Protein AF-A0A832MJC6-F1 (afdb_monomer_lite)

Foldseek 3Di:
DDDDDDDDDDDDDDDDDDDDDPPQDAWEKEWEADQVQFIWIDTPNPDTHTPVPDDAQDADPQWTWGADPVSQKIKIAHAQHWHWYHYPLQPWKIKIGGHPFMKIWGQDNVQSKIKIAGAQPGPFWIWIAANLGKIKTHHHGKIKMWGAWQQRKIWIAIDDFMWIAASVGDIDTHHLFDDTDIFADWDWDADPVRDIDIDTDGQEWEWEWEDALQAWIFIDTRNDTDTDGAQDWFWFADPRGWIKIWHQHNPQSKIKIFTCAGWYWYDYPLQVFKIKTAGHGWIKIWDDDSVQSKIKIFTQRDDDVRDRGSWIWMHGNVFKIKTAHHRKIWIWTDDDPSFKIWIAMDRAWIWIAGPQFRDTDIHYHDIWMGGNSRTPPPPPPPAFEWEWDDDPFWIWIDGPFHTDIATAQGWDWDQGPVRWTWIWGQYPVRKIKIAGADGKHWYDYPLAPQKIKIHGHGWMKIWHADPVQRKIKIFTALPGPGWIWMQHNVRDIDTAGHGKMKMKRFDDVPDPCVVVQTIWIWIFDDDDPDDGDIDIDGDHHDDDPPPDDDDDDDDDDDPDDDPPPDPPDDDDDDDTDGDDD

Secondary structure (DSSP, 8-state):
-------------------------EEEEEEEE-TTS-EEEEETT---EEGGGSPTTEEETTEEEEE-TTS--EEEE-SSSEEEEEEESSTT-EEEE-TT-EEEEEEETTTTEEEEE--TT-SSPEEEE-TTS-EEEE-TT-EEEEEE-TTS-EEEEEESSEEEE-TT--EEEE-TTSPPEEE--EEEEE-TTS-EEEEE---EEEEEEES-TTS-EEEEETTEEEEE-TT-EEEEE-TTS-EEEEEE-TTT--EEEEEEE-EEEEEETT-TTEEEEEETT-EEEEEEETTTTEEEEEE-PPP-TT-S--SPEEEETTTEEEE--TT-EEEEEEEEGGGEEEEEEESS-EEEEETTTTEEEEE-SS-EEEETTEE---TTS--EEEEEEE-SSEEEEEETTEEEEEETTEEEEEE-TTS-EEEEEE-TTS-EEEEEEES-EEEEETTSTT-EEEE-TT-EEEEEEETTTTEEEEEE-TT-SS-EEEE-TT--EEEE-TT-EEEEEPPPTTSGGGSSSS-EEEEE--SSSS----EEEEPPP--PPPS-PPP------PPPP-TT-PPPP------------

Sequence (581 aa):
MTAAHVVLLCIASLASRCFGAGTDSSLNVRLIAGSDGAVQAQIEGKAAIPLRDFQKGAVINGVLFSTDESGQWVTLSHPNQKIRLETDGFGGFSALLEASNQFAVRLDKKLSVIDMFTPSNNTAAVKLEFHDGGRAEMEGGSRARYDVFLDQSYYVSGRGKIHTVDADGLRRDLSEFFPPMTGGPLRRVVDEKGAARWERLSPVRDVIIGGPAGGNLEIYVSTNKIWLPGKEQKRVELPHGAVIDLIKNPFNRNLDWKIPKGYFRIWLAGFDCWNAISFTEQHCSMVWDVTQGAVDLSNYTPTNIYQPNLDPLVIIARRITTCIHPQVTFQYLSIYGCNTFIGSAQGGDVEVYNPDTGRATTVSQGNRTFQRGMADGAATAPRNQLRVNWDDTSVNLSGTPGRFRVPANSRELITGENATQMEVDFGANRDITLRAIQSELGVRLEPLQDWSFNLDEGNRISFSFDVNRGVFIGTASADNSSPVPFTGPDGMLFSVEPGGIITIIPPQPGSLLWHTEGGVVFYEAEGGGGGRAAYGTATPAHIPPPSGQPPLGFWRWQPGFDPALVPPPRVPSPPVTVKGP

pLDDT: mean 80.47, std 21.22, range [24.28, 98.5]

Structure (mmCIF, N/CA/C/O backbone):
data_AF-A0A832MJC6-F1
#
_entry.id   AF-A0A832MJC6-F1
#
loop_
_atom_site.group_PDB
_atom_site.id
_atom_site.type_symbol
_atom_site.label_atom_id
_atom_site.label_alt_id
_atom_site.label_comp_id
_atom_site.label_asym_id
_atom_site.label_entity_id
_atom_site.label_seq_id
_atom_site.pdbx_PDB_ins_code
_atom_site.Cartn_x
_atom_site.Cartn_y
_atom_site.Cartn_z
_atom_site.occupancy
_atom_site.B_iso_or_equiv
_atom_site.auth_seq_id
_atom_site.auth_comp_id
_atom_site.auth_asym_id
_atom_site.auth_atom_id
_atom_site.pdbx_PDB_model_num
ATOM 1 N N . MET A 1 1 ? 53.934 12.065 -53.734 1.00 34.94 1 MET A N 1
ATOM 2 C CA . MET A 1 1 ? 53.474 11.443 -52.476 1.00 34.94 1 MET A CA 1
ATOM 3 C C . MET A 1 1 ? 51.998 11.747 -52.350 1.00 34.94 1 MET A C 1
ATOM 5 O O . MET A 1 1 ? 51.630 12.854 -51.989 1.00 34.94 1 MET A O 1
ATOM 9 N N . THR A 1 2 ? 51.175 10.806 -52.787 1.00 40.56 2 THR A N 1
ATOM 10 C CA . THR A 1 2 ? 49.723 10.926 -52.929 1.00 40.56 2 THR A CA 1
ATOM 11 C C . THR A 1 2 ? 49.154 9.529 -52.743 1.00 40.56 2 THR A C 1
ATOM 13 O O . THR A 1 2 ? 49.558 8.624 -53.467 1.00 40.56 2 THR A O 1
ATOM 16 N N . ALA A 1 3 ? 48.234 9.350 -51.797 1.00 26.41 3 ALA A N 1
ATOM 17 C CA . ALA A 1 3 ? 47.284 8.241 -51.819 1.00 26.41 3 ALA A CA 1
ATOM 18 C C . ALA A 1 3 ? 46.078 8.575 -50.933 1.00 26.41 3 ALA A C 1
ATOM 20 O O . ALA A 1 3 ? 46.209 8.819 -49.737 1.00 26.41 3 ALA A O 1
ATOM 21 N N . ALA A 1 4 ? 44.920 8.599 -51.582 1.00 30.34 4 ALA A N 1
ATOM 22 C CA . ALA A 1 4 ? 43.579 8.692 -51.032 1.00 30.34 4 ALA A CA 1
ATOM 23 C C . ALA A 1 4 ? 42.850 7.352 -51.275 1.00 30.34 4 ALA A C 1
ATOM 25 O O . ALA A 1 4 ? 43.271 6.606 -52.159 1.00 30.34 4 ALA A O 1
ATOM 26 N N . HIS A 1 5 ? 41.706 7.159 -50.597 1.00 28.00 5 HIS A N 1
ATOM 27 C CA . HIS A 1 5 ? 40.733 6.040 -50.674 1.00 28.00 5 HIS A CA 1
ATOM 28 C C . HIS A 1 5 ? 41.109 4.810 -49.817 1.00 28.00 5 HIS A C 1
ATOM 30 O O . HIS A 1 5 ? 42.267 4.423 -49.770 1.00 28.00 5 HIS A O 1
ATOM 36 N N . VAL A 1 6 ? 40.204 4.177 -49.052 1.00 25.09 6 VAL A N 1
ATOM 37 C CA . VAL A 1 6 ? 38.882 3.648 -49.445 1.00 25.09 6 VAL A CA 1
ATOM 38 C C . VAL A 1 6 ? 37.874 3.667 -48.276 1.00 25.09 6 VAL A C 1
ATOM 40 O O . VAL A 1 6 ? 38.160 3.185 -47.184 1.00 25.09 6 VAL A O 1
ATOM 43 N N . VAL A 1 7 ? 36.668 4.171 -48.559 1.00 27.95 7 VAL A N 1
ATOM 44 C CA . VAL A 1 7 ? 35.409 3.942 -47.826 1.00 27.95 7 VAL A CA 1
ATOM 45 C C . VAL A 1 7 ? 34.706 2.761 -48.500 1.00 27.95 7 VAL A C 1
ATOM 47 O O . VAL A 1 7 ? 34.561 2.781 -49.721 1.00 27.95 7 VAL A O 1
ATOM 50 N N . LEU A 1 8 ? 34.247 1.762 -47.739 1.00 24.91 8 LEU A N 1
ATOM 51 C CA . LEU A 1 8 ? 33.368 0.707 -48.257 1.00 24.91 8 LEU A CA 1
ATOM 52 C C . LEU A 1 8 ? 32.037 0.700 -47.489 1.00 24.91 8 LEU A C 1
ATOM 54 O O . LEU A 1 8 ? 31.939 0.210 -46.366 1.00 24.91 8 LEU A O 1
ATOM 58 N N . LEU A 1 9 ? 31.023 1.281 -48.134 1.00 25.97 9 LEU A N 1
ATOM 59 C CA . LEU A 1 9 ? 29.602 1.029 -47.910 1.00 25.97 9 LEU A CA 1
ATOM 60 C C . LEU A 1 9 ? 29.264 -0.382 -48.425 1.00 25.97 9 LEU A C 1
ATOM 62 O O . LEU A 1 9 ? 29.612 -0.707 -49.557 1.00 25.97 9 LEU A O 1
ATOM 66 N N . CYS A 1 10 ? 28.482 -1.153 -47.669 1.00 24.30 10 CYS A N 1
ATOM 67 C CA . CYS A 1 10 ? 27.676 -2.248 -48.215 1.00 24.30 10 CYS A CA 1
ATOM 68 C C . CYS A 1 10 ? 26.197 -1.955 -47.943 1.00 24.30 10 CYS A C 1
ATOM 70 O O . CYS A 1 10 ? 25.701 -2.151 -46.836 1.00 24.30 10 CYS A O 1
ATOM 72 N N . ILE A 1 11 ? 25.511 -1.472 -48.981 1.00 30.12 11 ILE A N 1
ATOM 73 C CA . ILE A 1 11 ? 24.055 -1.508 -49.129 1.00 30.12 11 ILE A CA 1
ATOM 74 C C . ILE A 1 11 ? 23.745 -2.730 -49.997 1.00 30.12 11 ILE A C 1
ATOM 76 O O . ILE A 1 11 ? 24.204 -2.804 -51.134 1.00 30.12 11 ILE A O 1
ATOM 80 N N . ALA A 1 12 ? 22.932 -3.651 -49.486 1.00 27.78 12 ALA A N 1
ATOM 81 C CA . ALA A 1 12 ? 22.165 -4.579 -50.307 1.00 27.78 12 ALA A CA 1
ATOM 82 C C . ALA A 1 12 ? 20.786 -4.778 -49.661 1.00 27.78 12 ALA A C 1
ATOM 84 O O . ALA A 1 12 ? 20.648 -5.440 -48.635 1.00 27.78 12 ALA A O 1
ATOM 85 N N . SER A 1 13 ? 19.772 -4.158 -50.265 1.00 30.05 13 SER A N 1
ATOM 86 C CA . SER A 1 13 ? 18.347 -4.391 -50.017 1.00 30.05 13 SER A CA 1
ATOM 87 C C . SER A 1 13 ? 17.722 -5.029 -51.255 1.00 30.05 13 SER A C 1
ATOM 89 O O . SER A 1 13 ? 18.011 -4.544 -52.347 1.00 30.05 13 SER A O 1
ATOM 91 N N . LEU A 1 14 ? 16.849 -6.026 -51.066 1.00 29.78 14 LEU A N 1
ATOM 92 C CA . LEU A 1 14 ? 15.629 -6.381 -51.838 1.00 29.78 14 LEU A CA 1
ATOM 93 C C . LEU A 1 14 ? 15.310 -7.861 -51.519 1.00 29.78 14 LEU A C 1
ATOM 95 O O . LEU A 1 14 ? 16.048 -8.743 -51.933 1.00 29.78 14 LEU A O 1
ATOM 99 N N . ALA A 1 15 ? 14.419 -8.215 -50.586 1.00 33.41 15 ALA A N 1
ATOM 100 C CA . ALA A 1 15 ? 12.957 -8.043 -50.515 1.00 33.41 15 ALA A CA 1
ATOM 101 C C . ALA A 1 15 ? 12.152 -8.935 -51.486 1.00 33.41 15 ALA A C 1
ATOM 103 O O . ALA A 1 15 ? 12.122 -8.671 -52.680 1.00 33.41 15 ALA A O 1
ATOM 104 N N . SER A 1 16 ? 11.439 -9.930 -50.931 1.00 29.70 16 SER A N 1
ATOM 105 C CA . SER A 1 16 ? 9.999 -10.213 -51.151 1.00 29.70 16 SER A CA 1
ATOM 106 C C . SER A 1 16 ? 9.589 -11.404 -50.263 1.00 29.70 16 SER A C 1
ATOM 108 O O . SER A 1 16 ? 10.077 -12.509 -50.453 1.00 29.70 16 SER A O 1
ATOM 110 N N . ARG A 1 17 ? 8.930 -11.206 -49.112 1.00 40.56 17 ARG A N 1
ATOM 111 C CA . ARG A 1 17 ? 7.463 -11.171 -48.912 1.00 40.56 17 ARG A CA 1
ATOM 112 C C . ARG A 1 17 ? 6.687 -12.263 -49.660 1.00 40.56 17 ARG A C 1
ATOM 114 O O . ARG A 1 17 ? 6.396 -12.108 -50.837 1.00 40.56 17 ARG A O 1
ATOM 121 N N . CYS A 1 18 ? 6.217 -13.257 -48.906 1.00 30.69 18 CYS A N 1
ATOM 122 C CA . CYS A 1 18 ? 4.926 -13.915 -49.112 1.00 30.69 18 CYS A CA 1
ATOM 123 C C . CYS A 1 18 ? 4.322 -14.270 -47.738 1.00 30.69 18 CYS A C 1
ATOM 125 O O . CYS A 1 18 ? 4.849 -15.110 -47.025 1.00 30.69 18 CYS A O 1
ATOM 127 N N . PHE A 1 19 ? 3.273 -13.520 -47.384 1.00 33.66 19 PHE A N 1
ATOM 128 C CA . PHE A 1 19 ? 2.132 -13.818 -46.506 1.00 33.66 19 PHE A CA 1
ATOM 129 C C . PHE A 1 19 ? 2.272 -14.781 -45.305 1.00 33.66 19 PHE A C 1
ATOM 131 O O . PHE A 1 19 ? 2.416 -15.985 -45.477 1.00 33.66 19 PHE A O 1
ATOM 138 N N . GLY A 1 20 ? 1.985 -14.248 -44.103 1.00 37.69 20 GLY A N 1
ATOM 139 C CA . GLY A 1 20 ? 1.239 -14.991 -43.072 1.00 37.69 20 GLY A CA 1
ATOM 140 C C . GLY A 1 20 ? 1.895 -15.194 -41.701 1.00 37.69 20 GLY A C 1
ATOM 141 O O . GLY A 1 20 ? 2.133 -16.334 -41.336 1.00 37.69 20 GLY A O 1
ATOM 142 N N . ALA A 1 21 ? 2.130 -14.125 -40.928 1.00 35.06 21 ALA A N 1
ATOM 143 C CA . ALA A 1 21 ? 2.054 -14.104 -39.454 1.00 35.06 21 ALA A CA 1
ATOM 144 C C . ALA A 1 21 ? 2.349 -12.674 -38.974 1.00 35.06 21 ALA A C 1
ATOM 146 O O . ALA A 1 21 ? 3.483 -12.208 -39.056 1.00 35.06 21 ALA A O 1
ATOM 147 N N . GLY A 1 22 ? 1.337 -11.949 -38.496 1.00 40.22 22 GLY A N 1
ATOM 148 C CA . GLY A 1 22 ? 1.559 -10.727 -37.725 1.00 40.22 22 GLY A CA 1
ATOM 149 C C . GLY A 1 22 ? 2.126 -11.111 -36.363 1.00 40.22 22 GLY A C 1
ATOM 150 O O . GLY A 1 22 ? 1.380 -11.219 -35.399 1.00 40.22 22 GLY A O 1
ATOM 151 N N . THR A 1 23 ? 3.419 -11.422 -36.300 1.00 48.00 23 THR A N 1
ATOM 152 C CA . THR A 1 23 ? 4.099 -11.659 -35.029 1.00 48.00 23 THR A CA 1
ATOM 153 C C . THR A 1 23 ? 4.295 -10.316 -34.355 1.00 48.00 23 THR A C 1
ATOM 155 O O . THR A 1 23 ? 4.941 -9.434 -34.919 1.00 48.00 23 THR A O 1
ATOM 158 N N . ASP A 1 24 ? 3.719 -10.185 -33.168 1.00 66.44 24 ASP A N 1
ATOM 159 C CA . ASP A 1 24 ? 3.841 -9.072 -32.233 1.00 66.44 24 ASP A CA 1
ATOM 160 C C . ASP A 1 24 ? 5.315 -8.917 -31.793 1.00 66.44 24 ASP A C 1
ATOM 162 O O . ASP A 1 24 ? 5.714 -9.325 -30.705 1.00 66.44 24 ASP A O 1
ATOM 166 N N . SER A 1 25 ? 6.182 -8.465 -32.706 1.00 85.50 25 SER A N 1
ATOM 167 C CA . SER A 1 25 ? 7.632 -8.484 -32.520 1.00 85.50 25 SER A CA 1
ATOM 168 C C . SER A 1 25 ? 8.035 -7.405 -31.518 1.00 85.50 25 SER A C 1
ATOM 170 O O . SER A 1 25 ? 8.057 -6.218 -31.852 1.00 85.50 25 SER A O 1
ATOM 172 N N . SER A 1 26 ? 8.344 -7.816 -30.290 1.00 92.00 26 SER A N 1
ATOM 173 C CA . SER A 1 26 ? 8.944 -6.956 -29.272 1.00 92.00 26 SER A CA 1
ATOM 174 C C . SER A 1 26 ? 10.466 -6.954 -29.384 1.00 92.00 26 SER A C 1
ATOM 176 O O . SER A 1 26 ? 11.080 -8.006 -29.566 1.00 92.00 26 SER A O 1
ATOM 178 N N . LEU A 1 27 ? 11.076 -5.788 -29.198 1.00 95.50 27 LEU A N 1
ATOM 179 C CA . LEU A 1 27 ? 12.515 -5.646 -29.039 1.00 95.50 27 LEU A CA 1
ATOM 180 C C . LEU A 1 27 ? 12.916 -6.045 -27.613 1.00 95.50 27 LEU A C 1
ATOM 182 O O . LEU A 1 27 ? 12.402 -5.484 -26.645 1.00 95.50 27 LEU A O 1
ATOM 186 N N . ASN A 1 28 ? 13.848 -6.987 -27.477 1.00 96.19 28 ASN A N 1
ATOM 187 C CA . ASN A 1 28 ? 14.333 -7.415 -26.166 1.00 96.19 28 ASN A CA 1
ATOM 188 C C . ASN A 1 28 ? 15.447 -6.483 -25.676 1.00 96.19 28 ASN A C 1
ATOM 190 O O . ASN A 1 28 ? 16.499 -6.364 -26.315 1.00 96.19 28 ASN A O 1
ATOM 194 N N . VAL A 1 29 ? 15.227 -5.856 -24.523 1.00 96.25 29 VAL A N 1
ATOM 195 C CA . VAL A 1 29 ? 16.195 -5.018 -23.812 1.00 96.25 29 VAL A CA 1
ATOM 196 C C . VAL A 1 29 ? 16.449 -5.647 -22.449 1.00 96.25 29 VAL A C 1
ATOM 198 O O . VAL A 1 29 ? 15.515 -5.923 -21.710 1.00 96.25 29 VAL A O 1
ATOM 201 N N . ARG A 1 30 ? 17.710 -5.856 -22.087 1.00 96.00 30 ARG A N 1
ATOM 202 C CA . ARG A 1 30 ? 18.109 -6.357 -20.77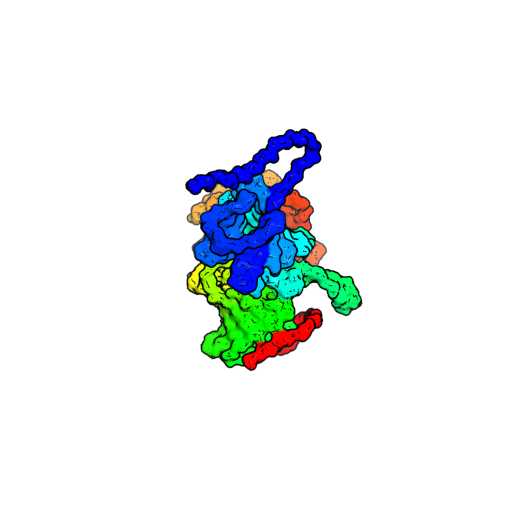3 1.00 96.00 30 ARG A CA 1
ATOM 203 C C . ARG A 1 30 ? 18.944 -5.311 -20.053 1.00 96.00 30 ARG A C 1
ATOM 205 O O . ARG A 1 30 ? 19.962 -4.867 -20.580 1.00 96.00 30 ARG A O 1
ATOM 212 N N . LEU A 1 31 ? 18.525 -4.928 -18.852 1.00 95.06 31 LEU A N 1
ATOM 213 C CA . LEU A 1 31 ? 19.299 -4.056 -17.973 1.00 95.06 31 LEU A CA 1
ATOM 214 C C . LEU A 1 31 ? 20.092 -4.889 -16.969 1.00 95.06 31 LEU A C 1
ATOM 216 O O . LEU A 1 31 ? 19.551 -5.770 -16.305 1.00 95.06 31 LEU A O 1
ATOM 220 N N . ILE A 1 32 ? 21.382 -4.601 -16.853 1.00 93.19 32 ILE A N 1
ATOM 221 C CA . ILE A 1 32 ? 22.315 -5.325 -15.992 1.00 93.19 32 ILE A CA 1
ATOM 222 C C . ILE A 1 32 ? 22.807 -4.353 -14.927 1.00 93.19 32 ILE A C 1
ATOM 224 O O . ILE A 1 32 ? 23.517 -3.395 -15.238 1.00 93.19 32 ILE A O 1
ATOM 228 N N . ALA A 1 33 ? 22.420 -4.590 -13.674 1.00 90.44 33 ALA A N 1
ATOM 229 C CA . ALA A 1 33 ? 22.874 -3.792 -12.543 1.00 90.44 33 ALA A CA 1
ATOM 230 C C . ALA A 1 33 ? 24.228 -4.306 -12.019 1.00 90.44 33 ALA A C 1
ATOM 232 O O . ALA A 1 33 ? 24.372 -5.464 -11.603 1.00 90.44 33 ALA A O 1
ATOM 233 N N . GLY A 1 34 ? 25.225 -3.426 -12.026 1.00 85.94 34 GLY A N 1
ATOM 234 C CA . GLY A 1 34 ? 26.517 -3.617 -11.381 1.00 85.94 34 GLY A CA 1
ATOM 235 C C . GLY A 1 34 ? 26.418 -3.519 -9.858 1.00 85.94 34 GLY A C 1
ATOM 236 O O . GLY A 1 34 ? 25.466 -2.976 -9.299 1.00 85.94 34 GLY A O 1
ATOM 237 N N . SER A 1 35 ? 27.417 -4.056 -9.155 1.00 82.00 35 SER A N 1
ATOM 238 C CA . SER A 1 35 ? 27.521 -3.941 -7.691 1.00 82.00 35 SER A CA 1
ATOM 239 C C . SER A 1 35 ? 27.841 -2.520 -7.215 1.00 82.00 35 SER A C 1
ATOM 241 O O . SER A 1 35 ? 27.610 -2.195 -6.055 1.00 82.00 35 SER A O 1
ATOM 243 N N . ASP A 1 36 ? 28.392 -1.693 -8.100 1.00 81.81 36 ASP A N 1
ATOM 244 C CA . ASP A 1 36 ? 28.706 -0.276 -7.898 1.00 81.81 36 ASP A CA 1
ATOM 245 C C . ASP A 1 36 ? 27.516 0.652 -8.209 1.00 81.81 36 ASP A C 1
ATOM 247 O O . ASP A 1 36 ? 27.651 1.870 -8.129 1.00 81.81 36 ASP A O 1
ATOM 251 N N . GLY A 1 37 ? 26.357 0.088 -8.568 1.00 80.56 37 GLY A N 1
ATOM 252 C CA . GLY A 1 37 ? 25.178 0.839 -8.997 1.00 80.56 37 GLY A CA 1
ATOM 253 C C . GLY A 1 37 ? 25.220 1.283 -10.461 1.00 80.56 37 GLY A C 1
ATOM 254 O O . GLY A 1 37 ? 24.245 1.858 -10.939 1.00 80.56 37 GLY A O 1
ATOM 255 N N . ALA A 1 38 ? 26.298 1.003 -11.205 1.00 85.75 38 ALA A N 1
ATOM 256 C CA . ALA A 1 38 ? 26.325 1.270 -12.636 1.00 85.75 38 ALA A CA 1
ATOM 257 C C . ALA A 1 38 ? 25.370 0.316 -13.362 1.00 85.75 38 ALA A C 1
ATOM 259 O O . ALA A 1 38 ? 25.397 -0.895 -13.146 1.00 85.75 38 ALA A O 1
ATOM 260 N N . VAL A 1 39 ? 24.542 0.851 -14.256 1.00 89.19 39 VAL A N 1
ATOM 261 C CA . VAL A 1 39 ? 23.618 0.050 -15.064 1.00 89.19 39 VAL A CA 1
ATOM 262 C C . VAL A 1 39 ? 24.142 -0.036 -16.493 1.00 89.19 39 VAL A C 1
ATOM 264 O O . VAL A 1 39 ? 24.604 0.955 -17.060 1.00 89.19 39 VAL A O 1
ATOM 267 N N . GLN A 1 40 ? 24.086 -1.228 -17.0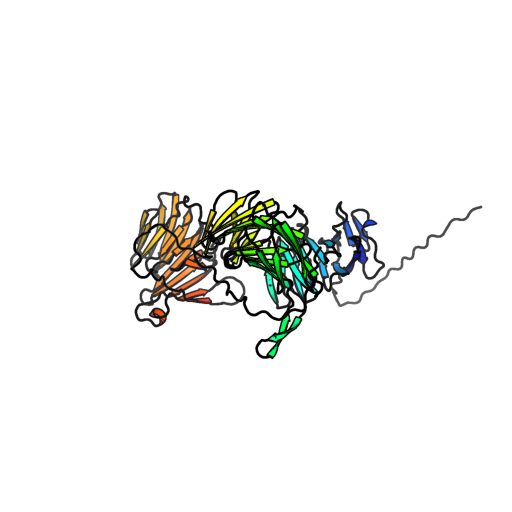80 1.00 92.00 40 GLN A N 1
ATOM 268 C CA . GLN A 1 40 ? 24.390 -1.470 -18.489 1.00 92.00 40 GLN A CA 1
ATOM 269 C C . GLN A 1 40 ? 23.126 -1.917 -19.222 1.00 92.00 40 GLN A C 1
ATOM 271 O O . GLN A 1 40 ? 22.280 -2.590 -18.637 1.00 92.00 40 GLN A O 1
ATOM 276 N N . ALA A 1 41 ? 23.008 -1.575 -20.503 1.00 92.88 41 ALA A N 1
ATOM 277 C CA . ALA A 1 41 ? 21.916 -2.026 -21.357 1.00 92.88 41 ALA A CA 1
ATOM 278 C C . ALA A 1 41 ? 22.427 -2.974 -22.443 1.00 92.88 41 ALA A C 1
ATOM 280 O O . ALA A 1 41 ? 23.394 -2.681 -23.145 1.00 92.88 41 ALA A O 1
ATOM 281 N N . GLN A 1 42 ? 21.742 -4.099 -22.601 1.00 93.88 42 GLN A N 1
ATOM 282 C CA . GLN A 1 42 ? 21.953 -5.079 -23.653 1.00 93.88 42 GLN A CA 1
ATOM 283 C C . GLN A 1 42 ? 20.708 -5.126 -24.542 1.00 93.88 42 GLN A C 1
ATOM 285 O O . GLN A 1 42 ? 19.601 -5.277 -24.037 1.00 93.88 42 GLN A O 1
ATOM 290 N N . ILE A 1 43 ? 20.861 -5.007 -25.862 1.00 92.81 43 ILE A N 1
ATOM 291 C CA . ILE A 1 43 ? 19.728 -4.960 -26.803 1.00 92.81 43 ILE A CA 1
ATOM 292 C C . ILE A 1 43 ? 19.880 -6.094 -27.812 1.00 92.81 43 ILE A C 1
ATOM 294 O O . ILE A 1 43 ? 20.929 -6.197 -28.447 1.00 92.81 43 ILE A O 1
ATOM 298 N N . GLU A 1 44 ? 18.858 -6.944 -27.942 1.00 90.56 44 GLU A N 1
ATOM 299 C CA . GLU A 1 44 ? 18.841 -8.112 -28.845 1.00 90.56 44 GLU A CA 1
ATOM 300 C C . GLU A 1 44 ? 20.077 -9.024 -28.714 1.00 90.56 44 GLU A C 1
ATOM 302 O O . GLU A 1 44 ? 20.619 -9.521 -29.699 1.00 90.56 44 GLU A O 1
ATOM 307 N N . GLY A 1 45 ? 20.584 -9.210 -27.492 1.00 83.12 45 GLY A N 1
ATOM 308 C CA . GLY A 1 45 ? 21.747 -10.070 -27.243 1.00 83.12 45 GLY A CA 1
ATOM 309 C C . GLY A 1 45 ? 23.091 -9.512 -27.733 1.00 83.12 45 GLY A C 1
ATOM 310 O O . GLY A 1 45 ? 24.092 -10.225 -27.684 1.00 83.12 45 GLY A O 1
ATOM 311 N N . LYS A 1 46 ? 23.156 -8.244 -28.169 1.00 90.06 46 LYS A N 1
ATOM 312 C CA . LYS A 1 46 ? 24.425 -7.556 -28.489 1.00 90.06 46 LYS A CA 1
ATOM 313 C C . LYS A 1 46 ? 25.278 -7.350 -27.227 1.00 90.06 46 LYS A C 1
ATOM 315 O O . LYS A 1 46 ? 24.886 -7.755 -26.140 1.00 90.06 46 LYS A O 1
ATOM 320 N N . ALA A 1 47 ? 26.464 -6.752 -27.341 1.00 90.06 47 ALA A N 1
ATOM 321 C CA . ALA A 1 47 ? 27.277 -6.431 -26.165 1.00 90.06 47 ALA A CA 1
ATOM 322 C C . ALA A 1 47 ? 26.547 -5.437 -25.241 1.00 90.06 47 ALA A C 1
ATOM 324 O O . ALA A 1 47 ? 25.864 -4.533 -25.724 1.00 90.06 47 ALA A O 1
ATOM 325 N N . ALA A 1 48 ? 26.690 -5.610 -23.925 1.00 92.00 48 ALA A N 1
ATOM 326 C CA . ALA A 1 48 ? 26.145 -4.679 -22.944 1.00 92.00 48 ALA A CA 1
ATOM 327 C C . ALA A 1 48 ? 26.924 -3.357 -22.977 1.00 92.00 48 ALA A C 1
ATOM 329 O O . ALA A 1 48 ? 28.155 -3.356 -23.031 1.00 92.00 48 ALA A O 1
ATOM 330 N N . ILE A 1 49 ? 26.208 -2.236 -22.944 1.00 90.00 49 ILE A N 1
ATOM 331 C CA . ILE A 1 49 ? 26.787 -0.896 -23.036 1.00 90.00 49 ILE A CA 1
ATOM 332 C C . ILE A 1 49 ? 26.498 -0.142 -21.729 1.00 90.00 49 ILE A C 1
ATOM 334 O O . ILE A 1 49 ? 25.335 -0.102 -21.313 1.00 90.00 49 ILE A O 1
ATOM 338 N N . PRO A 1 50 ? 27.506 0.446 -21.058 1.00 88.75 50 PRO A N 1
ATOM 339 C CA . PRO A 1 50 ? 27.289 1.209 -19.833 1.00 88.75 50 PRO A CA 1
ATOM 340 C C . PRO A 1 50 ? 26.407 2.432 -20.069 1.00 88.75 50 PRO A C 1
ATOM 342 O O . PRO A 1 50 ? 26.682 3.244 -20.949 1.00 88.75 50 PRO A O 1
ATOM 345 N N . LEU A 1 51 ? 25.371 2.605 -19.242 1.00 84.88 51 LEU A N 1
ATOM 346 C CA . LEU A 1 51 ? 24.431 3.706 -19.432 1.00 84.88 51 LEU A CA 1
ATOM 347 C C . LEU A 1 51 ? 25.038 5.083 -19.134 1.00 84.88 51 LEU A C 1
ATOM 349 O O . LEU A 1 51 ? 24.621 6.079 -19.716 1.00 84.88 51 LEU A O 1
ATOM 353 N N . ARG A 1 52 ? 26.058 5.135 -18.269 1.00 80.56 52 ARG A N 1
ATOM 354 C CA . ARG A 1 52 ? 26.802 6.364 -17.942 1.00 80.56 52 ARG A CA 1
ATOM 355 C C . ARG A 1 52 ? 27.544 6.969 -19.138 1.00 80.56 52 ARG A C 1
ATOM 357 O O . ARG A 1 52 ? 27.885 8.145 -19.103 1.00 80.56 52 ARG A O 1
ATOM 364 N N . ASP A 1 53 ? 27.804 6.163 -20.166 1.00 77.62 53 ASP A N 1
ATOM 365 C CA . ASP A 1 53 ? 28.512 6.602 -21.368 1.00 77.62 53 ASP A CA 1
ATOM 366 C C . ASP A 1 53 ? 27.543 7.250 -22.379 1.00 77.62 53 ASP A C 1
ATOM 368 O O . ASP A 1 53 ? 27.971 7.784 -23.405 1.00 77.62 53 ASP A O 1
ATOM 372 N N . PHE A 1 54 ? 26.231 7.241 -22.101 1.00 76.19 54 PHE A N 1
ATOM 373 C CA . PHE A 1 54 ? 25.235 7.887 -22.946 1.00 76.19 54 PHE A CA 1
ATOM 374 C C . PHE A 1 54 ? 25.076 9.363 -22.617 1.00 76.19 54 PHE A C 1
ATOM 376 O O . PHE A 1 54 ? 24.794 9.761 -21.488 1.00 76.19 54 PHE A O 1
ATOM 383 N N . GLN A 1 55 ? 25.157 10.189 -23.659 1.00 71.50 55 GLN A N 1
ATOM 384 C CA . GLN A 1 55 ? 24.588 11.527 -23.597 1.00 71.50 55 GLN A CA 1
ATOM 385 C C . GLN A 1 55 ? 23.069 11.412 -23.410 1.00 71.50 55 GLN A C 1
ATOM 387 O O . GLN A 1 55 ? 22.435 10.498 -23.944 1.00 71.50 55 GLN A O 1
ATOM 392 N N . LYS A 1 56 ? 22.481 12.336 -22.646 1.00 74.94 56 LYS A N 1
ATOM 393 C CA . LYS A 1 56 ? 21.036 12.384 -22.389 1.00 74.94 56 LYS A CA 1
ATOM 394 C C . LYS A 1 56 ? 20.260 12.289 -23.712 1.00 74.94 56 LYS A C 1
ATOM 396 O O . LYS A 1 56 ? 20.397 13.165 -24.561 1.00 74.94 56 LYS A O 1
ATOM 401 N N . GLY A 1 57 ? 19.449 11.239 -23.871 1.00 77.00 57 GLY A N 1
ATOM 402 C CA . GLY A 1 57 ? 18.677 10.987 -25.093 1.00 77.00 57 GLY A CA 1
ATOM 403 C C . GLY A 1 57 ? 19.392 10.137 -26.151 1.00 77.00 57 GLY A C 1
ATOM 404 O O . GLY A 1 57 ? 19.082 10.262 -27.335 1.00 77.00 57 GLY A O 1
ATOM 405 N N . ALA A 1 58 ? 20.347 9.290 -25.763 1.00 84.94 58 ALA A N 1
ATOM 406 C CA . ALA A 1 58 ? 20.993 8.368 -26.691 1.00 84.94 58 ALA A CA 1
ATOM 407 C C . ALA A 1 58 ? 19.985 7.395 -27.321 1.00 84.94 58 ALA A C 1
ATOM 409 O O . ALA A 1 58 ? 19.115 6.846 -26.644 1.00 84.94 58 ALA A O 1
ATOM 410 N N . VAL A 1 59 ? 20.142 7.154 -28.624 1.00 88.19 59 VAL A N 1
ATOM 411 C CA . VAL A 1 59 ? 19.322 6.207 -29.384 1.00 88.19 59 VAL A CA 1
ATOM 412 C C . VAL A 1 59 ? 20.185 5.031 -29.819 1.00 88.19 59 VAL A C 1
ATOM 414 O O . VAL A 1 59 ? 21.167 5.211 -30.537 1.00 88.19 59 VAL A O 1
ATOM 417 N N . ILE A 1 60 ? 19.813 3.817 -29.412 1.00 86.56 60 ILE A N 1
ATOM 418 C CA . ILE A 1 60 ? 20.566 2.591 -29.700 1.00 86.56 60 ILE A CA 1
ATOM 419 C C . ILE A 1 60 ? 19.603 1.555 -30.254 1.00 86.56 60 ILE A C 1
ATOM 421 O O . ILE A 1 60 ? 18.659 1.158 -29.577 1.00 86.56 60 ILE A O 1
ATOM 425 N N . ASN A 1 61 ? 19.831 1.116 -31.494 1.00 87.31 61 ASN A N 1
ATOM 426 C CA . ASN A 1 61 ? 18.900 0.236 -32.213 1.00 87.31 61 ASN A CA 1
ATOM 427 C C . ASN A 1 61 ? 17.440 0.743 -32.140 1.00 87.31 61 ASN A C 1
ATOM 429 O O . ASN A 1 61 ? 16.520 -0.044 -31.963 1.00 87.31 61 ASN A O 1
ATOM 433 N N . GLY A 1 62 ? 17.241 2.066 -32.211 1.00 90.56 62 GLY A N 1
ATOM 434 C CA . GLY A 1 62 ? 15.920 2.702 -32.135 1.00 90.56 62 GLY A CA 1
ATOM 435 C C . GLY A 1 62 ? 15.362 2.916 -30.722 1.00 90.56 62 GLY A C 1
ATOM 436 O O . GLY A 1 62 ? 14.406 3.675 -30.574 1.00 90.56 62 GLY A O 1
ATOM 437 N N . VAL A 1 63 ? 15.960 2.322 -29.682 1.00 93.62 63 VAL A N 1
ATOM 438 C CA . VAL A 1 63 ? 15.562 2.563 -28.286 1.00 93.62 63 VAL A CA 1
ATOM 439 C C . VAL A 1 63 ? 16.166 3.867 -27.808 1.00 93.62 63 VAL A C 1
ATOM 441 O O . VAL A 1 63 ? 17.386 4.028 -27.819 1.00 93.62 63 VAL A O 1
ATOM 444 N N . LEU A 1 64 ? 15.308 4.778 -27.368 1.00 94.31 64 LEU A N 1
ATOM 445 C CA . LEU A 1 64 ? 15.700 6.007 -26.705 1.00 94.31 64 LEU A CA 1
ATOM 446 C C . LEU A 1 64 ? 15.932 5.719 -25.221 1.00 94.31 64 LEU A C 1
ATOM 448 O O . LEU A 1 64 ? 14.997 5.336 -24.517 1.00 94.31 64 LEU A O 1
ATOM 452 N N . PHE A 1 65 ? 17.158 5.952 -24.761 1.00 92.75 65 PHE A N 1
ATOM 453 C CA . PHE A 1 65 ? 17.526 5.944 -23.351 1.00 92.75 65 PHE A CA 1
ATOM 454 C C . PHE A 1 65 ? 17.727 7.374 -22.859 1.00 92.75 65 PHE A C 1
ATOM 456 O O . PHE A 1 65 ? 18.419 8.186 -23.482 1.00 92.75 65 PHE A O 1
ATOM 463 N N . SER A 1 66 ? 17.168 7.681 -21.699 1.00 90.25 66 SER A N 1
ATOM 464 C CA . SER A 1 66 ? 17.508 8.887 -20.957 1.00 90.25 66 SER A CA 1
ATOM 465 C C . SER A 1 66 ? 17.731 8.556 -19.492 1.00 90.25 66 SER A C 1
ATOM 467 O O . SER A 1 66 ? 17.105 7.655 -18.934 1.00 90.25 66 SER A O 1
ATOM 469 N N . THR A 1 67 ? 18.655 9.282 -18.878 1.00 87.06 67 THR A N 1
ATOM 470 C CA . THR A 1 67 ? 18.908 9.220 -17.445 1.00 87.06 67 THR A CA 1
ATOM 471 C C . THR A 1 67 ? 18.515 10.534 -16.787 1.00 87.06 67 THR A C 1
ATOM 473 O O . THR A 1 67 ? 18.483 11.590 -17.434 1.00 87.06 67 THR A O 1
ATOM 476 N N . ASP A 1 68 ? 18.169 10.468 -15.505 1.00 84.00 68 ASP A N 1
ATOM 477 C CA . ASP A 1 68 ? 18.024 11.662 -14.681 1.00 84.00 68 ASP A CA 1
ATOM 478 C C . ASP A 1 68 ? 19.398 12.263 -14.335 1.00 84.00 68 ASP A C 1
ATOM 480 O O . ASP A 1 68 ? 20.446 11.710 -14.669 1.00 84.00 68 ASP A O 1
ATOM 484 N N . GLU A 1 69 ? 19.409 13.415 -13.662 1.00 77.94 69 GLU A N 1
ATOM 485 C CA . GLU A 1 69 ? 20.658 14.089 -13.271 1.00 77.94 69 GLU A CA 1
ATOM 486 C C . GLU A 1 69 ? 21.513 13.239 -12.323 1.00 77.94 69 GLU A C 1
ATOM 488 O O . GLU A 1 69 ? 22.737 13.347 -12.338 1.00 77.94 69 GLU A O 1
ATOM 493 N N . SER A 1 70 ? 20.878 12.368 -11.529 1.00 76.31 70 SER A N 1
ATOM 494 C CA . SER A 1 70 ? 21.584 11.442 -10.643 1.00 76.31 70 SER A CA 1
ATOM 495 C C . SER A 1 70 ? 22.169 10.228 -11.373 1.00 76.31 70 SER A C 1
ATOM 497 O O . SER A 1 70 ? 23.006 9.522 -10.810 1.00 76.31 70 SER A O 1
ATOM 499 N N . GLY A 1 71 ? 21.737 9.964 -12.612 1.00 76.00 71 GLY A N 1
ATOM 500 C CA . GLY A 1 71 ? 22.105 8.774 -13.374 1.00 76.00 71 GLY A CA 1
ATOM 501 C C . GLY A 1 71 ? 21.520 7.467 -12.827 1.00 76.00 71 GLY A C 1
ATOM 502 O O . GLY A 1 71 ? 21.863 6.402 -13.338 1.00 76.00 71 GLY A O 1
ATOM 503 N N . GLN A 1 72 ? 20.673 7.521 -11.793 1.00 82.31 72 GLN A N 1
ATOM 504 C CA . GLN A 1 72 ? 20.100 6.335 -11.151 1.00 82.31 72 GLN A CA 1
ATOM 505 C C . GLN A 1 72 ? 18.834 5.848 -11.848 1.00 82.31 72 GLN A C 1
ATOM 507 O O . GLN A 1 72 ? 18.554 4.648 -11.848 1.00 82.31 72 GLN A O 1
ATOM 512 N N . TRP A 1 73 ? 18.059 6.769 -12.418 1.00 89.44 73 TRP A N 1
ATOM 513 C CA . TRP A 1 73 ? 16.851 6.435 -13.157 1.00 89.44 73 TRP A CA 1
ATOM 514 C C . TRP A 1 73 ? 17.165 6.283 -14.632 1.00 89.44 73 TRP A C 1
ATOM 516 O O . TRP A 1 73 ? 17.789 7.148 -15.238 1.00 89.44 73 TRP A O 1
ATOM 526 N N . VAL A 1 74 ? 16.676 5.197 -15.217 1.00 92.25 74 VAL A N 1
ATOM 527 C CA . VAL A 1 74 ? 16.799 4.893 -16.639 1.00 92.25 74 VAL A CA 1
ATOM 528 C C . VAL A 1 74 ? 15.407 4.894 -17.231 1.00 92.25 74 VAL A C 1
ATOM 530 O O . VAL A 1 74 ? 14.592 4.038 -16.898 1.00 92.25 74 VAL A O 1
ATOM 533 N N . THR A 1 75 ? 15.136 5.843 -18.117 1.00 94.56 75 THR A N 1
ATOM 534 C CA . THR A 1 75 ? 13.906 5.870 -18.906 1.00 94.56 75 THR A CA 1
ATOM 535 C C . THR A 1 75 ? 14.183 5.297 -20.284 1.00 94.56 75 THR A C 1
ATOM 537 O O . THR A 1 75 ? 15.121 5.719 -20.961 1.00 94.56 75 THR A O 1
ATOM 540 N N . LEU A 1 76 ? 13.356 4.342 -20.699 1.00 95.94 76 LEU A N 1
ATOM 541 C CA . LEU A 1 76 ? 13.399 3.728 -22.021 1.00 95.94 76 LEU A CA 1
ATOM 542 C C . LEU A 1 76 ? 12.094 3.962 -22.781 1.00 95.94 76 LEU A C 1
ATOM 544 O O . LEU A 1 76 ? 11.008 3.979 -22.199 1.00 95.94 76 LEU A O 1
ATOM 548 N N . SER A 1 77 ? 12.211 4.130 -24.095 1.00 96.81 77 SER A N 1
ATOM 549 C CA . SER A 1 77 ? 11.076 4.185 -25.019 1.00 96.81 77 SER A CA 1
ATOM 550 C C . SER A 1 77 ? 11.505 3.797 -26.429 1.00 96.81 77 SER A C 1
ATOM 552 O O . SER A 1 77 ? 12.685 3.865 -26.773 1.00 96.81 77 SER A O 1
ATOM 554 N N . HIS A 1 78 ? 10.550 3.393 -27.262 1.00 96.62 78 HIS A N 1
ATOM 555 C CA . HIS A 1 78 ? 10.784 3.174 -28.686 1.00 96.62 78 HIS A CA 1
ATOM 556 C C . HIS A 1 78 ? 9.585 3.705 -29.478 1.00 96.62 78 HIS A C 1
ATOM 558 O O . HIS A 1 78 ? 8.450 3.355 -29.153 1.00 96.62 78 HIS A O 1
ATOM 564 N N . PRO A 1 79 ? 9.786 4.529 -30.523 1.00 95.38 79 PRO A N 1
ATOM 565 C CA . PRO A 1 79 ? 8.677 5.196 -31.208 1.00 95.38 79 PRO A CA 1
ATOM 566 C C . PRO A 1 79 ? 7.716 4.204 -31.880 1.00 95.38 79 PRO A C 1
ATOM 568 O O . PRO A 1 79 ? 6.504 4.377 -31.821 1.00 95.38 79 PRO A O 1
ATOM 571 N N . ASN A 1 80 ? 8.250 3.128 -32.466 1.00 95.38 80 ASN A N 1
ATOM 572 C CA . ASN A 1 80 ? 7.498 2.289 -33.411 1.00 95.38 80 ASN A CA 1
ATOM 573 C C . ASN A 1 80 ? 7.423 0.792 -33.055 1.00 95.38 80 ASN A C 1
ATOM 575 O O . ASN A 1 80 ? 6.941 0.006 -33.863 1.00 95.38 80 ASN A O 1
ATOM 579 N N . GLN A 1 81 ? 7.953 0.361 -31.910 1.00 96.06 81 GLN A N 1
ATOM 580 C CA . GLN A 1 81 ? 8.053 -1.060 -31.547 1.00 96.06 81 GLN A CA 1
ATOM 581 C C . GLN A 1 81 ? 7.822 -1.222 -30.053 1.00 96.06 81 GLN A C 1
ATOM 583 O O . GLN A 1 81 ? 8.131 -0.316 -29.280 1.00 96.06 81 GLN A O 1
ATOM 588 N N . LYS A 1 82 ? 7.295 -2.383 -29.662 1.00 97.00 82 LYS A N 1
ATOM 589 C CA . LYS A 1 82 ? 7.188 -2.765 -28.255 1.00 97.00 82 LYS A CA 1
ATOM 590 C C . LYS A 1 82 ? 8.571 -3.091 -27.706 1.00 97.00 82 LYS A C 1
ATOM 592 O O . LYS A 1 82 ? 9.397 -3.647 -28.429 1.00 97.00 82 LYS A O 1
ATOM 597 N N . ILE A 1 83 ? 8.802 -2.814 -26.430 1.00 97.56 83 ILE A N 1
ATOM 598 C CA . ILE A 1 83 ? 10.009 -3.242 -25.720 1.00 97.56 83 ILE A CA 1
ATOM 599 C C . ILE A 1 83 ? 9.617 -4.293 -24.688 1.00 97.56 83 ILE A C 1
ATOM 601 O O . ILE A 1 83 ? 8.765 -4.036 -23.842 1.00 97.56 83 ILE A O 1
ATOM 605 N N . ARG A 1 84 ? 10.271 -5.455 -24.725 1.00 97.75 84 ARG A N 1
ATOM 606 C CA . ARG A 1 84 ? 10.309 -6.380 -23.592 1.00 97.75 84 ARG A CA 1
ATOM 607 C C . ARG A 1 84 ? 11.589 -6.104 -22.813 1.00 97.75 84 ARG A C 1
ATOM 609 O O . ARG A 1 84 ? 12.688 -6.359 -23.301 1.00 97.75 84 ARG A O 1
ATOM 616 N N . LEU A 1 85 ? 11.429 -5.534 -21.629 1.00 97.56 85 LEU A N 1
ATOM 617 C CA . LEU A 1 85 ? 12.492 -5.271 -20.679 1.00 97.56 85 LEU A CA 1
ATOM 618 C C . LEU A 1 85 ? 12.670 -6.475 -19.751 1.00 97.56 85 LEU A C 1
ATOM 620 O O . LEU A 1 85 ? 11.722 -6.912 -19.108 1.00 97.56 85 LEU A O 1
ATOM 624 N N . GLU A 1 86 ? 13.901 -6.940 -19.617 1.00 96.38 86 GLU A N 1
ATOM 625 C CA . GLU A 1 86 ? 14.338 -7.890 -18.596 1.00 96.38 86 GLU A CA 1
ATOM 626 C C . GLU A 1 86 ? 15.408 -7.241 -17.718 1.00 96.38 86 GLU A C 1
ATOM 628 O O . GLU A 1 86 ? 16.100 -6.305 -18.135 1.00 96.38 86 GLU A O 1
ATOM 633 N N . THR A 1 87 ? 15.590 -7.752 -16.506 1.00 94.50 87 THR A N 1
ATOM 634 C CA . THR A 1 87 ? 16.644 -7.286 -15.602 1.00 94.50 87 THR A CA 1
ATOM 635 C C . THR A 1 87 ? 17.496 -8.454 -15.125 1.00 94.50 87 THR A C 1
ATOM 637 O O . THR A 1 87 ? 17.002 -9.547 -14.854 1.00 94.50 87 THR A O 1
ATOM 640 N N . ASP A 1 88 ? 18.806 -8.237 -15.040 1.00 89.94 88 ASP A N 1
ATOM 641 C CA . ASP A 1 88 ? 19.719 -9.199 -14.430 1.00 89.94 88 ASP A CA 1
ATOM 642 C C . ASP A 1 88 ? 19.889 -8.910 -12.933 1.00 89.94 88 ASP A C 1
ATOM 644 O O . ASP A 1 88 ? 19.981 -7.756 -12.507 1.00 89.94 88 ASP A O 1
ATOM 648 N N . GLY A 1 89 ? 19.939 -9.969 -12.126 1.00 83.69 89 GLY A N 1
ATOM 649 C CA . GLY A 1 89 ? 19.978 -9.892 -10.662 1.00 83.69 89 GLY A CA 1
ATOM 650 C C . GLY A 1 89 ? 18.613 -9.783 -9.970 1.00 83.69 89 GLY A C 1
ATOM 651 O O . GLY A 1 89 ? 18.575 -9.774 -8.744 1.00 83.69 89 GLY A O 1
ATOM 652 N N . PHE A 1 90 ? 17.510 -9.757 -10.722 1.00 88.69 90 PHE A N 1
ATOM 653 C CA . PHE A 1 90 ? 16.143 -9.718 -10.193 1.00 88.69 90 PHE A CA 1
ATOM 654 C C . PHE A 1 90 ? 15.320 -10.836 -10.837 1.00 88.69 90 PHE A C 1
ATOM 656 O O . PHE A 1 90 ? 14.667 -10.638 -11.860 1.00 88.69 90 PHE A O 1
ATOM 663 N N . GLY A 1 91 ? 15.415 -12.039 -10.265 1.00 80.25 91 GLY A N 1
ATOM 664 C CA . GLY A 1 91 ? 14.884 -13.270 -10.851 1.00 80.25 91 GLY A CA 1
ATOM 665 C C . GLY A 1 91 ? 13.458 -13.125 -11.391 1.00 80.25 91 GLY A C 1
ATOM 666 O O . GLY A 1 91 ? 12.554 -12.721 -10.659 1.00 80.25 91 GLY A O 1
ATOM 667 N N . GLY A 1 92 ? 13.298 -13.444 -12.682 1.00 86.31 92 GLY A N 1
ATOM 668 C CA . GLY A 1 92 ? 12.028 -13.548 -13.411 1.00 86.31 92 GLY A CA 1
ATOM 669 C C . GLY A 1 92 ? 11.173 -12.282 -13.488 1.00 86.31 92 GLY A C 1
ATOM 670 O O . GLY A 1 92 ? 9.995 -12.392 -13.807 1.00 86.31 92 GLY A O 1
ATOM 671 N N . PHE A 1 93 ? 11.739 -11.101 -13.221 1.00 96.25 93 PHE A N 1
ATOM 672 C CA . PHE A 1 93 ? 11.076 -9.838 -13.534 1.00 96.25 93 PHE A CA 1
ATOM 673 C C . PHE A 1 93 ? 11.165 -9.544 -15.035 1.00 96.25 93 PHE A C 1
ATOM 675 O O . PHE A 1 93 ? 12.255 -9.551 -15.616 1.00 96.25 93 PHE A O 1
ATOM 682 N N . SER A 1 94 ? 10.035 -9.211 -15.652 1.00 97.31 94 SER A N 1
ATOM 683 C CA . SER A 1 94 ? 10.026 -8.581 -16.970 1.00 97.31 94 SER A CA 1
ATOM 684 C C . SER A 1 94 ? 8.939 -7.518 -17.081 1.00 97.31 94 SER A C 1
ATOM 686 O O . SER A 1 94 ? 7.949 -7.546 -16.350 1.00 97.31 94 SER A O 1
ATOM 688 N N . ALA A 1 95 ? 9.132 -6.566 -17.988 1.00 98.25 95 ALA A N 1
ATOM 689 C CA . ALA A 1 95 ? 8.147 -5.547 -18.308 1.00 98.25 95 ALA A CA 1
ATOM 690 C C . ALA A 1 95 ? 7.929 -5.467 -19.821 1.00 98.25 95 ALA A C 1
ATOM 692 O O . ALA A 1 95 ? 8.885 -5.446 -20.593 1.00 98.25 95 ALA A O 1
ATOM 693 N N . LEU A 1 96 ? 6.678 -5.393 -20.258 1.00 98.31 96 LEU A N 1
ATOM 694 C CA . LEU A 1 96 ? 6.297 -5.162 -21.643 1.00 98.31 96 LEU A CA 1
ATOM 695 C C . LEU A 1 96 ? 5.754 -3.740 -21.783 1.00 98.31 96 LEU A C 1
ATOM 697 O O . LEU A 1 96 ? 4.733 -3.377 -21.196 1.00 98.31 96 LEU A O 1
ATOM 701 N N . LEU A 1 97 ? 6.455 -2.955 -22.590 1.00 97.75 97 LEU A N 1
ATOM 702 C CA . LEU A 1 97 ? 6.139 -1.577 -22.922 1.00 97.75 97 LEU A CA 1
ATOM 703 C C . LEU A 1 97 ? 5.636 -1.505 -24.364 1.00 97.75 97 LEU A C 1
ATOM 705 O O . LEU A 1 97 ? 6.317 -1.948 -25.289 1.00 97.75 97 LEU A O 1
ATOM 709 N N . GLU A 1 98 ? 4.458 -0.924 -24.559 1.00 97.69 98 GLU A N 1
ATOM 710 C CA . GLU A 1 98 ? 3.900 -0.673 -25.889 1.00 97.69 98 GLU A CA 1
ATOM 711 C C . GLU A 1 98 ? 4.667 0.441 -26.629 1.00 97.69 98 GLU A C 1
ATOM 713 O O . GLU A 1 98 ? 5.303 1.300 -26.012 1.00 97.69 98 GLU A O 1
ATOM 718 N N . ALA A 1 99 ? 4.601 0.453 -27.964 1.00 96.25 99 ALA A N 1
ATOM 719 C CA . ALA A 1 99 ? 5.267 1.479 -28.773 1.00 96.25 99 ALA A CA 1
ATOM 720 C C . ALA A 1 99 ? 4.837 2.902 -28.361 1.00 96.25 99 ALA A C 1
ATOM 722 O O . ALA A 1 99 ? 3.701 3.119 -27.943 1.00 96.25 99 ALA A O 1
ATOM 723 N N . SER A 1 100 ? 5.747 3.873 -28.480 1.00 95.94 100 SER A N 1
ATOM 724 C CA . SER A 1 100 ? 5.554 5.281 -28.088 1.00 95.94 100 SER A CA 1
ATOM 725 C C . SER A 1 100 ? 5.251 5.541 -26.602 1.00 95.94 100 SER A C 1
ATOM 727 O O . SER A 1 100 ? 5.045 6.692 -26.223 1.0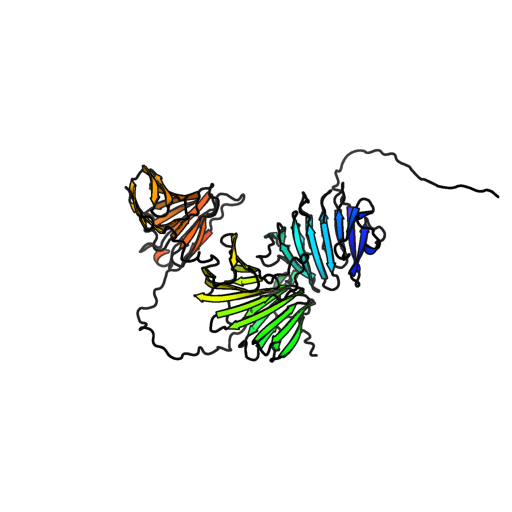0 95.94 100 SER A O 1
ATOM 729 N N . ASN A 1 101 ? 5.276 4.519 -25.744 1.00 97.62 101 ASN A N 1
ATOM 730 C CA . ASN A 1 101 ? 5.192 4.689 -24.296 1.00 97.62 101 ASN A CA 1
ATOM 731 C C . ASN A 1 101 ? 6.594 4.736 -23.673 1.00 97.62 101 ASN A C 1
ATOM 733 O O . ASN A 1 101 ? 7.597 4.400 -24.309 1.00 97.62 101 ASN A O 1
ATOM 737 N N . GLN A 1 102 ? 6.657 5.179 -22.421 1.00 97.44 102 GLN A N 1
ATOM 738 C CA . GLN A 1 102 ? 7.890 5.324 -21.656 1.00 97.44 102 GLN A CA 1
ATOM 739 C C . GLN A 1 102 ? 7.835 4.489 -20.376 1.00 97.44 102 GLN A C 1
ATOM 741 O O . GLN A 1 102 ? 6.790 4.385 -19.733 1.00 97.44 102 GLN A O 1
ATOM 746 N N . PHE A 1 103 ? 8.968 3.927 -19.971 1.00 97.69 103 PHE A N 1
ATOM 747 C CA . PHE A 1 103 ? 9.098 3.257 -18.680 1.00 97.69 103 PHE A CA 1
ATOM 748 C C . PHE A 1 103 ? 10.404 3.664 -18.014 1.00 97.69 103 PHE A C 1
ATOM 750 O O . PHE A 1 103 ? 11.469 3.550 -18.620 1.00 97.69 103 PHE A O 1
ATOM 757 N N . ALA A 1 104 ? 10.311 4.168 -16.787 1.00 95.75 104 ALA A N 1
ATOM 758 C CA . ALA A 1 104 ? 11.455 4.576 -15.992 1.00 95.75 104 ALA A CA 1
ATOM 759 C C . ALA A 1 104 ? 11.696 3.564 -14.873 1.00 95.75 104 ALA A C 1
ATOM 761 O O . ALA A 1 104 ? 10.776 3.224 -14.129 1.00 95.75 104 ALA A O 1
ATOM 762 N N . VAL A 1 105 ? 12.936 3.099 -14.744 1.00 95.69 105 VAL A N 1
ATOM 763 C CA . VAL A 1 105 ? 13.342 2.130 -13.723 1.00 95.69 105 VAL A CA 1
ATOM 764 C C . VAL A 1 105 ? 14.617 2.563 -13.018 1.00 95.69 105 VAL A C 1
ATOM 766 O O . VAL A 1 105 ? 15.519 3.133 -13.632 1.00 95.69 105 VAL A O 1
ATOM 769 N N . ARG A 1 106 ? 14.710 2.241 -11.730 1.00 93.56 106 ARG A N 1
ATOM 770 C CA . ARG A 1 106 ? 15.923 2.356 -10.919 1.00 93.56 106 ARG A CA 1
ATOM 771 C C . ARG A 1 106 ? 16.216 1.003 -10.287 1.00 93.56 106 ARG A C 1
ATOM 773 O O . ARG A 1 106 ? 15.368 0.448 -9.592 1.00 93.56 106 ARG A O 1
ATOM 780 N N . LEU A 1 107 ? 17.415 0.482 -10.534 1.00 93.69 107 LEU A N 1
ATOM 781 C CA . LEU A 1 107 ? 17.850 -0.828 -10.053 1.00 93.69 107 LEU A CA 1
ATOM 782 C C . LEU A 1 107 ? 18.823 -0.656 -8.886 1.00 93.69 107 LEU A C 1
ATOM 784 O O . LEU A 1 107 ? 19.931 -0.161 -9.078 1.00 93.69 107 LEU A O 1
ATOM 788 N N . ASP A 1 108 ? 18.443 -1.115 -7.696 1.00 92.69 108 ASP A N 1
ATOM 789 C CA . ASP A 1 108 ? 19.356 -1.233 -6.559 1.00 92.69 108 ASP A CA 1
ATOM 790 C C . ASP A 1 108 ? 19.639 -2.712 -6.291 1.00 92.69 108 ASP A C 1
ATOM 792 O O . ASP A 1 108 ? 18.876 -3.412 -5.625 1.00 92.69 108 ASP A O 1
ATOM 796 N N . LYS A 1 109 ? 20.758 -3.207 -6.826 1.00 92.50 109 LYS A N 1
ATOM 797 C CA . LYS A 1 109 ? 21.169 -4.607 -6.655 1.00 92.50 109 LYS A CA 1
ATOM 798 C C . LYS A 1 109 ? 21.568 -4.933 -5.218 1.00 92.50 109 LYS A C 1
ATOM 800 O O . LYS A 1 109 ? 21.357 -6.057 -4.771 1.00 92.50 109 LYS A O 1
ATOM 805 N N . LYS A 1 110 ? 22.127 -3.965 -4.484 1.00 91.75 110 LYS A N 1
ATOM 806 C CA . LYS A 1 110 ? 22.547 -4.162 -3.092 1.00 91.75 110 LYS A CA 1
ATOM 807 C C . LYS A 1 110 ? 21.333 -4.398 -2.202 1.00 91.75 110 LYS A C 1
ATOM 809 O O . LYS A 1 110 ? 21.374 -5.269 -1.338 1.00 91.75 110 LYS A O 1
ATOM 814 N N . LEU A 1 111 ? 20.268 -3.636 -2.430 1.00 92.38 111 LEU A N 1
ATOM 815 C CA . LEU A 1 111 ? 18.998 -3.828 -1.749 1.00 92.38 111 LEU A CA 1
ATOM 816 C C . LEU A 1 111 ? 18.110 -4.859 -2.439 1.00 92.38 111 LEU A C 1
ATOM 818 O O . LEU A 1 111 ? 17.129 -5.253 -1.833 1.00 92.38 111 LEU A O 1
ATOM 822 N N . SER A 1 112 ? 18.420 -5.325 -3.652 1.00 94.88 112 SER A N 1
ATOM 823 C CA . SER A 1 112 ? 17.520 -6.167 -4.461 1.00 94.88 112 SER A CA 1
ATOM 824 C C . SER A 1 112 ? 16.126 -5.535 -4.601 1.00 94.88 112 SER A C 1
ATOM 826 O O . SER A 1 112 ? 15.103 -6.178 -4.359 1.00 94.88 112 SER A O 1
ATOM 828 N N . VAL A 1 113 ? 16.106 -4.246 -4.961 1.00 94.62 113 VAL A N 1
ATOM 829 C CA . VAL A 1 113 ? 14.896 -3.460 -5.244 1.00 94.62 113 VAL A CA 1
ATOM 830 C C . VAL A 1 113 ? 14.889 -2.915 -6.681 1.00 94.62 113 VAL A C 1
ATOM 832 O O . VAL A 1 113 ? 15.918 -2.462 -7.184 1.00 94.62 113 VAL A O 1
ATOM 835 N N . ILE A 1 114 ? 13.716 -2.930 -7.319 1.00 95.62 114 ILE A N 1
ATOM 836 C CA . ILE A 1 114 ? 13.408 -2.185 -8.546 1.00 95.62 114 ILE A CA 1
ATOM 837 C C . ILE A 1 114 ? 12.356 -1.130 -8.205 1.00 95.62 114 ILE A C 1
ATOM 839 O O . ILE A 1 114 ? 11.227 -1.476 -7.857 1.00 95.62 114 ILE A O 1
ATOM 843 N N . ASP A 1 115 ? 12.704 0.147 -8.345 1.00 95.69 115 ASP A N 1
ATOM 844 C CA . ASP A 1 115 ? 11.713 1.224 -8.355 1.00 95.69 115 ASP A CA 1
ATOM 845 C C . ASP A 1 115 ? 11.298 1.520 -9.795 1.00 95.69 115 ASP A C 1
ATOM 847 O O . ASP A 1 115 ? 12.124 1.529 -10.708 1.00 95.69 115 ASP A O 1
ATOM 851 N N . MET A 1 116 ? 10.005 1.741 -9.997 1.00 96.25 116 MET A N 1
ATOM 852 C CA . MET A 1 116 ? 9.371 1.831 -11.306 1.00 96.25 116 MET A CA 1
ATOM 853 C C . MET A 1 116 ? 8.483 3.066 -11.375 1.00 96.25 116 MET A C 1
ATOM 855 O O . MET A 1 116 ? 7.746 3.374 -10.436 1.00 96.25 116 MET A O 1
ATOM 859 N N . PHE A 1 117 ? 8.508 3.746 -12.515 1.00 95.94 117 PHE A N 1
ATOM 860 C CA . PHE A 1 117 ? 7.654 4.886 -12.801 1.00 95.94 117 PHE A CA 1
ATOM 861 C C . PHE A 1 117 ? 7.178 4.861 -14.254 1.00 95.94 117 PHE A C 1
ATOM 863 O O . PHE A 1 117 ? 7.937 4.595 -15.187 1.00 95.94 117 PHE A O 1
ATOM 870 N N . THR A 1 118 ? 5.900 5.172 -14.435 1.00 96.38 118 THR A N 1
ATOM 871 C CA . THR A 1 118 ? 5.261 5.321 -15.744 1.00 96.38 118 THR A CA 1
ATOM 872 C C . THR A 1 118 ? 4.857 6.783 -15.928 1.00 96.38 118 THR A C 1
ATOM 874 O O . THR A 1 118 ? 4.069 7.301 -15.137 1.00 96.38 118 THR A O 1
ATOM 877 N N . PRO A 1 119 ? 5.396 7.496 -16.928 1.00 95.50 119 PRO A N 1
ATOM 878 C CA . PRO A 1 119 ? 5.003 8.875 -17.199 1.00 95.50 119 PRO A CA 1
ATOM 879 C C . PRO A 1 119 ? 3.505 9.024 -17.504 1.00 95.50 119 PRO A C 1
ATOM 881 O O . PRO A 1 119 ? 2.878 8.135 -18.078 1.00 95.50 119 PRO A O 1
ATOM 884 N N . SER A 1 120 ? 2.916 10.161 -17.127 1.00 95.81 120 SER A N 1
ATOM 885 C CA . SER A 1 120 ? 1.473 10.424 -17.282 1.00 95.81 120 SER A CA 1
ATOM 886 C C . SER A 1 120 ? 1.008 10.556 -18.733 1.00 95.81 120 SER A C 1
ATOM 888 O O . SER A 1 120 ? -0.183 10.456 -19.000 1.00 95.81 120 SER A O 1
ATOM 890 N N . ASN A 1 121 ? 1.931 10.767 -19.672 1.00 96.12 121 ASN A N 1
ATOM 891 C CA . ASN A 1 121 ? 1.654 10.813 -21.106 1.00 96.12 121 ASN A CA 1
ATOM 892 C C . ASN A 1 121 ? 1.622 9.424 -21.770 1.00 96.12 121 ASN A C 1
ATOM 894 O O . ASN A 1 121 ? 1.432 9.353 -22.985 1.00 96.12 121 ASN A O 1
ATOM 898 N N . ASN A 1 122 ? 1.812 8.335 -21.016 1.00 97.88 122 ASN A N 1
ATOM 899 C CA . ASN A 1 122 ? 1.608 6.989 -21.539 1.00 97.88 122 ASN A CA 1
ATOM 900 C C . ASN A 1 122 ? 0.132 6.771 -21.895 1.00 97.88 122 ASN A C 1
ATOM 902 O O . ASN A 1 122 ? -0.766 7.068 -21.113 1.00 97.88 122 ASN A O 1
ATOM 906 N N . THR A 1 123 ? -0.102 6.211 -23.077 1.00 97.19 123 THR A N 1
ATOM 907 C CA . THR A 1 123 ? -1.437 5.888 -23.605 1.00 97.19 123 THR A CA 1
ATOM 908 C C . THR A 1 123 ? -1.824 4.428 -23.378 1.00 97.19 123 THR A C 1
ATOM 910 O O . THR A 1 123 ? -2.992 4.077 -23.527 1.00 97.19 123 THR A O 1
ATOM 913 N N . ALA A 1 124 ? -0.863 3.580 -23.004 1.00 97.69 124 ALA A N 1
ATOM 914 C CA . ALA A 1 124 ? -1.076 2.186 -22.642 1.00 97.69 124 ALA A CA 1
ATOM 915 C C . ALA A 1 124 ? -0.364 1.853 -21.325 1.00 97.69 124 ALA A C 1
ATOM 917 O O . ALA A 1 124 ? 0.667 2.446 -20.992 1.00 97.69 124 ALA A O 1
ATOM 918 N N . ALA A 1 125 ? -0.910 0.885 -20.588 1.00 98.12 125 ALA A N 1
ATOM 919 C CA . ALA A 1 125 ? -0.294 0.389 -19.366 1.00 98.12 125 ALA A CA 1
ATOM 920 C C . ALA A 1 125 ? 0.994 -0.395 -19.663 1.00 98.12 125 ALA A C 1
ATOM 922 O O . ALA A 1 125 ? 1.079 -1.136 -20.647 1.00 98.12 125 ALA A O 1
ATOM 923 N N . VAL A 1 126 ? 1.982 -0.269 -18.778 1.00 98.50 126 VAL A N 1
ATOM 924 C CA . VAL A 1 126 ? 3.165 -1.136 -18.774 1.00 98.50 126 VAL A CA 1
ATOM 925 C C . VAL A 1 126 ? 2.805 -2.428 -18.056 1.00 98.50 126 VAL A C 1
ATOM 927 O O . VAL A 1 126 ? 2.379 -2.392 -16.901 1.00 98.50 126 VAL A O 1
ATOM 930 N N . LYS A 1 127 ? 2.971 -3.566 -18.731 1.00 98.50 127 LYS A N 1
ATOM 931 C CA . LYS A 1 127 ? 2.658 -4.882 -18.160 1.00 98.50 127 LYS A CA 1
ATOM 932 C C . LYS A 1 127 ? 3.896 -5.453 -17.495 1.00 98.50 127 LYS A C 1
ATOM 934 O O . LYS A 1 127 ? 4.928 -5.554 -18.144 1.00 98.50 127 LYS A O 1
ATOM 939 N N . LEU A 1 128 ? 3.800 -5.830 -16.232 1.00 98.44 128 LEU A N 1
ATOM 940 C CA . LEU A 1 128 ? 4.862 -6.460 -15.460 1.00 98.44 128 LEU A CA 1
ATOM 941 C C . LEU A 1 128 ? 4.544 -7.942 -15.265 1.00 98.44 128 LEU A C 1
ATOM 943 O O . LEU A 1 128 ? 3.400 -8.296 -14.978 1.00 98.44 128 LEU A O 1
ATOM 947 N N . GLU A 1 129 ? 5.562 -8.786 -15.372 1.00 97.81 129 GLU A N 1
ATOM 948 C CA . GLU A 1 129 ? 5.510 -10.220 -15.083 1.00 97.81 129 GLU A CA 1
ATOM 949 C C . GLU A 1 129 ? 6.542 -10.537 -13.991 1.00 97.81 129 GLU A C 1
ATOM 951 O O . GLU A 1 129 ? 7.678 -10.053 -14.042 1.00 97.81 129 GLU A O 1
ATOM 956 N N . PHE A 1 130 ? 6.141 -11.335 -13.000 1.00 96.62 130 PHE A N 1
ATOM 957 C CA . PHE A 1 130 ? 6.982 -11.779 -11.887 1.00 96.62 130 PHE A CA 1
ATOM 958 C C . PHE A 1 130 ? 7.296 -13.276 -12.003 1.00 96.62 130 PHE A C 1
ATOM 960 O O . PHE A 1 130 ? 6.604 -14.032 -12.687 1.00 96.62 130 PHE A O 1
ATOM 967 N N . HIS A 1 131 ? 8.343 -13.726 -11.310 1.00 93.50 131 HIS A N 1
ATOM 968 C CA . HIS A 1 131 ? 8.899 -15.071 -11.499 1.00 93.50 131 HIS A CA 1
ATOM 969 C C . HIS A 1 131 ? 7.968 -16.225 -11.108 1.00 93.50 131 HIS A C 1
ATOM 971 O O . HIS A 1 131 ? 8.187 -17.353 -11.544 1.00 93.50 131 HIS A O 1
ATOM 977 N N . ASP A 1 132 ? 6.966 -15.976 -10.268 1.00 94.62 132 ASP A N 1
ATOM 978 C CA . ASP A 1 132 ? 5.994 -16.979 -9.836 1.00 94.62 132 ASP A CA 1
ATOM 979 C C . ASP A 1 132 ? 4.712 -16.980 -10.687 1.00 94.62 132 ASP A C 1
ATOM 981 O O . ASP A 1 132 ? 3.794 -17.747 -10.401 1.00 94.62 132 ASP A O 1
ATOM 985 N N . GLY A 1 133 ? 4.660 -16.154 -11.739 1.00 95.44 133 GLY A N 1
ATOM 986 C CA . GLY A 1 133 ? 3.504 -15.987 -12.620 1.00 95.44 133 GLY A CA 1
ATOM 987 C C . GLY A 1 133 ? 2.566 -14.845 -12.223 1.00 95.44 133 GLY A C 1
ATOM 988 O O . GLY A 1 133 ? 1.602 -14.587 -12.949 1.00 95.44 133 GLY A O 1
ATOM 989 N N . GLY A 1 134 ? 2.833 -14.141 -11.117 1.00 96.69 134 GLY A N 1
ATOM 990 C CA . GLY A 1 134 ? 2.131 -12.902 -10.798 1.00 96.69 134 GLY A CA 1
ATOM 991 C C . GLY A 1 134 ? 2.333 -11.839 -11.885 1.00 96.69 134 GLY A C 1
ATOM 992 O O . GLY A 1 134 ? 3.340 -11.828 -12.597 1.00 96.69 134 GLY A O 1
ATOM 993 N N . ARG A 1 135 ? 1.386 -10.906 -11.996 1.00 98.06 135 ARG A N 1
ATOM 994 C CA . ARG A 1 135 ? 1.404 -9.837 -13.003 1.00 98.06 135 ARG A CA 1
ATOM 995 C C . ARG A 1 135 ? 0.867 -8.516 -12.470 1.00 98.06 135 ARG A C 1
ATOM 997 O O . ARG A 1 135 ? 0.049 -8.497 -11.550 1.00 98.06 135 ARG A O 1
ATOM 1004 N N . ALA A 1 136 ? 1.295 -7.420 -13.082 1.00 98.25 136 ALA A N 1
ATOM 1005 C CA . ALA A 1 136 ? 0.766 -6.086 -12.818 1.00 98.25 136 ALA A CA 1
ATOM 1006 C C . ALA A 1 136 ? 0.605 -5.280 -14.111 1.00 98.25 136 ALA A C 1
ATOM 1008 O O . ALA A 1 136 ? 1.344 -5.483 -15.066 1.00 98.25 136 ALA A O 1
ATOM 1009 N N . GLU A 1 137 ? -0.326 -4.338 -14.135 1.00 98.50 137 GLU A N 1
ATOM 1010 C CA . GLU A 1 137 ? -0.506 -3.363 -15.206 1.00 98.50 137 GLU A CA 1
ATOM 1011 C C . GLU A 1 137 ? -0.424 -1.965 -14.591 1.00 98.50 137 GLU A C 1
ATOM 1013 O O . GLU A 1 137 ? -1.232 -1.612 -13.735 1.00 98.50 137 GLU A O 1
ATOM 1018 N N . MET A 1 138 ? 0.590 -1.189 -14.982 1.00 98.06 138 MET A N 1
ATOM 1019 C CA . MET A 1 138 ? 0.824 0.171 -14.492 1.00 98.06 138 MET A CA 1
ATOM 1020 C C . MET A 1 138 ? 0.390 1.195 -15.543 1.00 98.06 138 MET A C 1
ATOM 1022 O O . MET A 1 138 ? 1.051 1.327 -16.577 1.00 98.06 138 MET A O 1
ATOM 1026 N N . GLU A 1 139 ? -0.687 1.941 -15.293 1.00 98.19 139 GLU A N 1
ATOM 1027 C CA . GLU A 1 139 ? -1.100 3.037 -16.181 1.00 98.19 139 GLU A CA 1
ATOM 1028 C C . GLU A 1 139 ? -0.269 4.308 -15.961 1.00 98.19 139 GLU A C 1
ATOM 1030 O O . GLU A 1 139 ? 0.376 4.472 -14.925 1.00 98.19 139 GLU A O 1
ATOM 1035 N N . GLY A 1 140 ? -0.334 5.245 -16.913 1.00 95.88 140 GLY A N 1
ATOM 1036 C CA . GLY A 1 140 ? 0.404 6.507 -16.860 1.00 95.88 140 GLY A CA 1
ATOM 1037 C C . GLY A 1 140 ? 0.219 7.282 -15.548 1.00 95.88 140 GLY A C 1
ATOM 1038 O O . GLY A 1 140 ? -0.889 7.464 -15.050 1.00 95.88 140 GLY A O 1
ATOM 1039 N N . GLY A 1 141 ? 1.331 7.771 -14.999 1.00 94.56 141 GLY A N 1
ATOM 1040 C CA . GLY A 1 141 ? 1.408 8.487 -13.724 1.00 94.56 141 GLY A CA 1
ATOM 1041 C C . GLY A 1 141 ? 1.679 7.588 -12.514 1.00 94.56 141 GLY A C 1
ATOM 1042 O O . GLY A 1 141 ? 1.914 8.106 -11.422 1.00 94.56 141 GLY A O 1
ATOM 1043 N N . SER A 1 142 ? 1.687 6.266 -12.688 1.00 95.50 142 SER A N 1
ATOM 1044 C CA . SER A 1 142 ? 1.826 5.314 -11.585 1.00 95.50 142 SER A CA 1
ATOM 1045 C C . SER A 1 142 ? 3.282 5.060 -11.197 1.00 95.50 142 SER A C 1
ATOM 1047 O O . SER A 1 142 ? 4.192 5.100 -12.035 1.00 95.50 142 SER A O 1
ATOM 1049 N N . ARG A 1 143 ? 3.497 4.751 -9.915 1.00 95.19 143 ARG A N 1
ATOM 1050 C CA . ARG A 1 143 ? 4.800 4.414 -9.321 1.00 95.19 143 ARG A CA 1
ATOM 1051 C C . ARG A 1 143 ? 4.699 3.114 -8.547 1.00 95.19 143 ARG A C 1
ATOM 1053 O O . ARG A 1 143 ? 3.756 2.945 -7.784 1.00 95.19 143 ARG A O 1
ATOM 1060 N N . ALA A 1 144 ? 5.680 2.236 -8.689 1.00 96.25 144 ALA A N 1
ATOM 1061 C CA . ALA A 1 144 ? 5.698 0.958 -7.991 1.00 96.25 144 ALA A CA 1
ATOM 1062 C C . ALA A 1 144 ? 7.104 0.592 -7.520 1.00 96.25 144 ALA A C 1
ATOM 1064 O O . ALA A 1 144 ? 8.095 1.055 -8.082 1.00 96.25 144 ALA A O 1
ATOM 1065 N N . ARG A 1 145 ? 7.186 -0.262 -6.504 1.00 95.94 145 ARG A N 1
ATOM 1066 C CA . ARG A 1 145 ? 8.425 -0.887 -6.039 1.00 95.94 145 ARG A CA 1
ATOM 1067 C C . ARG A 1 145 ? 8.247 -2.394 -6.041 1.00 95.94 145 ARG A C 1
ATOM 1069 O O . ARG A 1 145 ? 7.279 -2.890 -5.477 1.00 95.94 145 ARG A O 1
ATOM 1076 N N . TYR A 1 146 ? 9.195 -3.098 -6.647 1.00 97.00 146 TYR A N 1
ATOM 1077 C CA . TYR A 1 146 ? 9.346 -4.548 -6.569 1.00 97.00 146 TYR A CA 1
ATOM 1078 C C . TYR A 1 146 ? 10.575 -4.862 -5.721 1.00 97.00 146 TYR A C 1
ATOM 1080 O O . TYR A 1 146 ? 11.681 -4.412 -6.018 1.00 97.00 146 TYR A O 1
ATOM 1088 N N . ASP A 1 147 ? 10.373 -5.599 -4.638 1.00 96.25 147 ASP A N 1
ATOM 1089 C CA . ASP A 1 147 ? 11.381 -5.844 -3.612 1.00 96.25 147 ASP A CA 1
ATOM 1090 C C . ASP A 1 147 ? 11.531 -7.358 -3.407 1.00 96.25 147 ASP A C 1
ATOM 1092 O O . ASP A 1 147 ? 10.585 -8.021 -2.981 1.00 96.25 147 ASP A O 1
ATOM 1096 N N . VAL A 1 148 ? 12.706 -7.899 -3.757 1.00 96.31 148 VAL A N 1
ATOM 1097 C CA . VAL A 1 148 ? 12.978 -9.348 -3.800 1.00 96.31 148 VAL A CA 1
ATOM 1098 C C . VAL A 1 148 ? 13.891 -9.772 -2.658 1.00 96.31 148 VAL A C 1
ATOM 1100 O O . VAL A 1 148 ? 14.899 -9.121 -2.373 1.00 96.31 148 VAL A O 1
ATOM 1103 N N . PHE A 1 149 ? 13.565 -10.890 -2.022 1.00 96.38 149 PHE A N 1
ATOM 1104 C CA . PHE A 1 149 ? 14.294 -11.464 -0.895 1.00 96.38 149 PHE A CA 1
ATOM 1105 C C . PHE A 1 149 ? 15.201 -12.621 -1.329 1.00 96.38 149 PHE A C 1
ATOM 1107 O O . PHE A 1 149 ? 15.098 -13.145 -2.438 1.00 96.38 149 PHE A O 1
ATOM 1114 N N . LEU A 1 150 ? 16.114 -13.042 -0.446 1.00 95.69 150 LEU A N 1
ATOM 1115 C CA . LEU A 1 150 ? 17.090 -14.096 -0.759 1.00 95.69 150 LEU A CA 1
ATOM 1116 C C . LEU A 1 150 ? 16.421 -15.442 -1.071 1.00 95.69 150 LEU A C 1
ATOM 1118 O O . LEU A 1 150 ? 16.925 -16.204 -1.893 1.00 95.69 150 LEU A O 1
ATOM 1122 N N . ASP A 1 151 ? 15.272 -15.716 -0.451 1.00 94.94 151 ASP A N 1
ATOM 1123 C CA . ASP A 1 151 ? 14.450 -16.908 -0.694 1.00 94.94 151 ASP A CA 1
ATOM 1124 C C . ASP A 1 151 ? 13.531 -16.781 -1.923 1.00 94.94 151 ASP A C 1
ATOM 1126 O O . ASP A 1 151 ? 12.666 -17.631 -2.131 1.00 94.94 151 ASP A O 1
ATOM 1130 N N . GLN A 1 152 ? 13.724 -15.734 -2.735 1.00 95.88 152 GLN A N 1
ATOM 1131 C CA . GLN A 1 152 ? 12.897 -15.358 -3.883 1.00 95.88 152 GLN A CA 1
ATOM 1132 C C . GLN A 1 152 ? 11.455 -14.971 -3.529 1.00 95.88 152 GLN A C 1
ATOM 1134 O O . GLN A 1 152 ? 10.673 -14.703 -4.430 1.00 95.88 152 GLN A O 1
ATOM 1139 N N . SER A 1 153 ? 11.066 -14.872 -2.254 1.00 96.69 153 SER A N 1
ATOM 1140 C CA . SER A 1 153 ? 9.820 -14.166 -1.934 1.00 96.69 153 SER A CA 1
ATOM 1141 C C . SER A 1 153 ? 9.944 -12.685 -2.305 1.00 96.69 153 SER A C 1
ATOM 1143 O O . SER A 1 153 ? 11.050 -12.151 -2.424 1.00 96.69 153 SER A O 1
ATOM 1145 N N . TYR A 1 154 ? 8.821 -12.014 -2.538 1.00 97.12 154 TYR A N 1
ATOM 1146 C CA . TYR A 1 154 ? 8.820 -10.610 -2.934 1.00 97.12 154 TYR A CA 1
ATOM 1147 C C . TYR A 1 154 ? 7.538 -9.893 -2.529 1.00 97.12 154 TYR A C 1
ATOM 1149 O O . TYR A 1 154 ? 6.503 -10.522 -2.287 1.00 97.12 154 TYR A O 1
ATOM 1157 N N . TYR A 1 155 ? 7.591 -8.563 -2.513 1.00 96.75 155 TYR A N 1
ATOM 1158 C CA . TYR A 1 155 ? 6.386 -7.740 -2.524 1.00 96.75 155 TYR A CA 1
ATOM 1159 C C . TYR A 1 155 ? 6.423 -6.690 -3.640 1.00 96.75 155 TYR A C 1
ATOM 1161 O O . TYR A 1 155 ? 7.492 -6.268 -4.088 1.00 96.75 155 TYR A O 1
ATOM 1169 N N . VAL A 1 156 ? 5.232 -6.290 -4.086 1.00 96.69 156 VAL A N 1
ATOM 1170 C CA . VAL A 1 156 ? 4.987 -5.187 -5.014 1.00 96.69 156 VAL A CA 1
ATOM 1171 C C . VAL A 1 156 ? 4.016 -4.222 -4.361 1.00 96.69 156 VAL A C 1
ATOM 1173 O O . VAL A 1 156 ? 2.875 -4.566 -4.058 1.00 96.69 156 VAL A O 1
ATOM 1176 N N . SER A 1 157 ? 4.477 -3.004 -4.154 1.00 95.31 157 SER A N 1
ATOM 1177 C CA . SER A 1 157 ? 3.689 -1.877 -3.664 1.00 95.31 157 SER A CA 1
ATOM 1178 C C . SER A 1 157 ? 3.655 -0.791 -4.727 1.00 95.31 157 SER A C 1
ATOM 1180 O O . SER A 1 157 ? 4.508 -0.749 -5.618 1.00 95.31 157 SER A O 1
ATOM 1182 N N . GLY A 1 158 ? 2.706 0.128 -4.622 1.00 92.75 158 GLY A N 1
ATOM 1183 C CA . GLY A 1 158 ? 2.686 1.269 -5.514 1.00 92.75 158 GLY A CA 1
ATOM 1184 C C . GLY A 1 158 ? 1.559 2.240 -5.230 1.00 92.75 158 GLY A C 1
ATOM 1185 O O . GLY A 1 158 ? 0.688 1.987 -4.404 1.00 92.75 158 GLY A O 1
ATOM 1186 N N . ARG A 1 159 ? 1.613 3.352 -5.955 1.00 91.81 159 ARG A N 1
ATOM 1187 C CA . ARG A 1 159 ? 0.640 4.437 -5.949 1.00 91.81 159 ARG A CA 1
ATOM 1188 C C . ARG A 1 159 ? 0.228 4.750 -7.381 1.00 91.81 159 ARG A C 1
ATOM 1190 O O . ARG A 1 159 ? 1.062 4.731 -8.292 1.00 91.81 159 ARG A O 1
ATOM 1197 N N . GLY A 1 160 ? -1.038 5.108 -7.556 1.00 91.50 160 GLY A N 1
ATOM 1198 C CA . GLY A 1 160 ? -1.638 5.385 -8.855 1.00 91.50 160 GLY A CA 1
ATOM 1199 C C . GLY A 1 160 ? -2.514 4.228 -9.316 1.00 91.50 160 GLY A C 1
ATOM 1200 O O . GLY A 1 160 ? -3.047 3.477 -8.507 1.00 91.50 160 GLY A O 1
ATOM 1201 N N . LYS A 1 161 ? -2.684 4.100 -10.628 1.00 95.19 161 LYS A N 1
ATOM 1202 C CA . LYS A 1 161 ? -3.557 3.094 -11.231 1.00 95.19 161 LYS A CA 1
ATOM 1203 C C . LYS A 1 161 ? -2.735 1.863 -11.581 1.00 95.19 161 LYS A C 1
ATOM 1205 O O . LYS A 1 161 ? -2.154 1.767 -12.665 1.00 95.19 161 LYS A O 1
ATOM 1210 N N . ILE A 1 162 ? -2.625 0.968 -10.602 1.00 97.00 162 ILE A N 1
ATOM 1211 C CA . ILE A 1 162 ? -1.850 -0.263 -10.725 1.00 97.00 162 ILE A CA 1
ATOM 1212 C C . ILE A 1 162 ? -2.749 -1.445 -10.404 1.00 97.00 162 ILE A C 1
ATOM 1214 O O . ILE A 1 162 ? -3.097 -1.679 -9.247 1.00 97.00 162 ILE A O 1
ATOM 1218 N N . HIS A 1 163 ? -3.072 -2.210 -11.437 1.00 97.62 163 HIS A N 1
ATOM 1219 C CA . HIS A 1 163 ? -3.902 -3.401 -11.331 1.00 97.62 163 HIS A CA 1
ATOM 1220 C C . HIS A 1 163 ? -3.003 -4.625 -11.253 1.00 97.62 163 HIS A C 1
ATOM 1222 O O . HIS A 1 163 ? -2.131 -4.809 -12.097 1.00 97.62 163 HIS A O 1
ATOM 1228 N N . THR A 1 164 ? -3.188 -5.478 -10.252 1.00 97.56 164 THR A N 1
ATOM 1229 C CA . THR A 1 164 ? -2.357 -6.672 -10.057 1.00 97.56 164 THR A CA 1
ATOM 1230 C C . THR A 1 164 ? -3.186 -7.937 -10.033 1.00 97.56 164 THR A C 1
ATOM 1232 O O . THR A 1 164 ? -4.361 -7.937 -9.662 1.00 97.56 164 THR A O 1
ATOM 1235 N N . VAL A 1 165 ? -2.555 -9.032 -10.441 1.00 97.38 165 VAL A N 1
ATOM 1236 C CA . VAL A 1 165 ? -3.064 -10.385 -10.254 1.00 97.38 165 VAL A CA 1
ATOM 1237 C C . VAL A 1 165 ? -1.924 -11.204 -9.677 1.00 97.38 165 VAL A C 1
ATOM 1239 O O . VAL A 1 165 ? -0.877 -11.319 -10.317 1.00 97.38 165 VAL A O 1
ATOM 1242 N N . ASP A 1 166 ? -2.109 -11.749 -8.480 1.00 96.12 166 ASP A N 1
ATOM 1243 C CA . ASP A 1 166 ? -1.102 -12.629 -7.898 1.00 96.12 166 ASP A CA 1
ATOM 1244 C C . ASP A 1 166 ? -1.023 -13.967 -8.653 1.00 96.12 166 ASP A C 1
ATOM 1246 O O . ASP A 1 166 ? -1.833 -14.278 -9.533 1.00 96.12 166 ASP A O 1
ATOM 1250 N N . ALA A 1 167 ? -0.013 -14.767 -8.325 1.00 94.06 167 ALA A N 1
ATOM 1251 C CA . ALA A 1 167 ? 0.201 -16.070 -8.946 1.00 94.06 167 ALA A CA 1
ATOM 1252 C C . ALA A 1 167 ? -0.926 -17.086 -8.665 1.00 94.06 167 ALA A C 1
ATOM 1254 O O . ALA A 1 167 ? -0.999 -18.115 -9.335 1.00 94.06 167 ALA A O 1
ATOM 1255 N N . ASP A 1 168 ? -1.806 -16.803 -7.700 1.00 91.94 168 ASP A N 1
ATOM 1256 C CA . ASP A 1 168 ? -2.983 -17.610 -7.374 1.00 91.94 168 ASP A CA 1
ATOM 1257 C C . ASP A 1 168 ? -4.250 -17.098 -8.097 1.00 91.94 168 ASP A C 1
ATOM 1259 O O . ASP A 1 168 ? -5.328 -17.683 -7.979 1.00 91.94 168 ASP A O 1
ATOM 1263 N N . GLY A 1 169 ? -4.126 -16.036 -8.903 1.00 94.19 169 GLY A N 1
ATOM 1264 C CA . GLY A 1 169 ? -5.199 -15.468 -9.714 1.00 94.19 169 GLY A CA 1
ATOM 1265 C C . GLY A 1 169 ? -6.044 -14.407 -9.004 1.00 94.19 169 GLY A C 1
ATOM 1266 O O . GLY A 1 169 ? -7.011 -13.918 -9.599 1.00 94.19 169 GLY A O 1
ATOM 1267 N N . LEU A 1 170 ? -5.706 -14.025 -7.767 1.00 94.44 170 LEU A N 1
ATOM 1268 C CA . LEU A 1 170 ? -6.440 -13.003 -7.026 1.00 94.44 170 LEU A CA 1
ATOM 1269 C C . LEU A 1 170 ? -6.086 -11.619 -7.555 1.00 94.44 170 LEU A C 1
ATOM 1271 O O . LEU A 1 170 ? -4.921 -11.226 -7.614 1.00 94.44 170 LEU A O 1
ATOM 1275 N N . ARG A 1 171 ? -7.121 -10.864 -7.919 1.00 94.44 171 ARG A N 1
ATOM 1276 C CA . ARG A 1 171 ? -6.982 -9.485 -8.387 1.00 94.44 171 ARG A CA 1
ATOM 1277 C C . ARG A 1 171 ? -6.913 -8.528 -7.208 1.00 94.44 171 ARG A C 1
ATOM 1279 O O . ARG A 1 171 ? -7.700 -8.665 -6.271 1.00 94.44 171 ARG A O 1
ATOM 1286 N N . ARG A 1 172 ? -6.002 -7.561 -7.272 1.00 92.50 172 ARG A N 1
ATOM 1287 C CA . ARG A 1 172 ? -5.872 -6.478 -6.291 1.00 92.50 172 ARG A CA 1
ATOM 1288 C C . ARG A 1 172 ? -5.389 -5.213 -6.976 1.00 92.50 172 ARG A C 1
ATOM 1290 O O . ARG A 1 172 ? -4.474 -5.278 -7.793 1.00 92.50 172 ARG A O 1
ATOM 1297 N N . ASP A 1 173 ? -5.934 -4.078 -6.581 1.00 93.06 173 ASP A N 1
ATOM 1298 C CA . ASP A 1 173 ? -5.390 -2.784 -6.978 1.00 93.06 173 ASP A CA 1
ATOM 1299 C C . ASP A 1 173 ? -4.398 -2.322 -5.913 1.00 93.06 173 ASP A C 1
ATOM 1301 O O . ASP A 1 173 ? -4.666 -2.438 -4.713 1.00 93.06 173 ASP A O 1
ATOM 1305 N N . LEU A 1 174 ? -3.227 -1.845 -6.338 1.00 93.31 174 LEU A N 1
ATOM 1306 C CA . LEU A 1 174 ? -2.251 -1.283 -5.408 1.00 93.31 174 LEU A CA 1
ATOM 1307 C C . LEU A 1 174 ? -2.562 0.187 -5.159 1.00 93.31 174 LEU A C 1
ATOM 1309 O O . LEU A 1 174 ? -2.832 0.948 -6.084 1.00 93.31 174 LEU A O 1
ATOM 1313 N N . SER A 1 175 ? -2.461 0.582 -3.899 1.00 90.44 175 SER A N 1
ATOM 1314 C CA . SER A 1 175 ? -2.545 1.967 -3.456 1.00 90.44 175 SER A CA 1
ATOM 1315 C C . SER A 1 175 ? -1.670 2.143 -2.223 1.00 90.44 175 SER A C 1
ATOM 1317 O O . SER A 1 175 ? -1.391 1.185 -1.499 1.00 90.44 175 SER A O 1
ATOM 1319 N N . GLU A 1 176 ? -1.312 3.392 -1.950 1.00 87.94 176 GLU A N 1
ATOM 1320 C CA . GLU A 1 176 ? -0.747 3.859 -0.691 1.00 87.94 176 GLU A CA 1
ATOM 1321 C C . GLU A 1 176 ? -1.607 3.524 0.540 1.00 87.94 176 GLU A C 1
ATOM 1323 O O . GLU A 1 176 ? -1.118 3.645 1.653 1.00 87.94 176 GLU A O 1
ATOM 1328 N N . PHE A 1 177 ? -2.862 3.093 0.380 1.00 91.00 177 PHE A N 1
ATOM 1329 C CA . PHE A 1 177 ? -3.726 2.686 1.495 1.00 91.00 177 PHE A CA 1
ATOM 1330 C C . PHE A 1 177 ? -3.797 1.181 1.717 1.00 91.00 177 PHE A C 1
ATOM 1332 O O . PHE A 1 177 ? -4.373 0.749 2.715 1.00 91.00 177 PHE A O 1
ATOM 1339 N N . PHE A 1 178 ? -3.246 0.363 0.822 1.00 91.44 178 PHE A N 1
ATOM 1340 C CA . PHE A 1 178 ? -3.374 -1.086 0.912 1.00 91.44 178 PHE A CA 1
ATOM 1341 C C . PHE A 1 178 ? -2.027 -1.765 1.152 1.00 91.44 178 PHE A C 1
ATOM 1343 O O . PHE A 1 178 ? -0.997 -1.311 0.650 1.00 91.44 178 PHE A O 1
ATOM 1350 N N . PRO A 1 179 ? -2.008 -2.892 1.889 1.00 92.56 179 PRO A N 1
ATOM 1351 C CA . PRO A 1 179 ? -0.836 -3.752 1.928 1.00 92.56 179 PRO A CA 1
ATOM 1352 C C . PRO A 1 179 ? -0.405 -4.150 0.508 1.00 92.56 179 PRO A C 1
ATOM 1354 O O . PRO A 1 179 ? -1.264 -4.355 -0.355 1.00 92.56 179 PRO A O 1
ATOM 1357 N N . PRO A 1 180 ? 0.903 -4.310 0.257 1.00 95.06 180 PRO A N 1
ATOM 1358 C CA . PRO A 1 180 ? 1.389 -4.673 -1.064 1.00 95.06 180 PRO A CA 1
ATOM 1359 C C . PRO A 1 180 ? 0.900 -6.057 -1.491 1.00 95.06 180 PRO A C 1
ATOM 1361 O O . PRO A 1 180 ? 0.592 -6.923 -0.665 1.00 95.06 180 PRO A O 1
ATOM 1364 N N . MET A 1 181 ? 0.919 -6.303 -2.799 1.00 96.06 181 MET A N 1
ATOM 1365 C CA . MET A 1 181 ? 0.848 -7.665 -3.308 1.00 96.06 181 MET A CA 1
ATOM 1366 C C . MET A 1 181 ? 2.125 -8.405 -2.902 1.00 96.06 181 MET A C 1
ATOM 1368 O O . MET A 1 181 ? 3.226 -7.884 -3.048 1.00 96.06 181 MET A O 1
ATOM 1372 N N . THR A 1 182 ? 1.993 -9.629 -2.407 1.00 96.69 182 THR A N 1
ATOM 1373 C CA . THR A 1 182 ? 3.127 -10.494 -2.064 1.00 96.69 182 THR A CA 1
ATOM 1374 C C . THR A 1 182 ? 3.142 -11.706 -2.978 1.00 96.69 182 THR A C 1
ATOM 1376 O O . THR A 1 182 ? 2.076 -12.236 -3.282 1.00 96.69 182 THR A O 1
ATOM 1379 N N . GLY A 1 183 ? 4.324 -12.188 -3.344 1.00 95.75 183 GLY A N 1
ATOM 1380 C CA . GLY A 1 183 ? 4.487 -13.453 -4.055 1.00 95.75 183 GLY A CA 1
ATOM 1381 C C . GLY A 1 183 ? 5.782 -14.163 -3.676 1.00 95.75 183 GLY A C 1
ATOM 1382 O O . GLY A 1 183 ? 6.518 -13.729 -2.784 1.00 95.75 183 GLY A O 1
ATOM 1383 N N . GLY A 1 184 ? 6.040 -15.285 -4.336 1.00 95.50 184 GLY A N 1
ATOM 1384 C CA . GLY A 1 184 ? 7.206 -16.119 -4.073 1.00 95.50 184 GLY A CA 1
ATOM 1385 C C . GLY A 1 184 ? 7.017 -17.571 -4.505 1.00 95.50 184 GLY A C 1
ATOM 1386 O O . GLY A 1 184 ? 5.919 -17.978 -4.901 1.00 95.50 184 GLY A O 1
ATOM 1387 N N . PRO A 1 185 ? 8.079 -18.386 -4.412 1.00 94.62 185 PRO A N 1
ATOM 1388 C CA . PRO A 1 185 ? 8.021 -19.787 -4.797 1.00 94.62 185 PRO A CA 1
ATOM 1389 C C . PRO A 1 185 ? 7.145 -20.606 -3.841 1.00 94.62 185 PRO A C 1
ATOM 1391 O O . PRO A 1 185 ? 6.996 -20.295 -2.654 1.00 94.62 185 PRO A O 1
ATOM 1394 N N . LEU A 1 186 ? 6.595 -21.705 -4.359 1.00 94.75 186 LEU A N 1
ATOM 1395 C CA . LEU A 1 186 ? 5.897 -22.698 -3.549 1.00 94.75 186 LEU A CA 1
ATOM 1396 C C . LEU A 1 186 ? 6.902 -23.550 -2.770 1.00 94.75 186 LEU A C 1
ATOM 1398 O O . LEU A 1 186 ? 7.881 -24.059 -3.318 1.00 94.75 186 LEU A O 1
ATOM 1402 N N . ARG A 1 187 ? 6.611 -23.770 -1.492 1.00 94.25 187 ARG A N 1
ATOM 1403 C CA . ARG A 1 187 ? 7.343 -24.676 -0.614 1.00 94.25 187 ARG A CA 1
ATOM 1404 C C . ARG A 1 187 ? 6.410 -25.762 -0.102 1.00 94.25 187 ARG A C 1
ATOM 1406 O O . ARG A 1 187 ? 5.269 -25.507 0.276 1.00 94.25 187 ARG A O 1
ATOM 1413 N N . ARG A 1 188 ? 6.921 -26.989 -0.053 1.00 95.00 188 ARG A N 1
ATOM 1414 C CA . ARG A 1 188 ? 6.222 -28.103 0.581 1.00 95.00 188 ARG A CA 1
ATOM 1415 C C . ARG A 1 188 ? 6.333 -27.980 2.100 1.00 95.00 188 ARG A C 1
ATOM 1417 O O . ARG A 1 188 ? 7.439 -27.904 2.630 1.00 95.00 188 ARG A O 1
ATOM 1424 N N . VAL A 1 189 ? 5.200 -28.017 2.782 1.00 92.81 189 VAL A N 1
ATOM 1425 C CA . VAL A 1 189 ? 5.086 -28.058 4.241 1.00 92.81 189 VAL A CA 1
ATOM 1426 C C . VAL A 1 189 ? 4.283 -29.265 4.688 1.00 92.81 189 VAL A C 1
ATOM 1428 O O . VAL A 1 189 ? 3.605 -29.912 3.893 1.00 92.81 189 VAL A O 1
ATOM 1431 N N . VAL A 1 190 ? 4.397 -29.598 5.966 1.00 93.31 190 VAL A N 1
ATOM 1432 C CA . VAL A 1 190 ? 3.628 -30.663 6.603 1.00 93.31 190 VAL A CA 1
ATOM 1433 C C . VAL A 1 190 ? 2.750 -29.996 7.650 1.00 93.31 190 VAL A C 1
ATOM 1435 O O . VAL A 1 190 ? 3.265 -29.266 8.495 1.00 93.31 190 VAL A O 1
ATOM 1438 N N . ASP A 1 191 ? 1.435 -30.178 7.546 1.00 90.38 191 ASP A N 1
ATOM 1439 C CA . ASP A 1 191 ? 0.500 -29.615 8.520 1.00 90.38 191 ASP A CA 1
ATOM 1440 C C . ASP A 1 191 ? 0.557 -30.358 9.867 1.00 90.38 191 ASP A C 1
ATOM 1442 O O . ASP A 1 191 ? 1.220 -31.386 10.013 1.00 90.38 191 ASP A O 1
ATOM 1446 N N . GLU A 1 192 ? -0.170 -29.853 10.866 1.00 91.12 192 GLU A N 1
ATOM 1447 C CA . GLU A 1 192 ? -0.236 -30.456 12.208 1.00 91.12 192 GLU A CA 1
ATOM 1448 C C . GLU A 1 192 ? -0.748 -31.908 12.206 1.00 91.12 192 GLU A C 1
ATOM 1450 O O . GLU A 1 192 ? -0.517 -32.651 13.157 1.00 91.12 192 GLU A O 1
ATOM 1455 N N . LYS A 1 193 ? -1.428 -32.334 11.134 1.00 93.81 193 LYS A N 1
ATOM 1456 C CA . LYS A 1 193 ? -1.960 -33.690 10.955 1.00 93.81 193 LYS A CA 1
ATOM 1457 C C . LYS A 1 193 ? -1.007 -34.595 10.166 1.00 93.81 193 LYS A C 1
ATOM 1459 O O . LYS A 1 193 ? -1.368 -35.730 9.862 1.00 93.81 193 LYS A O 1
ATOM 1464 N N . GLY A 1 194 ? 0.189 -34.117 9.818 1.00 93.75 194 GLY A N 1
ATOM 1465 C CA . GLY A 1 194 ? 1.172 -34.865 9.036 1.00 93.75 194 GLY A CA 1
ATOM 1466 C C . GLY A 1 194 ? 0.919 -34.860 7.523 1.00 93.75 194 GLY A C 1
ATOM 1467 O O . GLY A 1 194 ? 1.641 -35.536 6.788 1.00 93.75 194 GLY A O 1
ATOM 1468 N N . ALA A 1 195 ? -0.076 -34.119 7.024 1.00 94.19 195 ALA A N 1
ATOM 1469 C CA . ALA A 1 195 ? -0.377 -34.069 5.599 1.00 94.19 195 ALA A CA 1
ATOM 1470 C C . ALA A 1 195 ? 0.540 -33.075 4.877 1.00 94.19 195 ALA A C 1
ATOM 1472 O O . ALA A 1 195 ? 0.713 -31.928 5.295 1.00 94.19 195 ALA A O 1
ATOM 1473 N N . ALA A 1 196 ? 1.110 -33.513 3.753 1.00 95.12 196 ALA A N 1
ATOM 1474 C CA . ALA A 1 196 ? 1.899 -32.646 2.892 1.00 95.12 196 ALA A CA 1
ATOM 1475 C C . ALA A 1 196 ? 0.997 -31.616 2.198 1.00 95.12 196 ALA A C 1
ATOM 1477 O O . ALA A 1 196 ? 0.073 -31.981 1.472 1.00 95.12 196 ALA A O 1
ATOM 1478 N N . ARG A 1 197 ? 1.304 -30.335 2.383 1.00 93.62 197 ARG A N 1
ATOM 1479 C CA . ARG A 1 197 ? 0.665 -29.202 1.714 1.00 93.62 197 ARG A CA 1
ATOM 1480 C C . ARG A 1 197 ? 1.711 -28.376 0.977 1.00 93.62 197 ARG A C 1
ATOM 1482 O O . ARG A 1 197 ? 2.904 -28.475 1.256 1.00 93.62 197 ARG A O 1
ATOM 1489 N N . TRP A 1 198 ? 1.256 -27.566 0.034 1.00 93.06 198 TRP A N 1
ATOM 1490 C CA . TRP A 1 198 ? 2.073 -26.527 -0.578 1.00 93.06 198 TRP A CA 1
ATOM 1491 C C . TRP A 1 198 ? 1.624 -25.186 -0.024 1.00 93.06 198 TRP A C 1
ATOM 1493 O O . TRP A 1 198 ? 0.428 -24.912 0.037 1.00 93.06 198 TRP A O 1
ATOM 1503 N N . GLU A 1 199 ? 2.583 -24.373 0.390 1.00 92.62 199 GLU A N 1
ATOM 1504 C CA . GLU A 1 199 ? 2.356 -22.986 0.773 1.00 92.62 199 GLU A CA 1
ATOM 1505 C C . GLU A 1 199 ? 3.273 -22.087 -0.049 1.00 92.62 199 GLU A C 1
ATOM 1507 O O . GLU A 1 199 ? 4.375 -22.485 -0.435 1.00 92.62 199 GLU A O 1
ATOM 1512 N N . ARG A 1 200 ? 2.827 -20.864 -0.315 1.00 92.56 200 ARG A N 1
ATOM 1513 C CA . ARG A 1 200 ? 3.657 -19.852 -0.959 1.00 92.56 200 ARG A CA 1
ATOM 1514 C C . ARG A 1 200 ? 4.560 -19.202 0.082 1.00 92.56 200 ARG A C 1
ATOM 1516 O O . ARG A 1 200 ? 4.092 -18.834 1.160 1.00 92.56 200 ARG A O 1
ATOM 1523 N N . LEU A 1 201 ? 5.847 -19.048 -0.229 1.00 93.81 201 LEU A N 1
ATOM 1524 C CA . LEU A 1 201 ? 6.727 -18.253 0.623 1.00 93.81 201 LEU A CA 1
ATOM 1525 C C . LEU A 1 201 ? 6.264 -16.795 0.619 1.00 93.81 201 LEU A C 1
ATOM 1527 O O . LEU A 1 201 ? 6.014 -16.214 -0.432 1.00 93.81 201 LEU A O 1
ATOM 1531 N N . SER A 1 202 ? 6.168 -16.214 1.811 1.00 93.69 202 SER A N 1
ATOM 1532 C CA . SER A 1 202 ? 5.778 -14.820 2.007 1.00 93.69 202 SER A CA 1
ATOM 1533 C C . SER A 1 202 ? 6.961 -14.015 2.545 1.00 93.69 202 SER A C 1
ATOM 1535 O O . SER A 1 202 ? 7.668 -14.522 3.428 1.00 93.69 202 SER A O 1
ATOM 1537 N N . PRO A 1 203 ? 7.168 -12.768 2.083 1.00 94.69 203 PRO A N 1
ATOM 1538 C CA . PRO A 1 203 ? 8.209 -11.890 2.611 1.00 94.69 203 PRO A CA 1
ATOM 1539 C C . PRO A 1 203 ? 7.838 -11.275 3.970 1.00 94.69 203 PRO A C 1
ATOM 1541 O O . PRO A 1 203 ? 8.710 -10.756 4.662 1.00 94.69 203 PRO A O 1
ATOM 1544 N N . VAL A 1 204 ? 6.558 -11.311 4.368 1.00 96.31 204 VAL A N 1
ATOM 1545 C CA . VAL A 1 204 ? 6.071 -10.596 5.559 1.00 96.31 204 VAL A CA 1
ATOM 1546 C C . VAL A 1 204 ? 6.611 -11.234 6.830 1.00 96.31 204 VAL A C 1
ATOM 1548 O O . VAL A 1 204 ? 6.534 -12.455 7.010 1.00 96.31 204 VAL A O 1
ATOM 1551 N N . ARG A 1 205 ? 7.135 -10.418 7.745 1.00 96.31 205 ARG A N 1
ATOM 1552 C CA . ARG A 1 205 ? 7.616 -10.876 9.053 1.00 96.31 205 ARG A CA 1
ATOM 1553 C C . ARG A 1 205 ? 6.984 -10.085 10.177 1.00 96.31 205 ARG A C 1
ATOM 1555 O O . ARG A 1 205 ? 6.926 -8.863 10.136 1.00 96.31 205 ARG A O 1
ATOM 1562 N N . ASP A 1 206 ? 6.551 -10.802 11.202 1.00 95.94 206 ASP A N 1
ATOM 1563 C CA . ASP A 1 206 ? 5.928 -10.179 12.359 1.00 95.94 206 ASP A CA 1
ATOM 1564 C C . ASP A 1 206 ? 6.979 -9.692 13.358 1.00 95.94 206 ASP A C 1
ATOM 1566 O O . ASP A 1 206 ? 7.940 -10.406 13.665 1.00 95.94 206 ASP A O 1
ATOM 1570 N N . VAL A 1 207 ? 6.759 -8.497 13.894 1.00 96.44 207 VAL A N 1
ATOM 1571 C CA . VAL A 1 207 ? 7.471 -7.926 15.034 1.00 96.44 207 VAL A CA 1
ATOM 1572 C C . VAL A 1 207 ? 6.453 -7.694 16.141 1.00 96.44 207 VAL A C 1
ATOM 1574 O O . VAL A 1 207 ? 5.574 -6.845 16.023 1.00 96.44 207 VAL A O 1
ATOM 1577 N N . ILE A 1 208 ? 6.559 -8.469 17.214 1.00 95.06 208 ILE A N 1
ATOM 1578 C CA . ILE A 1 208 ? 5.671 -8.380 18.374 1.00 95.06 208 ILE A CA 1
ATOM 1579 C C . ILE A 1 208 ? 6.404 -7.647 19.468 1.00 95.06 208 ILE A C 1
ATOM 1581 O O . ILE A 1 208 ? 7.471 -8.093 19.877 1.00 95.06 208 ILE A O 1
ATOM 1585 N N . ILE A 1 209 ? 5.827 -6.565 19.963 1.00 93.00 209 ILE A N 1
ATOM 1586 C CA . ILE A 1 209 ? 6.417 -5.788 21.045 1.00 93.00 209 ILE A CA 1
ATOM 1587 C C . ILE A 1 209 ? 5.567 -5.996 22.292 1.00 93.00 209 ILE A C 1
ATOM 1589 O O . ILE A 1 209 ? 4.387 -5.656 22.318 1.00 93.00 209 ILE A O 1
ATOM 1593 N N . GLY A 1 210 ? 6.170 -6.580 23.320 1.00 87.94 210 GLY A N 1
ATOM 1594 C CA . GLY A 1 210 ? 5.595 -6.762 24.643 1.00 87.94 210 GLY A CA 1
ATOM 1595 C C . GLY A 1 210 ? 6.335 -5.959 25.710 1.00 87.94 210 GLY A C 1
ATOM 1596 O O . GLY A 1 210 ? 7.459 -5.484 25.517 1.00 87.94 210 GLY A O 1
ATOM 1597 N N . GLY A 1 211 ? 5.691 -5.841 26.869 1.00 80.88 211 GLY A N 1
ATOM 1598 C CA . GLY A 1 211 ? 6.193 -5.079 28.009 1.00 80.88 211 GLY A CA 1
ATOM 1599 C C . GLY A 1 211 ? 5.816 -3.589 27.973 1.00 80.88 211 GLY A C 1
ATOM 1600 O O . GLY A 1 211 ? 5.290 -3.082 26.980 1.00 80.88 211 GLY A O 1
ATOM 1601 N N . PRO A 1 212 ? 6.039 -2.864 29.082 1.00 75.06 212 PRO A N 1
ATOM 1602 C CA . PRO A 1 212 ? 5.709 -1.445 29.174 1.00 75.06 212 PRO A CA 1
ATOM 1603 C C . PRO A 1 212 ? 6.735 -0.592 28.413 1.00 75.06 212 PRO A C 1
ATOM 1605 O O . PRO A 1 212 ? 7.935 -0.819 28.558 1.00 75.06 212 PRO A O 1
ATOM 1608 N N . ALA A 1 213 ? 6.296 0.460 27.707 1.00 71.38 213 ALA A N 1
ATOM 1609 C CA . ALA A 1 213 ? 7.175 1.376 26.956 1.00 71.38 213 ALA A CA 1
ATOM 1610 C C . ALA A 1 213 ? 8.377 1.886 27.790 1.00 71.38 213 ALA A C 1
ATOM 1612 O O . ALA A 1 213 ? 9.516 1.970 27.326 1.00 71.38 213 ALA A O 1
ATOM 1613 N N . GLY A 1 214 ? 8.155 2.154 29.083 1.00 70.25 214 GLY A N 1
ATOM 1614 C CA . GLY A 1 214 ? 9.195 2.596 30.019 1.00 70.25 214 GLY A CA 1
ATOM 1615 C C . GLY A 1 214 ? 10.119 1.502 30.577 1.00 70.25 214 GLY A C 1
ATOM 1616 O O . GLY A 1 214 ? 11.184 1.836 31.086 1.00 70.25 214 GLY A O 1
ATOM 1617 N N . GLY A 1 215 ? 9.769 0.216 30.473 1.00 77.62 215 GLY A N 1
ATOM 1618 C CA . GLY A 1 215 ? 10.506 -0.911 31.073 1.00 77.62 215 GLY A CA 1
ATOM 1619 C C . GLY A 1 215 ? 11.181 -1.816 30.042 1.00 77.62 215 GLY A C 1
ATOM 1620 O O . GLY A 1 215 ? 11.245 -1.479 28.868 1.00 77.62 215 GLY A O 1
ATOM 1621 N N . ASN A 1 216 ? 11.738 -2.953 30.449 1.00 82.62 216 ASN A N 1
ATOM 1622 C CA . ASN A 1 216 ? 12.388 -3.856 29.491 1.00 82.62 216 ASN A CA 1
ATOM 1623 C C . ASN A 1 216 ? 11.385 -4.325 28.433 1.00 82.62 216 ASN A C 1
ATOM 1625 O O . ASN A 1 216 ? 10.312 -4.819 28.781 1.00 82.62 216 ASN A O 1
ATOM 1629 N N . LEU A 1 217 ? 11.745 -4.145 27.161 1.00 88.44 217 LEU A N 1
ATOM 1630 C CA . LEU A 1 217 ? 10.907 -4.574 26.052 1.00 88.44 217 LEU A CA 1
ATOM 1631 C C . LEU A 1 217 ? 11.239 -6.016 25.701 1.00 88.44 217 LEU A C 1
ATOM 1633 O O . LEU A 1 217 ? 12.408 -6.394 25.564 1.00 88.44 217 LEU A O 1
ATOM 1637 N N . GLU A 1 218 ? 10.183 -6.797 25.538 1.00 91.00 218 GLU A N 1
ATOM 1638 C CA . GLU A 1 218 ? 10.243 -8.147 25.013 1.00 91.00 218 GLU A CA 1
ATOM 1639 C C . GLU A 1 218 ? 9.799 -8.094 23.557 1.00 91.00 218 GLU A C 1
ATOM 1641 O O . GLU A 1 218 ? 8.623 -7.885 23.269 1.00 91.00 218 GLU A O 1
ATOM 1646 N N . ILE A 1 219 ? 10.746 -8.229 22.630 1.00 92.31 219 ILE A N 1
ATOM 1647 C CA . ILE A 1 219 ? 10.464 -8.105 21.202 1.00 92.31 219 ILE A CA 1
ATOM 1648 C C . ILE A 1 219 ? 10.636 -9.465 20.540 1.00 92.31 219 ILE A C 1
ATOM 1650 O O . ILE A 1 219 ? 11.694 -10.082 20.630 1.00 92.31 219 ILE A O 1
ATOM 1654 N N . TYR A 1 220 ? 9.610 -9.923 19.836 1.00 94.31 220 TYR A N 1
ATOM 1655 C CA . TYR A 1 220 ? 9.686 -11.107 18.994 1.00 94.31 220 TYR A CA 1
ATOM 1656 C C . TYR A 1 220 ? 9.772 -10.687 17.538 1.00 94.31 220 TYR A C 1
ATOM 1658 O O . TYR A 1 220 ? 8.819 -10.129 17.009 1.00 94.31 220 TYR A O 1
ATOM 1666 N N . VAL A 1 221 ? 10.881 -10.993 16.874 1.00 93.38 221 VAL A N 1
ATOM 1667 C CA . VAL A 1 221 ? 11.011 -10.824 15.423 1.00 93.38 221 VAL A CA 1
ATOM 1668 C C . VAL A 1 221 ? 10.909 -12.203 14.785 1.00 93.38 221 VAL A C 1
ATOM 1670 O O . VAL A 1 221 ? 11.825 -13.022 14.892 1.00 93.38 221 VAL A O 1
ATOM 1673 N N . SER A 1 222 ? 9.779 -12.480 14.136 1.00 90.19 222 SER A N 1
ATOM 1674 C CA . SER A 1 222 ? 9.384 -13.827 13.718 1.00 90.19 222 SER A CA 1
ATOM 1675 C C . SER A 1 222 ? 9.384 -14.799 14.913 1.00 90.19 222 SER A C 1
ATOM 1677 O O . SER A 1 222 ? 8.576 -14.653 15.830 1.00 90.19 222 SER A O 1
ATOM 1679 N N . THR A 1 223 ? 10.271 -15.792 14.942 1.00 86.44 223 THR A N 1
ATOM 1680 C CA . THR A 1 223 ? 10.418 -16.756 16.044 1.00 86.44 223 THR A CA 1
ATOM 1681 C C . THR A 1 223 ? 11.473 -16.344 17.071 1.00 86.44 223 THR A C 1
ATOM 1683 O O . THR A 1 223 ? 11.617 -17.007 18.096 1.00 86.44 223 THR A O 1
ATOM 1686 N N . ASN A 1 224 ? 12.226 -15.269 16.822 1.00 85.62 224 ASN A N 1
ATOM 1687 C CA . ASN A 1 224 ? 13.340 -14.872 17.675 1.00 85.62 224 ASN A CA 1
ATOM 1688 C C . ASN A 1 224 ? 12.865 -13.940 18.780 1.00 85.62 224 ASN A C 1
ATOM 1690 O O . ASN A 1 224 ? 12.456 -12.815 18.502 1.00 85.62 224 ASN A O 1
ATOM 1694 N N . LYS A 1 225 ? 12.984 -14.391 20.029 1.00 91.81 225 LYS A N 1
ATOM 1695 C CA . LYS A 1 225 ? 12.791 -13.549 21.208 1.00 91.81 225 LYS A CA 1
ATOM 1696 C C . LYS A 1 225 ? 14.049 -12.728 21.476 1.00 91.81 225 LYS A C 1
ATOM 1698 O O . LYS A 1 225 ? 15.153 -13.266 21.545 1.00 91.81 225 LYS A O 1
ATOM 1703 N N . ILE A 1 226 ? 13.866 -11.429 21.653 1.00 90.62 226 ILE A N 1
ATOM 1704 C CA . ILE A 1 226 ? 14.917 -10.445 21.870 1.00 90.62 226 ILE A CA 1
ATOM 1705 C C . ILE A 1 226 ? 14.552 -9.640 23.105 1.00 90.62 226 ILE A C 1
ATOM 1707 O O . ILE A 1 226 ? 13.438 -9.137 23.238 1.00 90.62 226 ILE A O 1
ATOM 1711 N N . TRP A 1 227 ? 15.524 -9.492 23.994 1.00 87.25 227 TRP A N 1
ATOM 1712 C CA . TRP A 1 227 ? 15.444 -8.547 25.093 1.00 87.25 227 TRP A CA 1
ATOM 1713 C C . TRP A 1 227 ? 16.140 -7.263 24.671 1.00 87.25 227 TRP A C 1
ATOM 1715 O O . TRP A 1 227 ? 17.320 -7.301 24.320 1.00 87.25 227 TRP A O 1
ATOM 1725 N N . LEU A 1 228 ? 15.406 -6.151 24.682 1.00 86.69 228 LEU A N 1
ATOM 1726 C CA . LEU A 1 228 ? 15.954 -4.838 24.355 1.00 86.69 228 LEU A CA 1
ATOM 1727 C C . LEU A 1 228 ? 16.008 -3.982 25.630 1.00 86.69 228 LEU A C 1
ATOM 1729 O O . LEU A 1 228 ? 14.999 -3.364 26.001 1.00 86.69 228 LEU A O 1
ATOM 1733 N N . PRO A 1 229 ? 17.145 -3.975 26.353 1.00 77.12 229 PRO A N 1
ATOM 1734 C CA . PRO A 1 229 ? 17.322 -3.088 27.494 1.00 77.12 229 PRO A CA 1
ATOM 1735 C C . PRO A 1 229 ? 17.367 -1.624 27.022 1.00 77.12 229 PRO A C 1
ATOM 1737 O O . PRO A 1 229 ? 17.577 -1.319 25.846 1.00 77.12 229 PRO A O 1
ATOM 1740 N N . GLY A 1 230 ? 17.126 -0.684 27.938 1.00 74.38 230 GLY A N 1
ATOM 1741 C CA . GLY A 1 230 ? 17.163 0.742 27.597 1.00 74.38 230 GLY A CA 1
ATOM 1742 C C . GLY A 1 230 ? 18.525 1.169 27.044 1.00 74.38 230 GLY A C 1
ATOM 1743 O O . GLY A 1 230 ? 19.544 0.796 27.615 1.00 74.38 230 GLY A O 1
ATOM 1744 N N . LYS A 1 231 ? 18.527 2.017 26.001 1.00 73.56 231 LYS A N 1
ATOM 1745 C CA . LYS A 1 231 ? 19.714 2.589 25.319 1.00 73.56 231 LYS A CA 1
ATOM 1746 C C . LYS A 1 231 ? 20.455 1.676 24.351 1.00 73.56 231 LYS A C 1
ATOM 1748 O O . LYS A 1 231 ? 21.422 2.137 23.749 1.00 73.56 231 LYS A O 1
ATOM 1753 N N . GLU A 1 232 ? 20.033 0.430 24.176 1.00 81.88 232 GLU A N 1
ATOM 1754 C CA . GLU A 1 232 ? 20.695 -0.467 23.233 1.00 81.88 232 GLU A CA 1
ATOM 1755 C C . GLU A 1 232 ? 20.025 -0.443 21.859 1.00 81.88 232 GLU A C 1
ATOM 1757 O O . GLU A 1 232 ? 18.800 -0.368 21.727 1.00 81.88 232 GLU A O 1
ATOM 1762 N N . GLN A 1 233 ? 20.870 -0.512 20.831 1.00 89.94 233 GLN A N 1
ATOM 1763 C CA . GLN A 1 233 ? 20.468 -0.818 19.469 1.00 89.94 233 GLN A CA 1
ATOM 1764 C C . GLN A 1 233 ? 20.654 -2.314 19.235 1.00 89.94 233 GLN A C 1
ATOM 1766 O O . GLN A 1 233 ? 21.724 -2.866 19.499 1.00 89.94 233 GLN A O 1
ATOM 1771 N N . LYS A 1 234 ? 19.638 -2.964 18.671 1.00 94.31 234 LYS A N 1
ATOM 1772 C CA . LYS A 1 234 ? 19.714 -4.354 18.241 1.00 94.31 234 LYS A CA 1
ATOM 1773 C C . LYS A 1 234 ? 19.390 -4.481 16.765 1.00 94.31 234 LYS A C 1
ATOM 1775 O O . LYS A 1 234 ? 18.297 -4.140 16.331 1.00 94.31 234 LYS A O 1
ATOM 1780 N N . ARG A 1 235 ? 20.334 -5.034 16.010 1.00 95.69 235 ARG A N 1
ATOM 1781 C CA . ARG A 1 235 ? 20.124 -5.443 14.623 1.00 95.69 235 ARG A CA 1
ATOM 1782 C C . ARG A 1 235 ? 19.696 -6.900 14.567 1.00 95.69 235 ARG A C 1
ATOM 1784 O O . ARG A 1 235 ? 20.334 -7.761 15.176 1.00 95.69 235 ARG A O 1
ATOM 1791 N N . VAL A 1 236 ? 18.638 -7.171 13.816 1.00 95.62 236 VAL A N 1
ATOM 1792 C CA . VAL A 1 236 ? 18.095 -8.512 13.598 1.00 95.62 236 VAL A CA 1
ATOM 1793 C C . VAL A 1 236 ? 18.102 -8.787 12.111 1.00 95.62 236 VAL A C 1
ATOM 1795 O O . VAL A 1 236 ? 17.450 -8.080 11.351 1.00 95.62 236 VAL A O 1
ATOM 1798 N N . GLU A 1 237 ? 18.837 -9.813 11.705 1.00 96.44 237 GLU A N 1
ATOM 1799 C CA . GLU A 1 237 ? 18.934 -10.258 10.319 1.00 96.44 237 GLU A CA 1
ATOM 1800 C C . GLU A 1 237 ? 18.301 -11.643 10.208 1.00 96.44 237 GLU A C 1
ATOM 1802 O O . GLU A 1 237 ? 18.648 -12.559 10.953 1.00 96.44 237 GLU A O 1
ATOM 1807 N N . LEU A 1 238 ? 17.322 -11.783 9.319 1.00 95.94 238 LEU A N 1
ATOM 1808 C CA . LEU A 1 238 ? 16.556 -13.008 9.126 1.00 95.94 238 LEU A CA 1
ATOM 1809 C C . LEU A 1 238 ? 17.115 -13.817 7.942 1.00 95.94 238 LEU A C 1
ATOM 1811 O O . LEU A 1 238 ? 17.661 -13.229 7.012 1.00 95.94 238 LEU A O 1
ATOM 1815 N N . PRO A 1 239 ? 16.916 -15.151 7.896 1.00 94.88 239 PRO A N 1
ATOM 1816 C CA . PRO A 1 239 ? 17.540 -16.012 6.878 1.00 94.88 239 PRO A CA 1
ATOM 1817 C C . PRO A 1 239 ? 17.223 -15.664 5.414 1.00 94.88 239 PRO A C 1
ATOM 1819 O O . PRO A 1 239 ? 18.017 -15.945 4.526 1.00 94.88 239 PRO A O 1
ATOM 1822 N N . HIS A 1 240 ? 16.073 -15.039 5.158 1.00 93.31 240 HIS A N 1
ATOM 1823 C CA . HIS A 1 240 ? 15.643 -14.592 3.827 1.00 93.31 240 HIS A CA 1
ATOM 1824 C C . HIS A 1 240 ? 16.165 -13.186 3.461 1.00 93.31 240 HIS A C 1
ATOM 1826 O O . HIS A 1 240 ? 15.803 -12.640 2.423 1.00 93.31 240 HIS A O 1
ATOM 1832 N N . GLY A 1 241 ? 17.013 -12.582 4.300 1.00 95.69 241 GLY A N 1
ATOM 1833 C CA . GLY A 1 241 ? 17.673 -11.301 4.040 1.00 95.69 241 GLY A CA 1
ATOM 1834 C C . GLY A 1 241 ? 16.948 -10.062 4.569 1.00 95.69 241 GLY A C 1
ATOM 1835 O O . GLY A 1 241 ? 17.473 -8.963 4.419 1.00 95.69 241 GLY A O 1
ATOM 1836 N N . ALA A 1 242 ? 15.775 -10.196 5.201 1.00 96.94 242 ALA A N 1
ATOM 1837 C CA . ALA A 1 242 ? 15.159 -9.062 5.888 1.00 96.94 242 ALA A CA 1
ATOM 1838 C C . ALA A 1 242 ? 15.957 -8.673 7.140 1.00 96.94 242 ALA A C 1
ATOM 1840 O O . ALA A 1 242 ? 16.417 -9.527 7.900 1.00 96.94 242 ALA A O 1
ATOM 1841 N N . VAL A 1 243 ? 16.078 -7.372 7.366 1.00 97.38 243 VAL A N 1
ATOM 1842 C CA . VAL A 1 243 ? 16.848 -6.739 8.426 1.00 97.38 243 VAL A CA 1
ATOM 1843 C C . VAL A 1 243 ? 16.013 -5.646 9.077 1.00 97.38 243 VAL A C 1
ATOM 1845 O O . VAL A 1 243 ? 15.492 -4.765 8.392 1.00 97.38 243 VAL A O 1
ATOM 1848 N N . ILE A 1 244 ? 15.956 -5.667 10.405 1.00 97.56 244 ILE A N 1
ATOM 1849 C CA . ILE A 1 244 ? 15.400 -4.584 11.215 1.00 97.56 244 ILE A CA 1
ATOM 1850 C C . ILE A 1 244 ? 16.412 -4.173 12.286 1.00 97.56 244 ILE A C 1
ATOM 1852 O O . ILE A 1 244 ? 16.966 -5.012 13.000 1.00 97.56 244 ILE A O 1
ATOM 1856 N N . ASP A 1 245 ? 16.667 -2.874 12.372 1.00 96.94 245 ASP A N 1
ATOM 1857 C CA . ASP A 1 245 ? 17.426 -2.246 13.445 1.00 96.94 245 ASP A CA 1
ATOM 1858 C C . ASP A 1 245 ? 16.416 -1.668 14.444 1.00 96.94 245 ASP A C 1
ATOM 1860 O O . ASP A 1 245 ? 15.588 -0.848 14.062 1.00 96.94 245 ASP A O 1
ATOM 1864 N N . LEU A 1 246 ? 16.470 -2.095 15.703 1.00 95.81 246 LEU A N 1
ATOM 1865 C CA . LEU A 1 246 ? 15.581 -1.675 16.790 1.00 95.81 246 LEU A CA 1
ATOM 1866 C C . LEU A 1 246 ? 16.379 -0.866 17.812 1.00 95.81 246 LEU A C 1
ATOM 1868 O O . LEU A 1 246 ? 17.439 -1.318 18.242 1.00 95.81 246 LEU A O 1
ATOM 1872 N N . ILE A 1 247 ? 15.890 0.299 18.224 1.00 93.00 247 ILE A N 1
ATOM 1873 C CA . ILE A 1 247 ? 16.570 1.177 19.183 1.00 93.00 247 ILE A CA 1
ATOM 1874 C C . ILE A 1 247 ? 15.562 1.615 20.234 1.00 93.00 247 ILE A C 1
ATOM 1876 O O . ILE A 1 247 ? 14.547 2.228 19.916 1.00 93.00 247 ILE A O 1
ATOM 1880 N N . LYS A 1 248 ? 15.843 1.330 21.507 1.00 89.56 248 LYS A N 1
ATOM 1881 C CA . LYS A 1 248 ? 15.009 1.838 22.596 1.00 89.56 248 LYS A CA 1
ATOM 1882 C C . LYS A 1 248 ? 15.564 3.153 23.127 1.00 89.56 248 LYS A C 1
ATOM 1884 O O . LYS A 1 248 ? 16.597 3.167 23.808 1.00 89.56 248 LYS A O 1
ATOM 1889 N N . ASN A 1 249 ? 14.844 4.244 22.895 1.00 83.00 249 ASN A N 1
ATOM 1890 C CA . ASN A 1 249 ? 15.243 5.553 23.381 1.00 83.00 249 ASN A CA 1
ATOM 1891 C C . ASN A 1 249 ? 14.954 5.682 24.895 1.00 83.00 249 ASN A C 1
ATOM 1893 O O . ASN A 1 249 ? 13.817 5.514 25.349 1.00 83.00 249 ASN A O 1
ATOM 1897 N N . PRO A 1 250 ? 15.979 5.964 25.719 1.00 72.56 250 PRO A N 1
ATOM 1898 C CA . PRO A 1 250 ? 15.832 6.012 27.174 1.00 72.56 250 PRO A CA 1
ATOM 1899 C C . PRO A 1 250 ? 15.075 7.234 27.696 1.00 72.56 250 PRO A C 1
ATOM 1901 O O . PRO A 1 250 ? 14.650 7.215 28.848 1.00 72.56 250 PRO A O 1
ATOM 1904 N N . PHE A 1 251 ? 14.980 8.309 26.912 1.00 74.19 251 PHE A N 1
ATOM 1905 C CA . PHE A 1 251 ? 14.510 9.606 27.400 1.00 74.19 251 PHE A CA 1
ATOM 1906 C C . PHE A 1 251 ? 13.008 9.776 27.205 1.00 74.19 251 PHE A C 1
ATOM 1908 O O . PHE A 1 251 ? 12.320 10.256 28.100 1.00 74.19 251 PHE A O 1
ATOM 1915 N N . ASN A 1 252 ? 12.500 9.350 26.053 1.00 71.44 252 ASN A N 1
ATOM 1916 C CA . ASN A 1 252 ? 11.102 9.519 25.654 1.00 71.44 252 ASN A CA 1
ATOM 1917 C C . ASN A 1 252 ? 10.303 8.202 25.680 1.00 71.44 252 ASN A C 1
ATOM 1919 O O . ASN A 1 252 ? 9.094 8.231 25.491 1.00 71.44 252 ASN A O 1
ATOM 1923 N N . ARG A 1 253 ? 10.950 7.071 26.017 1.00 77.69 253 ARG A N 1
ATOM 1924 C CA . ARG A 1 253 ? 10.356 5.718 26.037 1.00 77.69 253 ARG A CA 1
ATOM 1925 C C . ARG A 1 253 ? 9.929 5.223 24.652 1.00 77.69 253 ARG A C 1
ATOM 1927 O O . ARG A 1 253 ? 9.159 4.268 24.568 1.00 77.69 253 ARG A O 1
ATOM 1934 N N . ASN A 1 254 ? 10.444 5.837 23.591 1.00 87.94 254 ASN A N 1
ATOM 1935 C CA . ASN A 1 254 ? 10.140 5.431 22.232 1.00 87.94 254 ASN A CA 1
ATOM 1936 C C . ASN A 1 254 ? 10.880 4.140 21.874 1.00 87.94 254 ASN A C 1
ATOM 1938 O O . ASN A 1 254 ? 12.020 3.909 22.301 1.00 87.94 254 ASN A O 1
ATOM 1942 N N . LEU A 1 255 ? 10.243 3.332 21.034 1.00 94.00 255 LEU A N 1
ATOM 1943 C CA . LEU A 1 255 ? 10.927 2.337 20.225 1.00 94.00 255 LEU A CA 1
ATOM 1944 C C . LEU A 1 255 ? 11.100 2.904 18.819 1.00 94.00 255 LEU A C 1
ATOM 1946 O O . LEU A 1 255 ? 10.117 3.083 18.102 1.00 94.00 255 LEU A O 1
ATOM 1950 N N . ASP A 1 256 ? 12.343 3.143 18.429 1.00 94.94 256 ASP A N 1
ATOM 1951 C CA . ASP A 1 256 ? 12.697 3.500 17.064 1.00 94.94 256 ASP A CA 1
ATOM 1952 C C . ASP A 1 256 ? 13.035 2.222 16.291 1.00 94.94 256 ASP A C 1
ATOM 1954 O O . ASP A 1 256 ? 13.657 1.297 16.828 1.00 94.94 256 ASP A O 1
ATOM 1958 N N . TRP A 1 257 ? 12.652 2.160 15.020 1.00 96.56 257 TRP A N 1
ATOM 1959 C CA . TRP A 1 257 ? 13.114 1.112 14.122 1.00 96.56 257 TRP A CA 1
ATOM 1960 C C . TRP A 1 257 ? 13.483 1.645 12.754 1.00 96.56 257 TRP A C 1
ATOM 1962 O O . TRP A 1 257 ? 12.817 2.510 12.189 1.00 96.56 257 TRP A O 1
ATOM 1972 N N . LYS A 1 258 ? 14.524 1.049 12.184 1.00 96.94 258 LYS A N 1
ATOM 1973 C CA . LYS A 1 258 ? 14.929 1.251 10.801 1.00 96.94 258 LYS A CA 1
ATOM 1974 C C . LYS A 1 258 ? 14.914 -0.086 10.085 1.00 96.94 258 LYS A C 1
ATOM 1976 O O . LYS A 1 258 ? 15.353 -1.093 10.637 1.00 96.94 258 LYS A O 1
ATOM 1981 N N . ILE A 1 259 ? 14.440 -0.100 8.848 1.00 97.00 259 ILE A N 1
ATOM 1982 C CA . ILE A 1 259 ? 14.348 -1.316 8.041 1.00 97.00 259 ILE A CA 1
ATOM 1983 C C . ILE A 1 259 ? 15.293 -1.158 6.860 1.00 97.00 259 ILE A C 1
ATOM 1985 O O . ILE A 1 259 ? 14.883 -0.677 5.810 1.00 97.00 259 ILE A O 1
ATOM 1989 N N . PRO A 1 260 ? 16.579 -1.533 6.984 1.00 96.06 260 PRO A N 1
ATOM 1990 C CA . PRO A 1 260 ? 17.480 -1.524 5.837 1.00 96.06 260 PRO A CA 1
ATOM 1991 C C . PRO A 1 260 ? 16.948 -2.334 4.648 1.00 96.06 260 PRO A C 1
ATOM 1993 O O . PRO A 1 260 ? 17.199 -1.965 3.507 1.00 96.06 260 PRO A O 1
ATOM 1996 N N . LYS A 1 261 ? 16.225 -3.427 4.920 1.00 96.12 261 LYS A N 1
ATOM 1997 C CA . LYS A 1 261 ? 15.623 -4.328 3.929 1.00 96.12 261 LYS A CA 1
ATOM 1998 C C . LYS A 1 261 ? 14.514 -5.125 4.607 1.00 96.12 261 LYS A C 1
ATOM 2000 O O . LYS A 1 261 ? 14.792 -5.767 5.608 1.00 96.12 261 LYS A O 1
ATOM 2005 N N . GLY A 1 262 ? 13.282 -5.139 4.114 1.00 96.19 262 GLY A N 1
ATOM 2006 C CA . GLY A 1 262 ? 12.229 -5.923 4.763 1.00 96.19 262 GLY A CA 1
ATOM 2007 C C . GLY A 1 262 ? 10.805 -5.494 4.467 1.00 96.19 262 GLY A C 1
ATOM 2008 O O . GLY A 1 262 ? 10.547 -4.369 4.060 1.00 96.19 262 GLY A O 1
ATOM 2009 N N . TYR A 1 263 ? 9.877 -6.403 4.754 1.00 96.81 263 TYR A N 1
ATOM 2010 C CA . TYR A 1 263 ? 8.464 -6.103 4.953 1.00 96.81 263 TYR A CA 1
ATOM 2011 C C . TYR A 1 263 ? 8.082 -6.637 6.335 1.00 96.81 263 TYR A C 1
ATOM 2013 O O . TYR A 1 263 ? 7.911 -7.842 6.536 1.00 96.81 263 TYR A O 1
ATOM 2021 N N . PHE A 1 264 ? 7.971 -5.723 7.298 1.00 97.69 264 PHE A N 1
ATOM 2022 C CA . PHE A 1 264 ? 7.638 -6.046 8.678 1.00 97.69 264 PHE A CA 1
ATOM 2023 C C . PHE A 1 264 ? 6.231 -5.576 9.040 1.00 97.69 264 PHE A C 1
ATOM 2025 O O . PHE A 1 264 ? 5.858 -4.438 8.761 1.00 97.69 264 PHE A O 1
ATOM 2032 N N . ARG A 1 265 ? 5.464 -6.451 9.693 1.00 97.19 265 ARG A N 1
ATOM 2033 C CA . ARG A 1 265 ? 4.214 -6.112 10.375 1.00 97.19 265 ARG A CA 1
ATOM 2034 C C . ARG A 1 265 ? 4.493 -6.024 11.869 1.00 97.19 265 ARG A C 1
ATOM 2036 O O . ARG A 1 265 ? 4.883 -7.007 12.489 1.00 97.19 265 ARG A O 1
ATOM 2043 N N . ILE A 1 266 ? 4.323 -4.843 12.429 1.00 97.12 266 ILE A N 1
ATOM 2044 C CA . ILE A 1 266 ? 4.701 -4.475 13.786 1.00 97.12 266 ILE A CA 1
ATOM 2045 C C . ILE A 1 266 ? 3.423 -4.301 14.599 1.00 97.12 266 ILE A C 1
ATOM 2047 O O . ILE A 1 266 ? 2.570 -3.491 14.248 1.00 97.12 266 ILE A O 1
ATOM 2051 N N . TRP A 1 267 ? 3.277 -5.044 15.689 1.00 94.12 267 TRP A N 1
ATOM 2052 C CA . TRP A 1 267 ? 2.117 -4.934 16.574 1.00 94.12 267 TRP A CA 1
ATOM 2053 C C . TRP A 1 267 ? 2.532 -4.909 18.046 1.00 94.12 267 TRP A C 1
ATOM 2055 O O . TRP A 1 267 ? 3.628 -5.338 18.427 1.00 94.12 267 TRP A O 1
ATOM 2065 N N . LEU A 1 268 ? 1.627 -4.414 18.883 1.00 90.94 268 LEU A N 1
ATOM 2066 C CA . LEU A 1 268 ? 1.787 -4.332 20.329 1.00 90.94 268 LEU A CA 1
ATOM 2067 C C . LEU A 1 268 ? 1.011 -5.476 20.990 1.00 90.94 268 LEU A C 1
ATOM 2069 O O . LEU A 1 268 ? -0.171 -5.683 20.714 1.00 90.94 268 LEU A O 1
ATOM 2073 N N . ALA A 1 269 ? 1.665 -6.231 21.869 1.00 87.31 269 ALA A N 1
ATOM 2074 C CA . ALA A 1 269 ? 1.010 -7.288 22.627 1.00 87.31 269 ALA A CA 1
ATOM 2075 C C . ALA A 1 269 ? -0.081 -6.695 23.536 1.00 87.31 269 ALA A C 1
ATOM 2077 O O . ALA A 1 269 ? 0.165 -5.729 24.259 1.00 87.31 269 ALA A O 1
ATOM 2078 N N . GLY A 1 270 ? -1.279 -7.284 23.502 1.00 82.44 270 GLY A N 1
ATOM 2079 C CA . GLY A 1 270 ? -2.444 -6.784 24.240 1.00 82.44 270 GLY A CA 1
ATOM 2080 C C . GLY A 1 270 ? -3.172 -5.620 23.561 1.00 82.44 270 GLY A C 1
ATOM 2081 O O . GLY A 1 270 ? -4.052 -5.023 24.176 1.00 82.44 270 GLY A O 1
ATOM 2082 N N . PHE A 1 271 ? -2.828 -5.292 22.311 1.00 84.69 271 PHE A N 1
ATOM 2083 C CA . PHE A 1 271 ? -3.447 -4.200 21.568 1.00 84.69 271 PHE A CA 1
ATOM 2084 C C . PHE A 1 271 ? -3.817 -4.614 20.136 1.00 84.69 271 PHE A C 1
ATOM 2086 O O . PHE A 1 271 ? -3.189 -4.230 19.153 1.00 84.69 271 PHE A O 1
ATOM 2093 N N . ASP A 1 272 ? -4.879 -5.410 20.024 1.00 83.50 272 ASP A N 1
ATOM 2094 C CA . ASP A 1 272 ? -5.268 -6.091 18.777 1.00 83.50 272 ASP A CA 1
ATOM 2095 C C . ASP A 1 272 ? -5.837 -5.167 17.691 1.00 83.50 272 ASP A C 1
ATOM 2097 O O . ASP A 1 272 ? -5.978 -5.562 16.529 1.00 83.50 272 ASP A O 1
ATOM 2101 N N . CYS A 1 273 ? -6.206 -3.944 18.067 1.00 85.69 273 CYS A N 1
ATOM 2102 C CA . CYS A 1 273 ? -6.856 -2.990 17.179 1.00 85.69 273 CYS A CA 1
ATOM 2103 C C . CYS A 1 273 ? -5.877 -2.249 16.272 1.00 85.69 273 CYS A C 1
ATOM 2105 O O . CYS A 1 273 ? -6.331 -1.511 15.405 1.00 85.69 273 CYS A O 1
ATOM 2107 N N . TRP A 1 274 ? -4.569 -2.411 16.464 1.00 93.06 274 TRP A N 1
ATOM 2108 C CA . TRP A 1 274 ? -3.558 -1.597 15.805 1.00 93.06 274 TRP A CA 1
ATOM 2109 C C . TRP A 1 274 ? -2.365 -2.452 15.384 1.00 93.06 274 TRP A C 1
ATOM 2111 O O . TRP A 1 274 ? -1.858 -3.274 16.147 1.00 93.06 274 TRP A O 1
ATOM 2121 N N . ASN A 1 275 ? -1.890 -2.248 14.163 1.00 95.69 275 ASN A N 1
ATOM 2122 C CA . ASN A 1 275 ? -0.566 -2.688 13.737 1.00 95.69 275 ASN A CA 1
ATOM 2123 C C . ASN A 1 275 ? -0.021 -1.724 12.687 1.00 95.69 275 ASN A C 1
ATOM 2125 O O . ASN A 1 275 ? -0.789 -1.118 11.945 1.00 95.69 275 ASN A O 1
ATOM 2129 N N . ALA A 1 276 ? 1.296 -1.604 12.612 1.00 97.38 276 ALA A N 1
ATOM 2130 C CA . ALA A 1 276 ? 1.980 -0.889 11.552 1.00 97.38 276 ALA A CA 1
ATOM 2131 C C . ALA A 1 276 ? 2.594 -1.875 10.560 1.00 97.38 276 ALA A C 1
ATOM 2133 O O . ALA A 1 276 ? 3.090 -2.936 10.926 1.00 97.38 276 ALA A O 1
ATOM 2134 N N . ILE A 1 277 ? 2.602 -1.508 9.293 1.00 96.88 277 ILE A N 1
ATOM 2135 C CA . ILE A 1 277 ? 3.376 -2.141 8.245 1.00 96.88 277 ILE A CA 1
ATOM 2136 C C . ILE A 1 277 ? 4.488 -1.174 7.875 1.00 96.88 277 ILE A C 1
ATOM 2138 O O . ILE A 1 277 ? 4.236 -0.005 7.581 1.00 96.88 277 ILE A O 1
ATOM 2142 N N . SER A 1 278 ? 5.713 -1.683 7.865 1.00 96.56 278 SER A N 1
ATOM 2143 C CA . SER A 1 278 ? 6.880 -0.918 7.464 1.00 96.56 278 SER A CA 1
ATOM 2144 C C . SER A 1 278 ? 7.730 -1.683 6.448 1.00 96.56 278 SER A C 1
ATOM 2146 O O . SER A 1 278 ? 7.861 -2.912 6.508 1.00 96.56 278 SER A O 1
ATOM 2148 N N . PHE A 1 279 ? 8.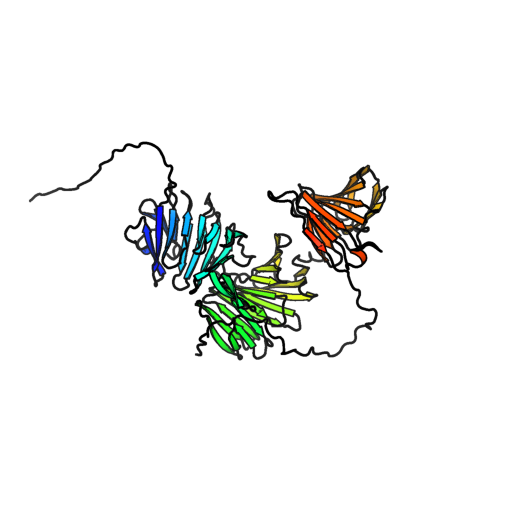302 -0.938 5.507 1.00 95.94 279 PHE A N 1
ATOM 2149 C CA . PHE A 1 279 ? 8.981 -1.448 4.316 1.00 95.94 279 PHE A CA 1
ATOM 2150 C C . PHE A 1 279 ? 10.479 -1.108 4.296 1.00 95.94 279 PHE A C 1
ATOM 2152 O O . PHE A 1 279 ? 10.981 -0.344 5.120 1.00 95.94 279 PHE A O 1
ATOM 2159 N N . THR A 1 280 ? 11.193 -1.665 3.317 1.00 95.88 280 THR A N 1
ATOM 2160 C CA . THR A 1 280 ? 12.598 -1.368 3.015 1.00 95.88 280 THR A CA 1
ATOM 2161 C C . THR A 1 280 ? 12.859 0.137 2.936 1.00 95.88 280 THR A C 1
ATOM 2163 O O . THR A 1 280 ? 12.125 0.868 2.279 1.00 95.88 280 THR A O 1
ATOM 2166 N N . GLU A 1 281 ? 13.948 0.558 3.578 1.00 94.50 281 GLU A N 1
ATOM 2167 C CA . GLU A 1 281 ? 14.440 1.931 3.757 1.00 94.50 281 GLU A CA 1
ATOM 2168 C C . GLU A 1 281 ? 13.630 2.823 4.713 1.00 94.50 281 GLU A C 1
ATOM 2170 O O . GLU A 1 281 ? 14.028 3.967 4.938 1.00 94.50 281 GLU A O 1
ATOM 2175 N N . GLN A 1 282 ? 12.566 2.319 5.346 1.00 95.06 282 GLN A N 1
ATOM 2176 C CA . GLN A 1 282 ? 11.775 3.124 6.279 1.00 95.06 282 GLN A CA 1
ATOM 2177 C C . GLN A 1 282 ? 12.417 3.257 7.662 1.00 95.06 282 GLN A C 1
ATOM 2179 O O . GLN A 1 282 ? 13.139 2.374 8.143 1.00 95.06 282 GLN A O 1
ATOM 2184 N N . HIS A 1 283 ? 12.121 4.383 8.309 1.00 95.94 283 HIS A N 1
ATOM 2185 C CA . HIS A 1 283 ? 12.542 4.712 9.664 1.00 95.94 283 HIS A CA 1
ATOM 2186 C C . HIS A 1 283 ? 11.363 5.310 10.430 1.00 95.94 283 HIS A C 1
ATOM 2188 O O . HIS A 1 283 ? 10.841 6.356 10.046 1.00 95.94 283 HIS A O 1
ATOM 2194 N N . CYS A 1 284 ? 10.943 4.667 11.516 1.00 97.06 284 CYS A N 1
ATOM 2195 C CA . CYS A 1 284 ? 9.821 5.136 12.323 1.00 97.06 284 CYS A CA 1
ATOM 2196 C C . CYS A 1 284 ? 10.139 5.064 13.816 1.00 97.06 284 CYS A C 1
ATOM 2198 O O . CYS A 1 284 ? 11.100 4.421 14.235 1.00 97.06 284 CYS A O 1
ATOM 2200 N N . SER A 1 285 ? 9.315 5.734 14.613 1.00 95.69 285 SER A N 1
ATOM 2201 C CA . SER A 1 285 ? 9.402 5.761 16.069 1.00 95.69 285 SER A CA 1
ATOM 2202 C C . SER A 1 285 ? 8.020 5.668 16.673 1.00 95.69 285 SER A C 1
ATOM 2204 O O . SER A 1 285 ? 7.110 6.363 16.225 1.00 95.69 285 SER A O 1
ATOM 2206 N N . MET A 1 286 ? 7.866 4.829 17.691 1.00 95.25 286 MET A N 1
ATOM 2207 C CA . MET A 1 286 ? 6.583 4.586 18.331 1.00 95.25 286 MET A CA 1
ATOM 2208 C C . MET A 1 286 ? 6.641 4.805 19.834 1.00 95.25 286 MET A C 1
ATOM 2210 O O . MET A 1 286 ? 7.564 4.343 20.509 1.00 95.25 286 MET A O 1
ATOM 2214 N N . VAL A 1 287 ? 5.592 5.432 20.357 1.00 92.38 287 VAL A N 1
ATOM 2215 C CA . VAL A 1 287 ? 5.267 5.509 21.785 1.00 92.38 287 VAL A CA 1
ATOM 2216 C C . VAL A 1 287 ? 3.886 4.926 21.987 1.00 92.38 287 VAL A C 1
ATOM 2218 O O . VAL A 1 287 ? 3.023 5.077 21.130 1.00 92.38 287 VAL A O 1
ATOM 2221 N N . TRP A 1 288 ? 3.661 4.262 23.114 1.00 92.50 288 TRP A N 1
ATOM 2222 C CA . TRP A 1 288 ? 2.352 3.709 23.419 1.00 92.50 288 TRP A CA 1
ATOM 2223 C C . TRP A 1 288 ? 2.036 3.739 24.912 1.00 92.50 288 TRP A C 1
ATOM 2225 O O . TRP A 1 288 ? 2.928 3.678 25.764 1.00 92.50 288 TRP A O 1
ATOM 2235 N N . ASP A 1 289 ? 0.741 3.772 25.208 1.00 86.38 289 ASP A N 1
ATOM 2236 C CA . ASP A 1 289 ? 0.165 3.521 26.523 1.00 86.38 289 ASP A CA 1
ATOM 2237 C C . ASP A 1 289 ? -0.970 2.504 26.369 1.00 86.38 289 ASP A C 1
ATOM 2239 O O . ASP A 1 289 ? -2.077 2.834 25.947 1.00 86.38 289 ASP A O 1
ATOM 2243 N N . VAL A 1 290 ? -0.693 1.246 26.725 1.00 82.31 290 VAL A N 1
ATOM 2244 C CA . VAL A 1 290 ? -1.680 0.156 26.638 1.00 82.31 290 VAL A CA 1
ATOM 2245 C C . VAL A 1 290 ? -2.872 0.402 27.572 1.00 82.31 290 VAL A C 1
ATOM 2247 O O . VAL A 1 290 ? -3.981 -0.016 27.263 1.00 82.31 290 VAL A O 1
ATOM 2250 N N . THR A 1 291 ? -2.676 1.115 28.688 1.00 82.00 291 THR A N 1
ATOM 2251 C CA . THR A 1 291 ? -3.744 1.406 29.662 1.00 82.00 291 THR A CA 1
ATOM 2252 C C . THR A 1 291 ? -4.764 2.373 29.082 1.00 82.00 291 THR A C 1
ATOM 2254 O O . THR A 1 291 ? -5.962 2.223 29.307 1.00 82.00 291 THR A O 1
ATOM 2257 N N . GLN A 1 292 ? -4.283 3.371 28.341 1.00 84.12 292 GLN A N 1
ATOM 2258 C CA . GLN A 1 292 ? -5.133 4.333 27.643 1.00 84.12 292 GLN A CA 1
ATOM 2259 C C . GLN A 1 292 ? -5.570 3.827 26.264 1.00 84.12 292 GLN A C 1
ATOM 2261 O O . GLN A 1 292 ? -6.456 4.416 25.658 1.00 84.12 292 GLN A O 1
ATOM 2266 N N . GLY A 1 293 ? -4.962 2.751 25.758 1.00 86.19 293 GLY A N 1
ATOM 2267 C CA . GLY A 1 293 ? -5.161 2.299 24.385 1.00 86.19 293 GLY A CA 1
ATOM 2268 C C . GLY A 1 293 ? -4.648 3.322 23.371 1.00 86.19 293 GLY A C 1
ATOM 2269 O O . GLY A 1 293 ? -5.307 3.554 22.358 1.00 86.19 293 GLY A O 1
ATOM 2270 N N . ALA A 1 294 ? -3.517 3.965 23.667 1.00 90.81 294 ALA A N 1
ATOM 2271 C CA . ALA A 1 294 ? -2.938 5.033 22.861 1.00 90.81 294 ALA A CA 1
ATOM 2272 C C . ALA A 1 294 ? -1.641 4.591 22.172 1.00 90.81 294 ALA A C 1
ATOM 2274 O O . ALA A 1 294 ? -0.814 3.913 22.791 1.00 90.81 294 ALA A O 1
ATOM 2275 N N . VAL A 1 295 ? -1.445 5.002 20.918 1.00 93.94 295 VAL A N 1
ATOM 2276 C CA . VAL A 1 295 ? -0.210 4.796 20.150 1.00 93.94 295 VAL A CA 1
ATOM 2277 C C . VAL A 1 295 ? 0.086 6.023 19.303 1.00 93.94 295 VAL A C 1
ATOM 2279 O O . VAL A 1 295 ? -0.732 6.420 18.479 1.00 93.94 295 VAL A O 1
ATOM 2282 N N . ASP A 1 296 ? 1.295 6.549 19.440 1.00 94.88 296 ASP A N 1
ATOM 2283 C CA . ASP A 1 296 ? 1.829 7.602 18.588 1.00 94.88 296 ASP A CA 1
ATOM 2284 C C . ASP A 1 296 ? 2.905 6.989 17.693 1.00 94.88 296 ASP A C 1
ATOM 2286 O O . ASP A 1 296 ? 3.872 6.410 18.193 1.00 94.88 296 ASP A O 1
ATOM 2290 N N . LEU A 1 297 ? 2.745 7.111 16.375 1.00 97.06 297 LEU A N 1
ATOM 2291 C CA . LEU A 1 297 ? 3.709 6.643 15.382 1.00 97.06 297 LEU A CA 1
ATOM 2292 C C . LEU A 1 297 ? 4.229 7.818 14.555 1.00 97.06 297 LEU A C 1
ATOM 2294 O O . LEU A 1 297 ? 3.481 8.450 13.814 1.00 97.06 297 LEU A O 1
ATOM 2298 N N . SER A 1 298 ? 5.528 8.069 14.654 1.00 96.94 298 SER A N 1
ATOM 2299 C CA . SER A 1 298 ? 6.254 9.089 13.898 1.00 96.94 298 SER A CA 1
ATOM 2300 C C . SER A 1 298 ? 7.015 8.457 12.741 1.00 96.94 298 SER A C 1
ATOM 2302 O O . SER A 1 298 ? 7.767 7.501 12.944 1.00 96.94 298 SER A O 1
ATOM 2304 N N . ASN A 1 299 ? 6.873 9.010 11.537 1.00 96.56 299 ASN A N 1
ATOM 2305 C CA . ASN A 1 299 ? 7.654 8.607 10.373 1.00 96.56 299 ASN A CA 1
ATOM 2306 C C . ASN A 1 299 ? 8.868 9.534 10.197 1.00 96.56 299 ASN A C 1
ATOM 2308 O O . ASN A 1 299 ? 8.734 10.688 9.804 1.00 96.56 299 ASN A O 1
ATOM 2312 N N . TYR A 1 300 ? 10.070 9.020 10.445 1.00 95.25 300 TYR A N 1
ATOM 2313 C CA . TYR A 1 300 ? 11.336 9.734 10.248 1.00 95.25 300 TYR A CA 1
ATOM 2314 C C . TYR A 1 300 ? 12.029 9.373 8.930 1.00 95.25 300 TYR A C 1
ATOM 2316 O O . TYR A 1 300 ? 13.196 9.724 8.728 1.00 95.25 300 TYR A O 1
ATOM 2324 N N . THR A 1 301 ? 11.339 8.672 8.029 1.00 93.25 301 THR A N 1
ATOM 2325 C CA . THR A 1 301 ? 11.854 8.374 6.692 1.00 93.25 301 THR A CA 1
ATOM 2326 C C . THR A 1 301 ? 12.139 9.697 5.965 1.00 93.25 301 THR A C 1
ATOM 2328 O O . THR A 1 301 ? 11.300 10.601 5.990 1.00 93.25 301 THR A O 1
ATOM 2331 N N . PRO A 1 302 ? 13.327 9.878 5.359 1.00 86.75 302 PRO A N 1
ATOM 2332 C CA . PRO A 1 302 ? 13.622 11.071 4.571 1.00 86.75 302 PRO A CA 1
ATOM 2333 C C . PRO A 1 302 ? 12.669 11.209 3.381 1.00 86.75 302 PRO A C 1
ATOM 2335 O O . PRO A 1 302 ? 12.281 10.217 2.766 1.00 86.75 302 PRO A O 1
ATOM 2338 N N . THR A 1 303 ? 12.324 12.440 3.011 1.00 79.00 303 THR A N 1
ATOM 2339 C CA . THR A 1 303 ? 11.541 12.695 1.801 1.00 79.00 303 THR A CA 1
ATOM 2340 C C . THR A 1 303 ? 12.372 12.383 0.555 1.00 79.00 303 THR A C 1
ATOM 2342 O O . THR A 1 303 ? 13.428 12.967 0.320 1.00 79.00 303 THR A O 1
ATOM 2345 N N . ASN A 1 304 ? 11.878 11.470 -0.277 1.00 74.50 304 ASN A N 1
ATOM 2346 C CA . ASN A 1 304 ? 12.417 11.198 -1.605 1.00 74.50 304 ASN A CA 1
ATOM 2347 C C . ASN A 1 304 ? 11.267 11.030 -2.601 1.00 74.50 304 ASN A C 1
ATOM 2349 O O . ASN A 1 304 ? 10.660 9.969 -2.692 1.00 74.50 304 ASN A O 1
ATOM 2353 N N . ILE A 1 305 ? 10.990 12.069 -3.388 1.00 61.28 305 ILE A N 1
ATOM 2354 C CA . ILE A 1 305 ? 9.843 12.106 -4.312 1.00 61.28 305 ILE A CA 1
ATOM 2355 C C . ILE A 1 305 ? 9.800 10.949 -5.322 1.00 61.28 305 ILE A C 1
ATOM 2357 O O . ILE A 1 305 ? 8.758 10.737 -5.941 1.00 61.28 305 ILE A O 1
ATOM 2361 N N . TYR A 1 306 ? 10.908 10.230 -5.507 1.00 61.69 306 TYR A N 1
ATOM 2362 C CA . TYR A 1 306 ? 11.024 9.106 -6.429 1.00 61.69 306 TYR A CA 1
ATOM 2363 C C . TYR A 1 306 ? 10.827 7.736 -5.764 1.00 61.69 306 TYR A C 1
ATOM 2365 O O . TYR A 1 306 ? 10.679 6.746 -6.474 1.00 61.69 306 TYR A O 1
ATOM 2373 N N . GLN A 1 307 ? 10.805 7.651 -4.432 1.00 72.69 307 GLN A N 1
ATOM 2374 C CA . GLN A 1 307 ? 10.544 6.399 -3.722 1.00 72.69 307 GLN A CA 1
ATOM 2375 C C . GLN A 1 307 ? 9.033 6.222 -3.495 1.00 72.69 307 GLN A C 1
ATOM 2377 O O . GLN A 1 307 ? 8.402 7.091 -2.896 1.00 72.69 307 GLN A O 1
ATOM 2382 N N . PRO A 1 308 ? 8.429 5.112 -3.950 1.00 68.81 308 PRO A N 1
ATOM 2383 C CA . PRO A 1 308 ? 6.986 4.887 -3.833 1.00 68.81 308 PRO A CA 1
ATOM 2384 C C . PRO A 1 308 ? 6.531 4.445 -2.431 1.00 68.81 308 PRO A C 1
ATOM 2386 O O . PRO A 1 308 ? 5.339 4.490 -2.160 1.00 68.81 308 PRO A O 1
ATOM 2389 N N . ASN A 1 309 ? 7.453 4.038 -1.545 1.00 71.44 309 ASN A N 1
ATOM 2390 C CA . ASN A 1 309 ? 7.146 3.458 -0.228 1.00 71.44 309 ASN A CA 1
ATOM 2391 C C . ASN A 1 309 ? 7.754 4.257 0.926 1.00 71.44 309 ASN A C 1
ATOM 2393 O O . ASN A 1 309 ? 8.469 3.710 1.769 1.00 71.44 309 ASN A O 1
ATOM 2397 N N . LEU A 1 310 ? 7.520 5.561 0.969 1.00 81.00 310 LEU A N 1
ATOM 2398 C CA . LEU A 1 310 ? 8.012 6.367 2.088 1.00 81.00 310 LEU A CA 1
ATOM 2399 C C . LEU A 1 310 ? 7.128 6.279 3.329 1.00 81.00 310 LEU A C 1
ATOM 2401 O O . LEU A 1 310 ? 7.581 6.588 4.432 1.00 81.00 310 LEU A O 1
ATOM 2405 N N . ASP A 1 311 ? 5.889 5.844 3.142 1.00 89.12 311 ASP A N 1
ATOM 2406 C CA . ASP A 1 311 ? 4.856 5.915 4.157 1.00 89.12 311 ASP A CA 1
ATOM 2407 C C . ASP A 1 311 ? 4.671 4.536 4.818 1.00 89.12 311 ASP A C 1
ATOM 2409 O O . ASP A 1 311 ? 4.404 3.548 4.120 1.00 89.12 311 ASP A O 1
ATOM 2413 N N . PRO A 1 312 ? 4.861 4.385 6.141 1.00 92.62 312 PRO A N 1
ATOM 2414 C CA . PRO A 1 312 ? 4.364 3.218 6.848 1.00 92.62 312 PRO A CA 1
ATOM 2415 C C . PRO A 1 312 ? 2.831 3.246 6.857 1.00 92.62 312 PRO A C 1
ATOM 2417 O O . PRO A 1 312 ? 2.209 4.309 6.956 1.00 92.62 312 PRO A O 1
ATOM 2420 N N . LEU A 1 313 ? 2.227 2.060 6.795 1.00 94.81 313 LEU A N 1
ATOM 2421 C CA . LEU A 1 313 ? 0.774 1.904 6.855 1.00 94.81 313 LEU A CA 1
ATOM 2422 C C . LEU A 1 313 ? 0.369 1.489 8.255 1.00 94.81 313 LEU A C 1
ATOM 2424 O O . LEU A 1 313 ? 0.835 0.469 8.749 1.00 94.81 313 LEU A O 1
ATOM 2428 N N . VAL A 1 314 ? -0.535 2.218 8.886 1.00 96.31 314 VAL A N 1
ATOM 2429 C CA . VAL A 1 314 ? -1.175 1.771 10.122 1.00 96.31 314 VAL A CA 1
ATOM 2430 C C . VAL A 1 314 ? -2.506 1.132 9.778 1.00 96.31 314 VAL A C 1
ATOM 2432 O O . VAL A 1 314 ? -3.353 1.758 9.154 1.00 96.31 314 VAL A O 1
ATOM 2435 N N . ILE A 1 315 ? -2.699 -0.110 10.206 1.00 95.19 315 ILE A N 1
ATOM 2436 C CA . ILE A 1 315 ? -3.962 -0.829 10.100 1.00 95.19 315 ILE A CA 1
ATOM 2437 C C . ILE A 1 315 ? -4.669 -0.763 11.451 1.00 95.19 315 ILE A C 1
ATOM 2439 O O . ILE A 1 315 ? -4.215 -1.342 12.442 1.00 95.19 315 ILE A O 1
ATOM 2443 N N . ILE A 1 316 ? -5.818 -0.100 11.457 1.00 93.94 316 ILE A N 1
ATOM 2444 C CA . ILE A 1 316 ? -6.714 0.069 12.594 1.00 93.94 316 ILE A CA 1
ATOM 2445 C C . ILE A 1 316 ? -7.914 -0.863 12.416 1.00 93.94 316 ILE A C 1
ATOM 2447 O O . ILE A 1 316 ? -8.464 -1.001 11.322 1.00 93.94 316 ILE A O 1
ATOM 2451 N N . ALA A 1 317 ? -8.331 -1.532 13.488 1.00 87.50 317 ALA A N 1
ATOM 2452 C CA . ALA A 1 317 ? -9.474 -2.446 13.489 1.00 87.50 317 ALA A CA 1
ATOM 2453 C C . ALA A 1 317 ? -9.393 -3.535 12.403 1.00 87.50 317 ALA A C 1
ATOM 2455 O O . ALA A 1 317 ? -10.413 -3.990 11.890 1.00 87.50 317 ALA A O 1
ATOM 2456 N N . ARG A 1 318 ? -8.166 -3.932 12.028 1.00 85.62 318 ARG A N 1
ATOM 2457 C CA . ARG A 1 318 ? -7.855 -4.889 10.946 1.00 85.62 318 ARG A CA 1
ATOM 2458 C C . ARG A 1 318 ? -8.327 -4.474 9.549 1.00 85.62 318 ARG A C 1
ATOM 2460 O O . ARG A 1 318 ? -8.268 -5.297 8.639 1.00 85.62 318 ARG A O 1
ATOM 2467 N N . ARG A 1 319 ? -8.790 -3.237 9.367 1.00 87.62 319 ARG A N 1
ATOM 2468 C CA . ARG A 1 319 ? -9.461 -2.836 8.130 1.00 87.62 319 ARG A CA 1
ATOM 2469 C C . ARG A 1 319 ? -9.162 -1.414 7.689 1.00 87.62 319 ARG A C 1
ATOM 2471 O O . ARG A 1 319 ? -8.917 -1.192 6.513 1.00 87.62 319 ARG A O 1
ATOM 2478 N N . ILE A 1 320 ? -9.223 -0.466 8.608 1.00 92.94 320 ILE A N 1
ATOM 2479 C CA . ILE A 1 320 ? -9.034 0.951 8.312 1.00 92.94 320 ILE A CA 1
ATOM 2480 C C . ILE A 1 320 ? -7.543 1.176 8.165 1.00 92.94 320 ILE A C 1
ATOM 2482 O O . ILE A 1 320 ? -6.770 0.672 8.980 1.00 92.94 320 ILE A O 1
ATOM 2486 N N . THR A 1 321 ? -7.135 1.900 7.137 1.00 95.00 321 THR A N 1
ATOM 2487 C CA . THR A 1 321 ? -5.719 2.100 6.860 1.00 95.00 321 THR A CA 1
ATOM 2488 C C . THR A 1 321 ? -5.363 3.564 6.911 1.00 95.00 321 THR A C 1
ATOM 2490 O O . THR A 1 321 ? -6.111 4.427 6.469 1.00 95.00 321 THR A O 1
ATOM 2493 N N . THR A 1 322 ? -4.205 3.845 7.480 1.00 94.94 322 THR A N 1
ATOM 2494 C CA . THR A 1 322 ? -3.701 5.196 7.636 1.00 94.94 322 THR A CA 1
ATOM 2495 C C . THR A 1 322 ? -2.297 5.252 7.062 1.00 94.94 322 THR A C 1
ATOM 2497 O O . THR A 1 322 ? -1.433 4.476 7.469 1.00 94.94 322 THR A O 1
ATOM 2500 N N . CYS A 1 323 ? -2.071 6.161 6.121 1.00 93.19 323 CYS A N 1
ATOM 2501 C CA . CYS A 1 323 ? -0.781 6.357 5.464 1.00 93.19 323 CYS A CA 1
ATOM 2502 C C . CYS A 1 323 ? -0.048 7.531 6.131 1.00 93.19 323 CYS A C 1
ATOM 2504 O O . CYS A 1 323 ? -0.560 8.650 6.128 1.00 93.19 323 CYS A O 1
ATOM 2506 N N . ILE A 1 324 ? 1.110 7.288 6.758 1.00 94.62 324 ILE A N 1
ATOM 2507 C CA . ILE A 1 324 ? 1.817 8.326 7.532 1.00 94.62 324 ILE A CA 1
ATOM 2508 C C . ILE A 1 324 ? 2.970 8.902 6.718 1.00 94.62 324 ILE A C 1
ATOM 2510 O O . ILE A 1 324 ? 4.011 8.266 6.560 1.00 94.62 324 ILE A O 1
ATOM 2514 N N . HIS A 1 325 ? 2.831 10.141 6.263 1.00 92.81 325 HIS A N 1
ATOM 2515 C CA . HIS A 1 325 ? 3.862 10.782 5.453 1.00 92.81 325 HIS A CA 1
ATOM 2516 C C . HIS A 1 325 ? 5.190 11.021 6.189 1.00 92.81 325 HIS A C 1
ATOM 2518 O O . HIS A 1 325 ? 5.217 11.120 7.418 1.00 92.81 325 HIS A O 1
ATOM 2524 N N . PRO A 1 326 ? 6.322 11.119 5.463 1.00 93.06 326 PRO A N 1
ATOM 2525 C CA . PRO A 1 326 ? 7.595 11.559 6.017 1.00 93.06 326 PRO A CA 1
ATOM 2526 C C . PRO A 1 326 ? 7.471 12.791 6.907 1.00 93.06 326 PRO A C 1
ATOM 2528 O O . PRO A 1 326 ? 6.868 13.786 6.517 1.00 93.06 326 PRO A O 1
ATOM 2531 N N . GLN A 1 327 ? 8.126 12.746 8.065 1.00 93.19 327 GLN A N 1
ATOM 2532 C CA . GLN A 1 327 ? 8.142 13.807 9.078 1.00 93.19 327 GLN A CA 1
ATOM 2533 C C . GLN A 1 327 ? 6.786 14.075 9.749 1.00 93.19 327 GLN A C 1
ATOM 2535 O O . GLN A 1 327 ? 6.637 15.083 10.440 1.00 93.19 327 GLN A O 1
ATOM 2540 N N . VAL A 1 328 ? 5.816 13.171 9.588 1.00 95.56 328 VAL A N 1
ATOM 2541 C CA . VAL A 1 328 ? 4.500 13.254 10.225 1.00 95.56 328 VAL A CA 1
ATOM 2542 C C . VAL A 1 328 ? 4.394 12.240 11.362 1.00 95.56 328 VAL A C 1
ATOM 2544 O O . VAL A 1 328 ? 4.926 11.129 11.294 1.00 95.56 328 VAL A O 1
ATOM 2547 N N . THR A 1 329 ? 3.687 12.631 12.416 1.00 96.31 329 THR A N 1
ATOM 2548 C CA . THR A 1 329 ? 3.297 11.773 13.533 1.00 96.31 329 THR A CA 1
ATOM 2549 C C . THR A 1 329 ? 1.792 11.574 13.507 1.00 96.31 329 THR A C 1
ATOM 2551 O O . THR A 1 329 ? 1.045 12.549 13.543 1.00 96.31 329 THR A O 1
ATOM 2554 N N . PHE A 1 330 ? 1.346 10.321 13.489 1.00 97.31 330 PHE A N 1
ATOM 2555 C CA . PHE A 1 330 ? -0.054 9.957 13.674 1.00 97.31 330 PHE A CA 1
ATOM 2556 C C . PHE A 1 330 ? -0.278 9.458 15.100 1.00 97.31 330 PHE A C 1
ATOM 2558 O O . PHE A 1 330 ? 0.413 8.552 15.565 1.00 97.31 330 PHE A O 1
ATOM 2565 N N . GLN A 1 331 ? -1.254 10.049 15.776 1.00 96.06 331 GLN A N 1
ATOM 2566 C CA . GLN A 1 331 ? -1.652 9.726 17.139 1.00 96.06 331 GLN A CA 1
ATOM 2567 C C . GLN A 1 331 ? -2.986 8.989 17.102 1.00 96.06 331 GLN A C 1
ATOM 2569 O O . GLN A 1 331 ? -3.957 9.476 16.518 1.00 96.06 331 GLN A O 1
ATOM 2574 N N . TYR A 1 332 ? -3.027 7.821 17.727 1.00 95.50 332 TYR A N 1
ATOM 2575 C CA . TYR A 1 332 ? -4.180 6.938 17.810 1.00 95.50 332 TYR A CA 1
ATOM 2576 C C . TYR A 1 332 ? -4.586 6.756 19.268 1.00 95.50 332 TYR A C 1
ATOM 2578 O O . TYR A 1 332 ? -3.744 6.446 20.105 1.00 95.50 332 TYR A O 1
ATOM 2586 N N . LEU A 1 333 ? -5.879 6.873 19.564 1.00 91.88 333 LEU A N 1
ATOM 2587 C CA . LEU A 1 333 ? -6.448 6.549 20.872 1.00 91.88 333 LEU A CA 1
ATOM 2588 C C . LEU A 1 333 ? -7.728 5.732 20.700 1.00 91.88 333 LEU A C 1
ATOM 2590 O O . LEU A 1 333 ? -8.713 6.220 20.150 1.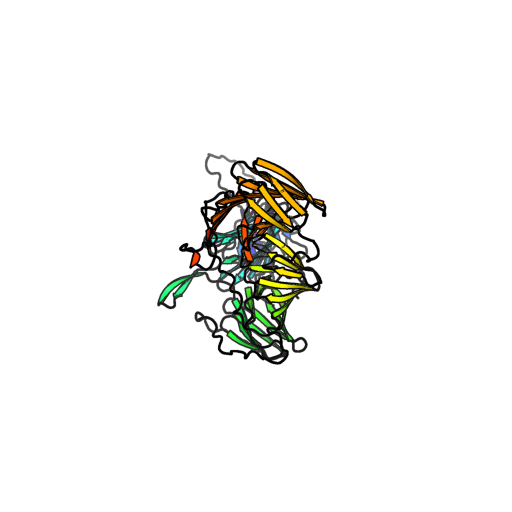00 91.88 333 LEU A O 1
ATOM 2594 N N . SER A 1 334 ? -7.740 4.504 21.204 1.00 88.81 334 SER A N 1
ATOM 2595 C CA . SER A 1 334 ? -8.935 3.659 21.248 1.00 88.81 334 SER A CA 1
ATOM 2596 C C . SER A 1 334 ? -9.910 4.159 22.322 1.00 88.81 334 SER A C 1
ATOM 2598 O O . SER A 1 334 ? -9.528 4.295 23.479 1.00 88.81 334 SER A O 1
ATOM 2600 N N . ILE A 1 335 ? -11.183 4.378 21.969 1.00 81.75 335 ILE A N 1
ATOM 2601 C CA . ILE A 1 335 ? -12.230 4.791 22.925 1.00 81.75 335 ILE A CA 1
ATOM 2602 C C . ILE A 1 335 ? -13.096 3.594 23.335 1.00 81.75 335 ILE A C 1
ATOM 2604 O O . ILE A 1 335 ? -13.233 3.294 24.518 1.00 81.75 335 ILE A O 1
ATOM 2608 N N . TYR A 1 336 ? -13.682 2.901 22.354 1.00 75.50 336 TYR A N 1
ATOM 2609 C CA . TYR A 1 336 ? -14.631 1.807 22.581 1.00 75.50 336 TYR A CA 1
ATOM 2610 C C . TYR A 1 336 ? -14.348 0.646 21.629 1.00 75.50 336 TYR A C 1
ATOM 2612 O O . TYR A 1 336 ? -14.810 0.624 20.481 1.00 75.50 336 TYR A O 1
ATOM 2620 N N . GLY A 1 337 ? -13.578 -0.325 22.128 1.00 77.00 337 GLY A N 1
ATOM 2621 C CA . GLY A 1 337 ? -13.083 -1.453 21.339 1.00 77.00 337 GLY A CA 1
ATOM 2622 C C . GLY A 1 337 ? -12.299 -0.999 20.104 1.00 77.00 337 GLY A C 1
ATOM 2623 O O . GLY A 1 337 ? -11.874 0.146 20.003 1.00 77.00 337 GLY A O 1
ATOM 2624 N N . CYS A 1 338 ? -12.162 -1.879 19.111 1.00 80.25 338 CYS A N 1
ATOM 2625 C CA . CYS A 1 338 ? -11.484 -1.519 17.862 1.00 80.25 338 CYS A CA 1
ATOM 2626 C C . CYS A 1 338 ? -12.320 -0.612 16.945 1.00 80.25 338 CYS A C 1
ATOM 2628 O O . CYS A 1 338 ? -11.816 -0.142 15.933 1.00 80.25 338 CYS A O 1
ATOM 2630 N N . ASN A 1 339 ? -13.591 -0.367 17.271 1.00 79.50 339 ASN A N 1
ATOM 2631 C CA . ASN A 1 339 ? -14.528 0.287 16.361 1.00 79.50 339 ASN A CA 1
ATOM 2632 C C . ASN A 1 339 ? -14.559 1.807 16.503 1.00 79.50 339 ASN A C 1
ATOM 2634 O O . ASN A 1 339 ? -14.946 2.468 15.549 1.00 79.50 339 ASN A O 1
ATOM 2638 N N . THR A 1 340 ? -14.192 2.370 17.656 1.00 84.19 340 THR A N 1
ATOM 2639 C CA . THR A 1 340 ? -14.217 3.826 17.862 1.00 84.19 340 THR A CA 1
ATOM 2640 C C . THR A 1 340 ? -12.868 4.303 18.356 1.00 84.19 340 THR A C 1
ATOM 2642 O O . THR A 1 340 ? -12.384 3.819 19.381 1.00 84.19 340 THR A O 1
ATOM 2645 N N . PHE A 1 341 ? -12.276 5.262 17.653 1.00 91.38 341 PHE A N 1
ATOM 2646 C CA . PHE A 1 341 ? -10.966 5.803 17.992 1.00 91.38 341 PHE A CA 1
ATOM 2647 C C . PHE A 1 341 ? -10.882 7.301 17.720 1.00 91.38 341 PHE A C 1
ATOM 2649 O O . PHE A 1 341 ? -11.674 7.850 16.964 1.00 91.38 341 PHE A O 1
ATOM 2656 N N . ILE A 1 342 ? -9.904 7.960 18.327 1.00 89.81 342 ILE A N 1
ATOM 2657 C CA . ILE A 1 342 ? -9.496 9.320 17.988 1.00 89.81 342 ILE A CA 1
ATOM 2658 C C . ILE A 1 342 ? -8.204 9.230 17.182 1.00 89.81 342 ILE A C 1
ATOM 2660 O O . ILE A 1 342 ? -7.275 8.527 17.579 1.00 89.81 342 ILE A O 1
ATOM 2664 N N . GLY A 1 343 ? -8.168 9.928 16.051 1.00 93.56 343 GLY A N 1
ATOM 2665 C CA . GLY A 1 343 ? -6.965 10.182 15.269 1.00 93.56 343 GLY A CA 1
ATOM 2666 C C . GLY A 1 343 ? -6.574 11.656 15.361 1.00 93.56 343 GLY A C 1
ATOM 2667 O O . GLY A 1 343 ? -7.443 12.525 15.318 1.00 93.56 343 GLY A O 1
ATOM 2668 N N . SER A 1 344 ? -5.282 11.943 15.464 1.00 94.25 344 SER A N 1
ATOM 2669 C CA . SER A 1 344 ? -4.711 13.292 15.338 1.00 94.25 344 SER A CA 1
ATOM 2670 C C . SER A 1 344 ? -3.382 13.199 14.590 1.00 94.25 344 SER A C 1
ATOM 2672 O O . SER A 1 344 ? -2.706 12.172 14.670 1.00 94.25 344 SER A O 1
ATOM 2674 N N . ALA A 1 345 ? -3.003 14.242 13.853 1.00 95.81 345 ALA A N 1
ATOM 2675 C CA . ALA A 1 345 ? -1.734 14.295 13.135 1.00 95.81 345 ALA A CA 1
ATOM 2676 C C . ALA A 1 345 ? -0.892 15.506 13.555 1.00 95.81 345 ALA A C 1
ATOM 2678 O O . ALA A 1 345 ? -1.409 16.592 13.804 1.00 95.81 345 ALA A O 1
ATOM 2679 N N . GLN A 1 346 ? 0.426 15.337 13.631 1.00 94.38 346 GLN A N 1
ATOM 2680 C CA . GLN A 1 346 ? 1.383 16.411 13.908 1.00 94.38 346 GLN A CA 1
ATOM 2681 C C . GLN A 1 346 ? 2.499 16.406 12.860 1.00 94.38 346 GLN A C 1
ATOM 2683 O O . GLN A 1 346 ? 2.902 15.350 12.389 1.00 94.38 346 GLN A O 1
ATOM 2688 N N . GLY A 1 347 ? 3.013 17.582 12.489 1.00 92.56 347 GLY A N 1
ATOM 2689 C CA . GLY A 1 347 ? 4.054 17.725 11.454 1.00 92.56 347 GLY A CA 1
ATOM 2690 C C . GLY A 1 347 ? 3.542 17.718 10.006 1.00 92.56 347 GLY A C 1
ATOM 2691 O O . GLY A 1 347 ? 4.270 18.123 9.107 1.00 92.56 347 GLY A O 1
ATOM 2692 N N . GLY A 1 348 ? 2.282 17.343 9.785 1.00 92.69 348 GLY A N 1
ATOM 2693 C CA . GLY A 1 348 ? 1.609 17.353 8.489 1.00 92.69 348 GLY A CA 1
ATOM 2694 C C . GLY A 1 348 ? 0.259 16.649 8.575 1.00 92.69 348 GLY A C 1
ATOM 2695 O O . GLY A 1 348 ? -0.143 16.212 9.656 1.00 92.69 348 GLY A O 1
ATOM 2696 N N . ASP A 1 349 ? -0.421 16.551 7.440 1.00 93.06 349 ASP A N 1
ATOM 2697 C CA . ASP A 1 349 ? -1.691 15.843 7.336 1.00 93.06 349 ASP A CA 1
ATOM 2698 C C . ASP A 1 349 ? -1.469 14.342 7.118 1.00 93.06 349 ASP A C 1
ATOM 2700 O O . ASP A 1 349 ? -0.460 13.906 6.559 1.00 93.06 349 ASP A O 1
ATOM 2704 N N . VAL A 1 350 ? -2.441 13.554 7.563 1.00 93.69 350 VAL A N 1
ATOM 2705 C CA . VAL A 1 350 ? -2.500 12.101 7.408 1.00 93.69 350 VAL A CA 1
ATOM 2706 C C . VAL A 1 350 ? -3.841 11.730 6.794 1.00 93.69 350 VAL A C 1
ATOM 2708 O O . VAL A 1 350 ? -4.869 12.299 7.153 1.00 93.69 350 VAL A O 1
ATOM 2711 N N . GLU A 1 351 ? -3.865 10.744 5.906 1.00 93.19 351 GLU A N 1
ATOM 2712 C CA . GLU A 1 351 ? -5.109 10.238 5.330 1.00 93.19 351 GLU A CA 1
ATOM 2713 C C . GLU A 1 351 ? -5.519 8.920 5.995 1.00 93.19 351 GLU A C 1
ATOM 2715 O O . GLU A 1 351 ? -4.751 7.956 6.022 1.00 93.19 351 GLU A O 1
ATOM 2720 N N . VAL A 1 352 ? -6.739 8.892 6.541 1.00 94.12 352 VAL A N 1
ATOM 2721 C CA . VAL A 1 352 ? -7.390 7.698 7.094 1.00 94.12 352 VAL A CA 1
ATOM 2722 C C . VAL A 1 352 ? -8.384 7.175 6.066 1.00 94.12 352 VAL A C 1
ATOM 2724 O O . VAL A 1 352 ? -9.426 7.786 5.826 1.00 94.12 352 VAL A O 1
ATOM 2727 N N . TYR A 1 353 ? -8.060 6.049 5.452 1.00 92.81 353 TYR A N 1
ATOM 2728 C CA . TYR A 1 353 ? -8.847 5.397 4.422 1.00 92.81 353 TYR A CA 1
ATOM 2729 C C . TYR A 1 353 ? -9.765 4.324 5.004 1.00 92.81 353 TYR A C 1
ATOM 2731 O O . TYR A 1 353 ? -9.343 3.417 5.730 1.00 92.81 353 TYR A O 1
ATOM 2739 N N . ASN A 1 354 ? -11.045 4.421 4.649 1.00 89.19 354 ASN A N 1
ATOM 2740 C CA . ASN A 1 354 ? -12.040 3.420 4.973 1.00 89.19 354 ASN A CA 1
ATOM 2741 C C . ASN A 1 354 ? -12.370 2.571 3.732 1.00 89.19 354 ASN A C 1
ATOM 2743 O O . ASN A 1 354 ? -13.080 3.051 2.843 1.00 89.19 354 ASN A O 1
ATOM 2747 N N . PRO A 1 355 ? -11.934 1.299 3.671 1.00 78.94 355 PRO A N 1
ATOM 2748 C CA . PRO A 1 355 ? -12.247 0.429 2.541 1.00 78.94 355 PRO A CA 1
ATOM 2749 C C . PRO A 1 355 ? -13.729 0.044 2.439 1.00 78.94 355 PRO A C 1
ATOM 2751 O O . PRO A 1 355 ? -14.121 -0.470 1.402 1.00 78.94 355 PRO A O 1
ATOM 2754 N N . ASP A 1 356 ? -14.555 0.234 3.480 1.00 79.38 356 ASP A N 1
ATOM 2755 C CA . ASP A 1 356 ? -16.016 0.066 3.355 1.00 79.38 356 ASP A CA 1
ATOM 2756 C C . ASP A 1 356 ? -16.634 1.089 2.413 1.00 79.38 356 ASP A C 1
ATOM 2758 O O . ASP A 1 356 ? -17.539 0.772 1.649 1.00 79.38 356 ASP A O 1
ATOM 2762 N N . THR A 1 357 ? -16.176 2.333 2.518 1.00 79.06 357 THR A N 1
ATOM 2763 C CA . THR A 1 357 ? -16.791 3.468 1.827 1.00 79.06 357 THR A CA 1
ATOM 2764 C C . THR A 1 357 ? -15.960 3.955 0.652 1.00 79.06 357 THR A C 1
ATOM 2766 O O . THR A 1 357 ? -16.403 4.829 -0.087 1.00 79.06 357 THR A O 1
ATOM 2769 N N . GLY A 1 358 ? -14.737 3.438 0.499 1.00 80.38 358 GLY A N 1
ATOM 2770 C CA . GLY A 1 358 ? -13.773 3.908 -0.488 1.00 80.38 358 GLY A CA 1
ATOM 2771 C C . GLY A 1 358 ? -13.304 5.345 -0.246 1.00 80.38 358 GLY A C 1
ATOM 2772 O O . GLY A 1 358 ? -12.715 5.944 -1.143 1.00 80.38 358 GLY A O 1
ATOM 2773 N N . ARG A 1 359 ? -13.572 5.923 0.935 1.00 84.75 359 ARG A N 1
ATOM 2774 C CA . ARG A 1 359 ? -13.263 7.325 1.251 1.00 84.75 359 ARG A CA 1
ATOM 2775 C C . ARG A 1 359 ? -12.012 7.435 2.117 1.00 84.75 359 ARG A C 1
ATOM 2777 O O . ARG A 1 359 ? -11.888 6.756 3.135 1.00 84.75 359 ARG A O 1
ATOM 2784 N N . ALA A 1 360 ? -11.128 8.355 1.740 1.00 88.38 360 ALA A N 1
ATOM 2785 C CA . ALA A 1 360 ? -10.047 8.844 2.586 1.00 88.38 360 ALA A CA 1
ATOM 2786 C C . ALA A 1 360 ? -10.501 10.106 3.328 1.00 88.38 360 ALA A C 1
ATOM 2788 O O . ALA A 1 360 ? -11.126 10.994 2.748 1.00 88.38 360 ALA A O 1
ATOM 2789 N N . THR A 1 361 ? -10.201 10.182 4.621 1.00 90.69 361 THR A N 1
ATOM 2790 C CA . THR A 1 361 ? -10.449 11.363 5.445 1.00 90.69 361 THR A CA 1
ATOM 2791 C C . THR A 1 361 ? -9.134 11.944 5.928 1.00 90.69 361 THR A C 1
ATOM 2793 O O . THR A 1 361 ? -8.378 11.275 6.631 1.00 90.69 361 THR A O 1
ATOM 2796 N N . THR A 1 362 ? -8.893 13.212 5.608 1.00 92.19 362 THR A N 1
ATOM 2797 C CA . THR A 1 362 ? -7.730 13.944 6.109 1.00 92.19 362 THR A CA 1
ATOM 2798 C C . THR A 1 362 ? -7.852 14.199 7.614 1.00 92.19 362 THR A C 1
ATOM 2800 O O . THR A 1 362 ? -8.873 14.687 8.115 1.00 92.19 362 THR A O 1
ATOM 2803 N N . VAL A 1 363 ? -6.787 13.869 8.333 1.00 92.12 363 VAL A N 1
ATOM 2804 C CA . VAL A 1 363 ? -6.552 14.151 9.745 1.00 92.12 363 VAL A CA 1
ATOM 2805 C C . VAL A 1 363 ? -5.376 15.109 9.818 1.00 92.12 363 VAL A C 1
ATOM 2807 O O . VAL A 1 363 ? -4.268 14.763 9.423 1.00 92.12 363 VAL A O 1
ATOM 2810 N N . SER A 1 364 ? -5.638 16.311 10.312 1.00 92.19 364 SER A N 1
ATOM 2811 C CA . SER A 1 364 ? -4.641 17.353 10.548 1.00 92.19 364 SER A CA 1
ATOM 2812 C C . SER A 1 364 ? -4.319 17.447 12.044 1.00 92.19 364 SER A C 1
ATOM 2814 O O . SER A 1 364 ? -4.688 16.575 12.836 1.00 92.19 364 SER A O 1
ATOM 2816 N N . GLN A 1 365 ? -3.684 18.546 12.460 1.00 87.44 365 GLN A N 1
ATOM 2817 C CA . GLN A 1 365 ? -3.585 18.896 13.877 1.00 87.44 365 GLN A CA 1
ATOM 2818 C C . GLN A 1 365 ? -4.978 19.040 14.496 1.00 87.44 365 GLN A C 1
ATOM 2820 O O . GLN A 1 365 ? -5.784 19.858 14.049 1.00 87.44 365 GLN A O 1
ATOM 2825 N N . GLY A 1 366 ? -5.243 18.243 15.531 1.00 81.12 366 GLY A N 1
ATOM 2826 C CA . GLY A 1 366 ? -6.514 18.217 16.244 1.00 81.12 366 GLY A CA 1
ATOM 2827 C C . GLY A 1 366 ? -7.113 16.817 16.313 1.00 81.12 366 GLY A C 1
ATOM 2828 O O . GLY A 1 366 ? -6.948 15.990 15.421 1.00 81.12 366 GLY A O 1
ATOM 2829 N N . ASN A 1 367 ? -7.838 16.562 17.397 1.00 85.25 367 ASN A N 1
ATOM 2830 C CA . ASN A 1 367 ? -8.491 15.282 17.618 1.00 85.25 367 ASN A CA 1
ATOM 2831 C C . ASN A 1 367 ? -9.708 15.146 16.704 1.00 85.25 367 ASN A C 1
ATOM 2833 O O . ASN A 1 367 ? -10.639 15.951 16.776 1.00 85.25 367 ASN A O 1
ATOM 2837 N N . ARG A 1 368 ? -9.727 14.089 15.896 1.00 89.19 368 ARG A N 1
ATOM 2838 C CA . ARG A 1 368 ? -10.877 13.687 15.093 1.00 89.19 368 ARG A CA 1
ATOM 2839 C C . ARG A 1 368 ? -11.343 12.312 15.540 1.00 89.19 368 ARG A C 1
ATOM 2841 O O . ARG A 1 368 ? -10.572 11.357 15.518 1.00 89.19 368 ARG A O 1
ATOM 2848 N N . THR A 1 369 ? -12.595 12.216 15.967 1.00 87.38 369 THR A N 1
ATOM 2849 C CA . THR A 1 369 ? -13.201 10.931 16.325 1.00 87.38 369 THR A CA 1
ATOM 2850 C C . THR A 1 369 ? -13.580 10.185 15.056 1.00 87.38 369 THR A C 1
ATOM 2852 O O . THR A 1 369 ? -14.077 10.772 14.099 1.00 87.38 369 THR A O 1
ATOM 2855 N N . PHE A 1 370 ? -13.352 8.882 15.061 1.00 88.75 370 PHE A N 1
ATOM 2856 C CA . PHE A 1 370 ? -13.727 7.955 14.016 1.00 88.75 370 PHE A CA 1
ATOM 2857 C C . PHE A 1 370 ? -14.584 6.855 14.617 1.00 88.75 370 PHE A C 1
ATOM 2859 O O . PHE A 1 370 ? -14.211 6.244 15.620 1.00 88.75 370 PHE A O 1
ATOM 2866 N N . GLN A 1 371 ? -15.693 6.557 13.956 1.00 85.56 371 GLN A N 1
ATOM 2867 C CA . GLN A 1 371 ? -16.522 5.401 14.239 1.00 85.56 371 GLN A CA 1
ATOM 2868 C C . GLN A 1 371 ? -16.511 4.498 13.005 1.00 85.56 371 GLN A C 1
ATOM 2870 O O . GLN A 1 371 ? -16.988 4.862 11.934 1.00 85.56 371 GLN A O 1
ATOM 2875 N N . ARG A 1 372 ? -15.907 3.316 13.148 1.00 76.69 372 ARG A N 1
ATOM 2876 C CA . ARG A 1 372 ? -15.718 2.306 12.093 1.00 76.69 372 ARG A CA 1
ATOM 2877 C C . ARG A 1 372 ? -15.055 2.885 10.839 1.00 76.69 372 ARG A C 1
ATOM 2879 O O . ARG A 1 372 ? -15.431 2.566 9.719 1.00 76.69 372 ARG A O 1
ATOM 2886 N N . GLY A 1 373 ? -14.083 3.776 11.042 1.00 80.31 373 GLY A N 1
ATOM 2887 C CA . GLY A 1 373 ? -13.300 4.401 9.969 1.00 80.31 373 GLY A CA 1
ATOM 2888 C C . GLY A 1 373 ? -13.972 5.590 9.303 1.00 80.31 373 GLY A C 1
ATOM 2889 O O . GLY A 1 373 ? -13.314 6.327 8.578 1.00 80.31 373 GLY A O 1
ATOM 2890 N N . MET A 1 374 ? -15.252 5.829 9.579 1.00 81.56 374 MET A N 1
ATOM 2891 C CA . MET A 1 374 ? -15.890 7.086 9.225 1.00 81.56 374 MET A CA 1
ATOM 2892 C C . MET A 1 374 ? -15.495 8.112 10.266 1.00 81.56 374 MET A C 1
ATOM 2894 O O . MET A 1 374 ? -15.712 7.883 11.456 1.00 81.56 374 MET A O 1
ATOM 2898 N N . ALA A 1 375 ? -14.913 9.231 9.836 1.00 81.25 375 ALA A N 1
ATOM 2899 C CA . ALA A 1 375 ? -14.818 10.360 10.738 1.00 81.25 375 ALA A CA 1
ATOM 2900 C C . ALA A 1 375 ? -16.230 10.682 11.210 1.00 81.25 375 ALA A C 1
ATOM 2902 O O . ALA A 1 375 ? -17.139 10.837 10.390 1.00 81.25 375 ALA A O 1
ATOM 2903 N N . ASP A 1 376 ? -16.386 10.774 12.524 1.00 71.25 376 ASP A N 1
ATOM 2904 C CA . ASP A 1 376 ? -17.515 11.468 13.097 1.00 71.25 376 ASP A CA 1
ATOM 2905 C C . ASP A 1 376 ? -17.421 12.865 12.485 1.00 71.25 376 ASP A C 1
ATOM 2907 O O . ASP A 1 376 ? -16.457 13.610 12.722 1.00 71.25 376 ASP A O 1
ATOM 2911 N N . GLY A 1 377 ? -18.308 13.141 11.520 1.00 51.84 377 GLY A N 1
ATOM 2912 C CA . GLY A 1 377 ? -18.421 14.473 10.953 1.00 51.84 377 GLY A CA 1
ATOM 2913 C C . GLY A 1 377 ? -18.514 15.370 12.163 1.00 51.84 377 GLY A C 1
ATOM 2914 O O . GLY A 1 377 ? -19.296 15.035 13.052 1.00 51.84 377 GLY A O 1
ATOM 2915 N N . ALA A 1 378 ? -17.636 16.381 12.256 1.00 39.56 378 ALA A N 1
ATOM 2916 C CA . ALA A 1 378 ? -17.587 17.287 13.395 1.00 39.56 378 ALA A CA 1
ATOM 2917 C C . ALA A 1 378 ? -19.014 17.441 13.907 1.00 39.56 378 ALA A C 1
ATOM 2919 O O . ALA A 1 378 ? -19.889 17.760 13.094 1.00 39.56 378 ALA A O 1
ATOM 2920 N N . ALA A 1 379 ? -19.261 17.088 15.173 1.00 40.12 379 ALA A N 1
ATOM 2921 C CA . ALA A 1 379 ? -20.590 16.971 15.783 1.00 40.12 379 ALA A CA 1
ATOM 2922 C C . ALA A 1 379 ? -21.395 18.301 15.786 1.00 40.12 379 ALA A C 1
ATOM 2924 O O . ALA A 1 379 ? -22.275 18.527 16.607 1.00 40.12 379 ALA A O 1
ATOM 2925 N N . THR A 1 380 ? -21.056 19.209 14.878 1.00 37.09 380 THR A N 1
ATOM 2926 C CA . THR A 1 380 ? -21.492 20.569 14.644 1.00 37.09 380 THR A CA 1
ATOM 2927 C C . THR A 1 380 ? -22.104 20.791 13.258 1.00 37.09 380 THR A C 1
ATOM 2929 O O . THR A 1 380 ? -22.673 21.860 13.062 1.00 37.09 380 THR A O 1
ATOM 2932 N N . ALA A 1 381 ? -22.072 19.840 12.312 1.00 42.38 381 ALA A N 1
ATOM 2933 C CA . ALA A 1 381 ? -23.028 19.873 11.201 1.00 42.38 381 ALA A CA 1
ATOM 2934 C C . ALA A 1 381 ? -24.284 19.113 11.654 1.00 42.38 381 ALA A C 1
ATOM 2936 O O . ALA A 1 381 ? -24.235 17.883 11.736 1.00 42.38 381 ALA A O 1
ATOM 2937 N N . PRO A 1 382 ? -25.392 19.788 12.016 1.00 47.62 382 PRO A N 1
ATOM 2938 C CA . PRO A 1 382 ? -26.626 19.098 12.358 1.00 47.62 382 PRO A CA 1
ATOM 2939 C C . PRO A 1 382 ? -27.079 18.299 11.134 1.00 47.62 382 PRO A C 1
ATOM 2941 O O . PRO A 1 382 ? -27.639 18.852 10.191 1.00 47.62 382 PRO A O 1
ATOM 2944 N N . ARG A 1 383 ? -26.811 16.989 11.126 1.00 59.00 383 ARG A N 1
ATOM 2945 C CA . ARG A 1 383 ? -27.426 16.096 10.146 1.00 59.00 383 ARG A CA 1
ATOM 2946 C C . ARG A 1 383 ? -28.929 16.161 10.353 1.00 59.00 383 ARG A C 1
ATOM 2948 O O . ARG A 1 383 ? -29.411 16.078 11.486 1.00 59.00 383 ARG A O 1
ATOM 2955 N N . ASN A 1 384 ? -29.661 16.291 9.256 1.00 71.50 384 ASN A N 1
ATOM 2956 C CA . ASN A 1 384 ? -31.112 16.264 9.285 1.00 71.50 384 ASN A CA 1
ATOM 2957 C C . ASN A 1 384 ? -31.538 14.830 9.583 1.00 71.50 384 ASN A C 1
ATOM 2959 O O . ASN A 1 384 ? -31.507 13.959 8.714 1.00 71.50 384 ASN A O 1
ATOM 2963 N N . GLN A 1 385 ? -31.810 14.565 10.860 1.00 81.50 385 GLN A N 1
ATOM 2964 C CA . GLN A 1 385 ? -32.270 13.264 11.312 1.00 81.50 385 GLN A CA 1
ATOM 2965 C C . GLN A 1 385 ? -33.774 13.171 11.106 1.00 81.50 385 GLN A C 1
ATOM 2967 O O . GLN A 1 385 ? -34.532 13.943 11.691 1.00 81.50 385 GLN A O 1
ATOM 2972 N N . LEU A 1 386 ? -34.193 12.195 10.313 1.00 87.44 386 LEU A N 1
ATOM 2973 C CA . LEU A 1 386 ? -35.576 11.886 10.003 1.00 87.44 386 LEU A CA 1
ATOM 2974 C C . LEU A 1 386 ? -35.931 10.531 10.593 1.00 87.44 386 LEU A C 1
ATOM 2976 O O . LEU A 1 386 ? -35.234 9.545 10.388 1.00 87.44 386 LEU A O 1
ATOM 2980 N N . ARG A 1 387 ? -37.047 10.468 11.299 1.00 88.69 387 ARG A N 1
ATOM 2981 C CA . ARG A 1 387 ? -37.735 9.231 11.646 1.00 88.69 387 ARG A CA 1
ATOM 2982 C C . ARG A 1 387 ? -38.871 9.050 10.667 1.00 88.69 387 ARG A C 1
ATOM 2984 O O . ARG A 1 387 ? -39.708 9.944 10.528 1.00 88.69 387 ARG A O 1
ATOM 2991 N N . VAL A 1 388 ? -38.879 7.904 10.007 1.00 89.75 388 VAL A N 1
ATOM 2992 C CA . VAL A 1 388 ? -39.902 7.530 9.039 1.00 89.75 388 VAL A CA 1
ATOM 2993 C C . VAL A 1 388 ? -40.754 6.447 9.666 1.00 89.75 388 VAL A C 1
ATOM 2995 O O . VAL A 1 388 ? -40.261 5.375 10.016 1.00 89.75 388 VAL A O 1
ATOM 2998 N N . ASN A 1 389 ? -42.037 6.744 9.792 1.00 88.00 389 ASN A N 1
ATOM 2999 C CA . ASN A 1 389 ? -43.070 5.798 10.166 1.00 88.00 389 ASN A CA 1
ATOM 3000 C C . ASN A 1 389 ? -44.151 5.860 9.094 1.00 88.00 389 ASN A C 1
ATOM 3002 O O . ASN A 1 389 ? -44.418 6.934 8.565 1.00 88.00 389 ASN A O 1
ATOM 3006 N N . TRP A 1 390 ? -44.764 4.746 8.735 1.00 87.19 390 TRP A N 1
ATOM 3007 C CA . TRP A 1 390 ? -45.796 4.747 7.713 1.00 87.19 390 TRP A CA 1
ATOM 3008 C C . TRP A 1 390 ? -46.855 3.703 7.999 1.00 87.19 390 TRP A C 1
ATOM 3010 O O . TRP A 1 390 ? -46.607 2.679 8.633 1.00 87.19 390 TRP A O 1
ATOM 3020 N N . ASP A 1 391 ? -48.048 4.002 7.513 1.00 84.69 391 ASP A N 1
ATOM 3021 C CA . ASP A 1 391 ? -49.190 3.107 7.494 1.00 84.69 391 ASP A CA 1
ATOM 3022 C C . ASP A 1 391 ? -49.701 2.963 6.053 1.00 84.69 391 ASP A C 1
ATOM 3024 O O . ASP A 1 391 ? -49.102 3.459 5.097 1.00 84.69 391 ASP A O 1
ATOM 3028 N N . ASP A 1 392 ? -50.832 2.284 5.890 1.00 81.62 392 ASP A N 1
ATOM 3029 C CA . ASP A 1 392 ? -51.456 2.044 4.587 1.00 81.62 392 ASP A CA 1
ATOM 3030 C C . ASP A 1 392 ? -51.927 3.323 3.870 1.00 81.62 392 ASP A C 1
ATOM 3032 O O . ASP A 1 392 ? -52.283 3.277 2.693 1.00 81.62 392 ASP A O 1
ATOM 3036 N N . THR A 1 393 ? -51.980 4.455 4.570 1.00 86.31 393 THR A N 1
ATOM 3037 C CA . THR A 1 393 ? -52.620 5.694 4.114 1.00 86.31 393 THR A CA 1
ATOM 3038 C C . THR A 1 393 ? -51.677 6.887 4.064 1.00 86.31 393 THR A C 1
ATOM 3040 O O . THR A 1 393 ? -51.968 7.858 3.363 1.00 86.31 393 THR A O 1
ATOM 3043 N N . SER A 1 394 ? -50.564 6.853 4.797 1.00 89.94 394 SER A N 1
ATOM 3044 C CA . SER A 1 394 ? -49.601 7.946 4.842 1.00 89.94 394 SER A CA 1
ATOM 3045 C C . SER A 1 394 ? -48.221 7.540 5.355 1.00 89.94 394 SER A C 1
ATOM 3047 O O . SER A 1 394 ? -48.084 6.647 6.189 1.00 89.94 394 SER A O 1
ATOM 3049 N N . VAL A 1 395 ? -47.212 8.299 4.927 1.00 91.19 395 VAL A N 1
ATOM 3050 C CA . VAL A 1 395 ? -45.881 8.340 5.535 1.00 91.19 395 VAL A CA 1
ATOM 3051 C C . VAL A 1 395 ? -45.806 9.536 6.477 1.00 91.19 395 VAL A C 1
ATOM 3053 O O . VAL A 1 395 ? -46.022 10.680 6.077 1.00 91.19 395 VAL A O 1
ATOM 3056 N N . ASN A 1 396 ? -45.485 9.276 7.736 1.00 91.31 396 ASN A N 1
ATOM 3057 C CA . ASN A 1 396 ? -45.218 10.263 8.768 1.00 91.31 396 ASN A CA 1
ATOM 3058 C C . ASN A 1 396 ? -43.705 10.427 8.935 1.00 91.31 396 ASN A C 1
ATOM 3060 O O . ASN A 1 396 ? -42.984 9.492 9.286 1.00 91.31 396 ASN A O 1
ATOM 3064 N N . LEU A 1 397 ? -43.229 11.644 8.707 1.00 89.56 397 LEU A N 1
ATOM 3065 C CA . LEU A 1 397 ? -41.828 12.022 8.827 1.00 89.56 397 LEU A CA 1
ATOM 3066 C C . LEU A 1 397 ? -41.689 12.933 10.037 1.00 89.56 397 LEU A C 1
ATOM 3068 O O . LEU A 1 397 ? -42.426 13.911 10.159 1.00 89.56 397 LEU A O 1
ATOM 3072 N N . SER A 1 398 ? -40.764 12.630 10.943 1.00 86.88 398 SER A N 1
ATOM 3073 C CA . SER A 1 398 ? -40.516 13.469 12.118 1.00 86.88 398 SER A CA 1
ATOM 3074 C C . SER A 1 398 ? -39.032 13.604 12.426 1.00 86.88 398 SER A C 1
ATOM 3076 O O . SER A 1 398 ? -38.291 12.633 12.360 1.00 86.88 398 SER A O 1
ATOM 3078 N N . GLY A 1 399 ? -38.586 14.803 12.788 1.00 82.31 399 GLY A N 1
ATOM 3079 C CA . GLY A 1 399 ? -37.200 15.062 13.173 1.00 82.31 399 GLY A CA 1
ATOM 3080 C C . GLY A 1 399 ? -36.754 16.438 12.705 1.00 82.31 399 GLY A C 1
ATOM 3081 O O . GLY A 1 399 ? -37.580 17.342 12.615 1.00 82.31 399 GLY A O 1
ATOM 3082 N N . THR A 1 400 ? -35.474 16.607 12.393 1.00 71.94 400 THR A N 1
ATOM 3083 C CA . THR A 1 400 ? -34.984 17.823 11.734 1.00 71.94 400 THR A CA 1
ATOM 3084 C C . THR A 1 400 ? -35.074 17.558 10.232 1.00 71.94 400 THR A C 1
ATOM 3086 O O . THR A 1 400 ? -34.370 16.669 9.757 1.00 71.94 400 THR A O 1
ATOM 3089 N N . PRO A 1 401 ? -35.983 18.229 9.501 1.00 66.19 401 PRO A N 1
ATOM 3090 C CA . PRO A 1 401 ? -36.313 19.639 9.705 1.00 66.19 401 PRO A CA 1
ATOM 3091 C C . PRO A 1 401 ? -37.780 19.963 10.063 1.00 66.19 401 PRO A C 1
ATOM 3093 O O . PRO A 1 401 ? -38.229 21.086 9.852 1.00 66.19 401 PRO A O 1
ATOM 3096 N N . GLY A 1 402 ? -38.556 19.000 10.556 1.00 80.75 402 GLY A N 1
ATOM 3097 C CA . GLY A 1 402 ? -39.942 19.226 10.955 1.00 80.75 402 GLY A CA 1
ATOM 3098 C C . GLY A 1 402 ? -40.753 17.942 11.089 1.00 80.75 402 GLY A C 1
ATOM 3099 O O . GLY A 1 402 ? -40.218 16.831 11.150 1.00 80.75 402 GLY A O 1
ATOM 3100 N N . ARG A 1 403 ? -42.078 18.101 11.145 1.00 86.38 403 ARG A N 1
ATOM 3101 C CA . ARG A 1 403 ? -43.039 16.995 11.094 1.00 86.38 403 ARG A CA 1
ATOM 3102 C C . ARG A 1 403 ? -43.900 17.137 9.852 1.00 86.38 403 ARG A C 1
ATOM 3104 O O . ARG A 1 403 ? -44.567 18.153 9.689 1.00 86.38 403 ARG A O 1
ATOM 3111 N N . PHE A 1 404 ? -43.904 16.110 9.016 1.00 90.12 404 PHE A N 1
ATOM 3112 C CA . PHE A 1 404 ? -44.610 16.104 7.741 1.00 90.12 404 PHE A CA 1
ATOM 3113 C C . PHE A 1 404 ? -45.419 14.823 7.607 1.00 90.12 404 PHE A C 1
ATOM 3115 O O . PHE A 1 404 ? -45.046 13.778 8.144 1.00 90.12 404 PHE A O 1
ATOM 3122 N N . ARG A 1 405 ? -46.528 14.908 6.877 1.00 93.56 405 ARG A N 1
ATOM 3123 C CA . ARG A 1 405 ? -47.366 13.763 6.543 1.00 93.56 405 ARG A CA 1
ATOM 3124 C C . ARG A 1 405 ? -47.574 13.745 5.038 1.00 93.56 405 ARG A C 1
ATOM 3126 O O . ARG A 1 405 ? -48.118 14.703 4.501 1.00 93.56 405 ARG A O 1
ATOM 3133 N N . VAL A 1 406 ? -47.152 12.664 4.395 1.00 93.62 406 VAL A N 1
ATOM 3134 C CA . VAL A 1 406 ? -47.255 12.455 2.948 1.00 93.62 406 VAL A CA 1
ATOM 3135 C C . VAL A 1 406 ? -48.342 11.407 2.696 1.00 93.62 406 VAL A C 1
ATOM 3137 O O . VAL A 1 406 ? -48.174 10.261 3.121 1.00 93.62 406 VAL A O 1
ATOM 3140 N N . PRO A 1 407 ? -49.490 11.772 2.099 1.00 93.12 407 PRO A N 1
ATOM 3141 C CA . PRO A 1 407 ? -50.564 10.826 1.787 1.00 93.12 407 PRO A CA 1
ATOM 3142 C C . PRO A 1 407 ? -50.129 9.702 0.831 1.00 93.12 407 PRO A C 1
ATOM 3144 O O . PRO A 1 407 ? -49.206 9.870 0.038 1.00 93.12 407 PRO A O 1
ATOM 3147 N N . ALA A 1 408 ? -50.819 8.562 0.854 1.00 91.38 408 ALA A N 1
ATOM 3148 C CA . ALA A 1 408 ? -50.654 7.522 -0.164 1.00 91.38 408 ALA A CA 1
ATOM 3149 C C . ALA A 1 408 ? -50.969 8.039 -1.572 1.00 91.38 408 ALA A C 1
ATOM 3151 O O . ALA A 1 408 ? -51.911 8.812 -1.759 1.00 91.38 408 ALA A O 1
ATOM 3152 N N . ASN A 1 409 ? -50.227 7.548 -2.566 1.00 92.44 409 ASN A N 1
ATOM 3153 C CA . ASN A 1 409 ? -50.291 7.985 -3.964 1.00 92.44 409 ASN A CA 1
ATOM 3154 C C . ASN A 1 409 ? -49.966 9.475 -4.142 1.00 92.44 409 ASN A C 1
ATOM 3156 O O . ASN A 1 409 ? -50.585 10.147 -4.970 1.00 92.44 409 ASN A O 1
ATOM 3160 N N . SER A 1 410 ? -49.041 10.010 -3.346 1.00 94.62 410 SER A N 1
ATOM 3161 C CA . SER A 1 410 ? -48.649 11.415 -3.437 1.00 94.62 410 SER A CA 1
ATOM 3162 C C . SER A 1 410 ? -47.141 11.589 -3.388 1.00 94.62 410 SER A C 1
ATOM 3164 O O . SER A 1 410 ? -46.415 10.763 -2.834 1.00 94.62 410 SER A O 1
ATOM 3166 N N . ARG A 1 411 ? -46.694 12.698 -3.976 1.00 96.12 411 ARG A N 1
ATOM 3167 C CA . ARG A 1 411 ? -45.301 13.110 -4.018 1.00 96.12 411 ARG A CA 1
ATOM 3168 C C . ARG A 1 411 ? -45.204 14.517 -3.472 1.00 96.12 411 ARG A C 1
ATOM 3170 O O . ARG A 1 411 ? -45.837 15.424 -4.005 1.00 96.12 411 ARG A O 1
ATOM 3177 N N . GLU A 1 412 ? -44.399 14.683 -2.437 1.00 95.31 412 GLU A N 1
ATOM 3178 C CA . GLU A 1 412 ? -44.257 15.944 -1.723 1.00 95.31 412 GLU A CA 1
ATOM 3179 C C . GLU A 1 412 ? -42.791 16.375 -1.701 1.00 95.31 412 GLU A C 1
ATOM 3181 O O . GLU A 1 412 ? -41.888 15.584 -1.407 1.00 95.31 412 GLU A O 1
ATOM 3186 N N . LEU A 1 413 ? -42.560 17.654 -2.003 1.00 93.94 413 LEU A N 1
ATOM 3187 C CA . LEU A 1 413 ? -41.272 18.307 -1.803 1.00 93.94 413 LEU A CA 1
ATOM 3188 C C . LEU A 1 413 ? -41.290 18.990 -0.439 1.00 93.94 413 LEU A C 1
ATOM 3190 O O . LEU A 1 413 ? -41.997 19.974 -0.222 1.00 93.94 413 LEU A O 1
ATOM 3194 N N . ILE A 1 414 ? -40.488 18.476 0.480 1.00 90.44 414 ILE A N 1
ATOM 3195 C CA . ILE A 1 414 ? -40.409 18.968 1.845 1.00 90.44 414 ILE A CA 1
ATOM 3196 C C . ILE A 1 414 ? -39.196 19.877 1.977 1.00 90.44 414 ILE A C 1
ATOM 3198 O O . ILE A 1 414 ? -38.056 19.453 1.782 1.00 90.44 414 ILE A O 1
ATOM 3202 N N . THR A 1 415 ? -39.467 21.126 2.355 1.00 87.44 415 THR A N 1
ATOM 3203 C CA . THR A 1 415 ? -38.445 22.128 2.657 1.00 87.44 415 THR A CA 1
ATOM 3204 C C . THR A 1 415 ? -38.364 22.337 4.162 1.00 87.44 415 THR A C 1
ATOM 3206 O O . THR A 1 415 ? -39.366 22.592 4.828 1.00 87.44 415 THR A O 1
ATOM 3209 N N . GLY A 1 416 ? -37.155 22.208 4.687 1.00 77.00 416 GLY A N 1
ATOM 3210 C CA . GLY A 1 416 ? -36.834 22.285 6.095 1.00 77.00 416 GLY A CA 1
ATOM 3211 C C . GLY A 1 416 ? -36.257 23.614 6.573 1.00 77.00 416 GLY A C 1
ATOM 3212 O O . GLY A 1 416 ? -35.796 24.425 5.774 1.00 77.00 416 GLY A O 1
ATOM 3213 N N . GLU A 1 417 ? -36.190 23.793 7.896 1.00 64.81 417 GLU A N 1
ATOM 3214 C CA . GLU A 1 417 ? -35.643 24.993 8.553 1.00 64.81 417 GLU A CA 1
ATOM 3215 C C . GLU A 1 417 ? -34.150 25.259 8.242 1.00 64.81 417 GLU A C 1
ATOM 3217 O O . GLU A 1 417 ? -33.717 26.407 8.289 1.00 64.81 417 GLU A O 1
ATOM 3222 N N . ASN A 1 418 ? -33.376 24.240 7.835 1.00 66.25 418 ASN A N 1
ATOM 3223 C CA . ASN A 1 418 ? -31.934 24.337 7.535 1.00 66.25 418 ASN A CA 1
ATOM 3224 C C . ASN A 1 418 ? -31.603 24.355 6.029 1.00 66.25 418 ASN A C 1
ATOM 3226 O O . ASN A 1 418 ? -30.568 23.832 5.619 1.00 66.25 418 ASN A O 1
ATOM 3230 N N . ALA A 1 419 ? -32.499 24.886 5.189 1.00 72.19 419 ALA A N 1
ATOM 3231 C CA . ALA A 1 419 ? -32.409 24.776 3.724 1.00 72.19 419 ALA A CA 1
ATOM 3232 C C . ALA A 1 419 ? -32.333 23.321 3.214 1.00 72.19 419 ALA A C 1
ATOM 3234 O O . ALA A 1 419 ? -31.952 23.063 2.075 1.00 72.19 419 ALA A O 1
ATOM 3235 N N . THR A 1 420 ? -32.723 22.364 4.054 1.00 79.50 420 THR A N 1
ATOM 3236 C CA . THR A 1 420 ? -32.885 20.966 3.676 1.00 79.50 420 THR A CA 1
ATOM 3237 C C . THR A 1 420 ? -34.029 20.858 2.694 1.00 79.50 420 THR A C 1
ATOM 3239 O O . THR A 1 420 ? -35.134 21.310 2.992 1.00 79.50 420 THR A O 1
ATOM 3242 N N . GLN A 1 421 ? -33.792 20.222 1.559 1.00 90.50 421 GLN A N 1
ATOM 3243 C CA . GLN A 1 421 ? -34.857 19.848 0.642 1.00 90.50 421 GLN A CA 1
ATOM 3244 C C . GLN A 1 421 ? -34.816 18.345 0.454 1.00 90.50 421 GLN A C 1
ATOM 3246 O O . GLN A 1 421 ? -33.765 17.772 0.156 1.00 90.50 421 GLN A O 1
ATOM 3251 N N . MET A 1 422 ? -35.964 17.708 0.629 1.00 93.00 422 MET A N 1
ATOM 3252 C CA . MET A 1 422 ? -36.131 16.296 0.337 1.00 93.00 422 MET A CA 1
ATOM 3253 C C . MET A 1 422 ? -37.420 16.071 -0.428 1.00 93.00 422 MET A C 1
ATOM 3255 O O . MET A 1 422 ? -38.425 16.731 -0.183 1.00 93.00 422 MET A O 1
ATOM 3259 N N . GLU A 1 423 ? -37.393 15.116 -1.339 1.00 95.69 423 GLU A N 1
ATOM 3260 C CA . GLU A 1 423 ? -38.587 14.651 -2.026 1.00 95.69 423 GLU A CA 1
ATOM 3261 C C . GLU A 1 423 ? -38.972 13.288 -1.464 1.00 95.69 423 GLU A C 1
ATOM 3263 O O . GLU A 1 423 ? -38.124 12.402 -1.314 1.00 95.69 423 GLU A O 1
ATOM 3268 N N . VAL A 1 424 ? -40.252 13.150 -1.135 1.00 95.50 424 VAL A N 1
ATOM 3269 C CA . VAL A 1 424 ? -40.845 11.915 -0.632 1.00 95.50 424 VAL A CA 1
ATOM 3270 C C . VAL A 1 424 ? -41.976 11.546 -1.573 1.00 95.50 424 VAL A C 1
ATOM 3272 O O . VAL A 1 424 ? -42.920 12.315 -1.744 1.00 95.50 424 VAL A O 1
ATOM 3275 N N . ASP A 1 425 ? -41.875 10.376 -2.185 1.00 96.06 425 ASP A N 1
ATOM 3276 C CA . ASP A 1 425 ? -42.915 9.798 -3.033 1.00 96.06 425 ASP A CA 1
ATOM 3277 C C . ASP A 1 425 ? -43.468 8.554 -2.339 1.00 96.06 425 ASP A C 1
ATOM 3279 O O . ASP A 1 425 ? -42.701 7.646 -2.012 1.00 96.06 425 ASP A O 1
ATOM 3283 N N . PHE A 1 426 ? -44.772 8.533 -2.064 1.00 94.88 426 PHE A N 1
ATOM 3284 C CA . PHE A 1 426 ? -45.458 7.365 -1.524 1.00 94.88 426 PHE A CA 1
ATOM 3285 C C . PHE A 1 426 ? -46.344 6.767 -2.614 1.00 94.88 426 PHE A C 1
ATOM 3287 O O . PHE A 1 426 ? -47.479 7.202 -2.828 1.00 94.88 426 PHE A O 1
ATOM 3294 N N . GLY A 1 427 ? -45.794 5.780 -3.317 1.00 90.44 427 GLY A N 1
ATOM 3295 C CA . GLY A 1 427 ? -46.381 5.184 -4.507 1.00 90.44 427 GLY A CA 1
ATOM 3296 C C . GLY A 1 427 ? -47.592 4.290 -4.231 1.00 90.44 427 GLY A C 1
ATOM 3297 O O . GLY A 1 427 ? -47.901 3.906 -3.099 1.00 90.44 427 GLY A O 1
ATOM 3298 N N . ALA A 1 428 ? -48.289 3.919 -5.308 1.00 84.75 428 ALA A N 1
ATOM 3299 C CA . ALA A 1 428 ? -49.492 3.084 -5.249 1.00 84.75 428 ALA A CA 1
ATOM 3300 C C . ALA A 1 428 ? -49.243 1.665 -4.733 1.00 84.75 428 ALA A C 1
ATOM 3302 O O . ALA A 1 428 ? -50.143 1.039 -4.171 1.00 84.75 428 ALA A O 1
ATOM 3303 N N . ASN A 1 429 ? -48.013 1.173 -4.879 1.00 85.81 429 ASN A N 1
ATOM 3304 C CA . ASN A 1 429 ? -47.608 -0.147 -4.410 1.00 85.81 429 ASN A CA 1
ATOM 3305 C C . ASN A 1 429 ? -47.094 -0.120 -2.966 1.00 85.81 429 ASN A C 1
ATOM 3307 O O . ASN A 1 429 ? -46.527 -1.106 -2.499 1.00 85.81 429 ASN A O 1
ATOM 3311 N N . ARG A 1 430 ? -47.318 0.992 -2.253 1.00 84.56 430 ARG A N 1
ATOM 3312 C CA . ARG A 1 430 ? -46.817 1.255 -0.900 1.00 84.56 430 ARG A CA 1
ATOM 3313 C C . ARG A 1 430 ? -45.289 1.314 -0.813 1.00 84.56 430 ARG A C 1
ATOM 3315 O O . ARG A 1 430 ? -44.713 1.112 0.255 1.00 84.56 430 ARG A O 1
ATOM 3322 N N . ASP A 1 431 ? -44.641 1.586 -1.935 1.00 91.38 431 ASP A N 1
ATOM 3323 C CA . ASP A 1 431 ? -43.232 1.911 -2.020 1.00 91.38 431 ASP A CA 1
ATOM 3324 C C . ASP A 1 431 ? -43.011 3.374 -1.630 1.00 91.38 431 ASP A C 1
ATOM 3326 O O . ASP A 1 431 ? -43.710 4.279 -2.082 1.00 91.38 431 ASP A O 1
ATOM 3330 N N . ILE A 1 432 ? -42.044 3.600 -0.749 1.00 94.25 432 ILE A N 1
ATOM 3331 C CA . ILE A 1 432 ? -41.655 4.922 -0.274 1.00 94.25 432 ILE A CA 1
ATOM 3332 C C . ILE A 1 432 ? -40.311 5.240 -0.896 1.00 94.25 432 ILE A C 1
ATOM 3334 O O . ILE A 1 432 ? -39.327 4.549 -0.645 1.00 94.25 432 ILE A O 1
ATOM 3338 N N . THR A 1 433 ? -40.255 6.299 -1.687 1.00 96.06 433 THR A N 1
ATOM 3339 C CA . THR A 1 433 ? -39.012 6.788 -2.270 1.00 96.06 433 THR A CA 1
ATOM 3340 C C . THR A 1 433 ? -38.598 8.072 -1.580 1.00 96.06 433 THR A C 1
ATOM 3342 O O . THR A 1 433 ? -39.345 9.047 -1.572 1.00 96.06 433 THR A O 1
ATOM 3345 N N . LEU A 1 434 ? -37.391 8.074 -1.018 1.00 95.94 434 LEU A N 1
ATOM 3346 C CA . LEU A 1 434 ? -36.753 9.253 -0.446 1.00 95.94 434 LEU A CA 1
ATOM 3347 C C . LEU A 1 434 ? -35.622 9.714 -1.353 1.00 95.94 434 LEU A C 1
ATOM 3349 O O . LEU A 1 434 ? -34.783 8.911 -1.769 1.00 95.94 434 LEU A O 1
ATOM 3353 N N . ARG A 1 435 ? -35.568 11.018 -1.615 1.00 95.94 435 ARG A N 1
ATOM 3354 C CA . ARG A 1 435 ? -34.458 11.668 -2.310 1.00 95.94 435 ARG A CA 1
ATOM 3355 C C . ARG A 1 435 ? -33.967 12.865 -1.508 1.00 95.94 435 ARG A C 1
ATOM 3357 O O . ARG A 1 435 ? -34.745 13.775 -1.224 1.00 95.94 435 ARG A O 1
ATOM 3364 N N . ALA A 1 436 ? -32.675 12.888 -1.201 1.00 93.19 436 ALA A N 1
ATOM 3365 C CA . ALA A 1 436 ? -32.020 14.069 -0.658 1.00 93.19 436 ALA A CA 1
ATOM 3366 C C . ALA A 1 436 ? -31.754 15.043 -1.815 1.00 93.19 436 ALA A C 1
ATOM 3368 O O . ALA A 1 436 ? -31.042 14.702 -2.755 1.00 93.19 436 ALA A O 1
ATOM 3369 N N . ILE A 1 437 ? -32.373 16.224 -1.803 1.00 92.00 437 ILE A N 1
ATOM 3370 C CA . ILE A 1 437 ? -32.186 17.241 -2.854 1.00 92.00 437 ILE A CA 1
ATOM 3371 C C . ILE A 1 437 ? -31.133 18.253 -2.428 1.00 92.00 437 ILE A C 1
ATOM 3373 O O . ILE A 1 437 ? -30.269 18.594 -3.225 1.00 92.00 437 ILE A O 1
ATOM 3377 N N . GLN A 1 438 ? -31.215 18.717 -1.184 1.00 85.69 438 GLN A N 1
ATOM 3378 C CA . GLN A 1 438 ? -30.303 19.702 -0.622 1.00 85.69 438 GLN A CA 1
ATOM 3379 C C . GLN A 1 438 ? -29.975 19.277 0.810 1.00 85.69 438 GLN A C 1
ATOM 3381 O O . GLN A 1 438 ? -30.896 19.151 1.625 1.00 85.69 438 GLN A O 1
ATOM 3386 N N . SER A 1 439 ? -28.687 19.072 1.109 1.00 82.44 439 SER A N 1
ATOM 3387 C CA . SER A 1 439 ? -28.120 18.456 2.325 1.00 82.44 439 SER A CA 1
ATOM 3388 C C . SER A 1 439 ? -28.291 16.935 2.468 1.00 82.44 439 SER A C 1
ATOM 3390 O O . SER A 1 439 ? -29.244 16.340 1.968 1.00 82.44 439 SER A O 1
ATOM 3392 N N . GLU A 1 440 ? -27.360 16.314 3.201 1.00 84.12 440 GLU A N 1
ATOM 3393 C CA . GLU A 1 440 ? -27.410 14.896 3.580 1.00 84.12 440 GLU A CA 1
ATOM 3394 C C . GLU A 1 440 ? -28.538 14.615 4.592 1.00 84.12 440 GLU A C 1
ATOM 3396 O O . GLU A 1 440 ? -28.810 15.418 5.497 1.00 84.12 440 GLU A O 1
ATOM 3401 N N . LEU A 1 441 ? -29.157 13.436 4.482 1.00 87.56 441 LEU A N 1
ATOM 3402 C CA . LEU A 1 441 ? -30.233 12.978 5.365 1.00 87.56 441 LEU A CA 1
ATOM 3403 C C . LEU A 1 441 ? -29.810 11.734 6.146 1.00 87.56 441 LEU A C 1
ATOM 3405 O O . LEU A 1 441 ? -29.377 10.747 5.557 1.00 87.56 441 LEU A O 1
ATOM 3409 N N . GLY A 1 442 ? -30.001 11.746 7.464 1.00 88.06 442 GLY A N 1
ATOM 3410 C CA . GLY A 1 442 ? -29.927 10.540 8.289 1.00 88.06 442 GLY A CA 1
ATOM 3411 C C . GLY A 1 442 ? -31.334 10.018 8.550 1.00 88.06 442 GLY A C 1
ATOM 3412 O O . GLY A 1 442 ? -32.125 10.700 9.193 1.00 88.06 442 GLY A O 1
ATOM 3413 N N . VAL A 1 443 ? -31.667 8.824 8.074 1.00 90.25 443 VAL A N 1
ATOM 3414 C CA . VAL A 1 443 ? -33.024 8.274 8.125 1.00 90.25 443 VAL A CA 1
ATOM 3415 C C . VAL A 1 443 ? -33.074 7.087 9.076 1.00 90.25 443 VAL A C 1
ATOM 3417 O O . VAL A 1 443 ? -32.377 6.104 8.869 1.00 90.25 443 VAL A O 1
ATOM 3420 N N . ARG A 1 444 ? -33.919 7.148 10.105 1.00 89.88 444 ARG A N 1
ATOM 3421 C CA . ARG A 1 444 ? -34.248 6.036 11.003 1.00 89.88 444 ARG A CA 1
ATOM 3422 C C . ARG A 1 444 ? -35.610 5.468 10.627 1.00 89.88 444 ARG A C 1
ATOM 3424 O O . ARG A 1 444 ? -36.589 6.209 10.533 1.00 89.88 444 ARG A O 1
ATOM 3431 N N . LEU A 1 445 ? -35.672 4.157 10.444 1.00 87.19 445 LEU A N 1
ATOM 3432 C CA . LEU A 1 445 ? -36.886 3.449 10.048 1.00 87.19 445 LEU A CA 1
ATOM 3433 C C . LEU A 1 445 ? -37.601 2.957 11.308 1.00 87.19 445 LEU A C 1
ATOM 3435 O O . LEU A 1 445 ? -37.102 2.060 11.971 1.00 87.19 445 LEU A O 1
ATOM 3439 N N . GLU A 1 446 ? -38.753 3.523 11.677 1.00 84.12 446 GLU A N 1
ATOM 3440 C CA . GLU A 1 446 ? -39.450 3.085 12.901 1.00 84.12 446 GLU A CA 1
ATOM 3441 C C . GLU A 1 446 ? -39.901 1.614 12.876 1.00 84.12 446 GLU A C 1
ATOM 3443 O O . GLU A 1 446 ? -39.751 0.956 13.908 1.00 84.12 446 GLU A O 1
ATOM 3448 N N . PRO A 1 447 ? -40.377 1.047 11.746 1.00 81.25 447 PRO A N 1
ATOM 3449 C CA . PRO A 1 447 ? -40.725 -0.376 11.686 1.00 81.25 447 PRO A CA 1
ATOM 3450 C C . PRO A 1 447 ? -39.529 -1.319 11.884 1.00 81.25 447 PRO A C 1
ATOM 3452 O O . PRO A 1 447 ? -39.715 -2.485 12.227 1.00 81.25 447 PRO A O 1
ATOM 3455 N N . LEU A 1 448 ? -38.303 -0.824 11.683 1.00 81.25 448 LEU A N 1
ATOM 3456 C CA . LEU A 1 448 ? -37.065 -1.561 11.902 1.00 81.25 448 LEU A CA 1
ATOM 3457 C C . LEU A 1 448 ? -36.312 -0.957 13.086 1.00 81.25 448 LEU A C 1
ATOM 3459 O O . LEU A 1 448 ? -35.492 -0.051 12.929 1.00 81.25 448 LEU A O 1
ATOM 3463 N N . GLN A 1 449 ? -36.578 -1.474 14.284 1.00 76.94 449 GLN A N 1
ATOM 3464 C CA . GLN A 1 449 ? -35.951 -0.967 15.500 1.00 76.94 449 GLN A CA 1
ATOM 3465 C C . GLN A 1 449 ? -34.421 -0.874 15.344 1.00 76.94 449 GLN A C 1
ATOM 3467 O O . GLN A 1 449 ? -33.758 -1.844 14.988 1.00 76.94 449 GLN A O 1
ATOM 3472 N N . ASP A 1 450 ? -33.890 0.321 15.614 1.00 76.44 450 ASP A N 1
ATOM 3473 C CA . ASP A 1 450 ? -32.457 0.653 15.595 1.00 76.44 450 ASP A CA 1
ATOM 3474 C C . ASP A 1 450 ? -31.756 0.529 14.233 1.00 76.44 450 ASP A C 1
ATOM 3476 O O . ASP A 1 450 ? -30.533 0.621 14.160 1.00 76.44 450 ASP A O 1
ATOM 3480 N N . TRP A 1 451 ? -32.526 0.433 13.146 1.00 86.00 451 TRP A N 1
ATOM 3481 C CA . TRP A 1 451 ? -32.007 0.579 11.792 1.00 86.00 451 TRP A CA 1
ATOM 3482 C C . TRP A 1 451 ? -32.054 2.025 11.314 1.00 86.00 451 TRP A C 1
ATOM 3484 O O . TRP A 1 451 ? -33.045 2.749 11.487 1.00 86.00 451 TRP A O 1
ATOM 3494 N N . SER A 1 452 ? -30.986 2.431 10.642 1.00 88.81 452 SER A N 1
ATOM 3495 C CA . SER A 1 452 ? -30.917 3.703 9.939 1.00 88.81 452 SER A CA 1
ATOM 3496 C C . SER A 1 452 ? -30.152 3.582 8.628 1.00 88.81 452 SER A C 1
ATOM 3498 O O . SER A 1 452 ? -29.489 2.582 8.371 1.00 88.81 452 SER A O 1
ATOM 3500 N N . PHE A 1 453 ? -30.239 4.596 7.781 1.00 91.50 453 PHE A N 1
ATOM 3501 C CA . PHE A 1 453 ? -29.343 4.777 6.648 1.00 91.50 453 PHE A CA 1
ATOM 3502 C C . PHE A 1 453 ? -29.046 6.258 6.445 1.00 91.50 453 PHE A C 1
ATOM 3504 O O . PHE A 1 453 ? -29.816 7.112 6.886 1.00 91.50 453 PHE A O 1
ATOM 3511 N N . ASN A 1 454 ? -27.934 6.570 5.784 1.00 88.56 454 ASN A N 1
ATOM 3512 C CA . ASN A 1 454 ? -27.629 7.938 5.374 1.00 88.56 454 ASN A CA 1
ATOM 3513 C C . ASN A 1 454 ? -27.796 8.076 3.865 1.00 88.56 454 ASN A C 1
ATOM 3515 O O . ASN A 1 454 ? -27.416 7.187 3.108 1.00 88.56 454 ASN A O 1
ATOM 3519 N N . LEU A 1 455 ? -28.366 9.195 3.439 1.00 90.81 455 LEU A N 1
ATOM 3520 C CA . LEU A 1 455 ? -28.584 9.523 2.042 1.00 90.81 455 LEU A CA 1
ATOM 3521 C C . LEU A 1 455 ? -27.826 10.813 1.722 1.00 90.81 455 LEU A C 1
ATOM 3523 O O . LEU A 1 455 ? -28.199 11.883 2.209 1.00 90.81 455 LEU A O 1
ATOM 3527 N N . ASP A 1 456 ? -26.758 10.691 0.934 1.00 89.00 456 ASP A N 1
ATOM 3528 C CA . ASP A 1 456 ? -25.979 11.836 0.454 1.00 89.00 456 ASP A CA 1
ATOM 3529 C C . ASP A 1 456 ? -26.833 12.727 -0.469 1.00 89.00 456 ASP A C 1
ATOM 3531 O O . ASP A 1 456 ? -27.799 12.266 -1.085 1.00 89.00 456 ASP A O 1
ATOM 3535 N N . GLU A 1 457 ? -26.471 14.006 -0.590 1.00 91.06 457 GLU A N 1
ATOM 3536 C CA . GLU A 1 457 ? -27.157 14.943 -1.486 1.00 91.06 457 GLU A CA 1
ATOM 3537 C C . GLU A 1 457 ? -27.200 14.417 -2.933 1.00 91.06 457 GLU A C 1
ATOM 3539 O O . GLU A 1 457 ? -26.203 13.958 -3.485 1.00 91.06 457 GLU A O 1
ATOM 3544 N N . GLY A 1 458 ? -28.380 14.467 -3.550 1.00 91.81 458 GLY A N 1
ATOM 3545 C CA . GLY A 1 458 ? -28.646 13.951 -4.890 1.00 91.81 458 GLY A CA 1
ATOM 3546 C C . GLY A 1 458 ? -29.064 12.478 -4.931 1.00 91.81 458 GLY A C 1
ATOM 3547 O O . GLY A 1 458 ? -29.776 12.095 -5.868 1.00 91.81 458 GLY A O 1
ATOM 3548 N N . ASN A 1 459 ? -28.702 11.674 -3.924 1.00 94.12 459 ASN A N 1
ATOM 3549 C CA . ASN A 1 459 ? -29.005 10.245 -3.897 1.00 94.12 459 ASN A CA 1
ATOM 3550 C C . ASN A 1 459 ? -30.473 9.961 -3.551 1.00 94.12 459 ASN A C 1
ATOM 3552 O O . ASN A 1 459 ? -31.194 10.766 -2.950 1.00 94.12 459 ASN A O 1
ATOM 3556 N N . ARG A 1 460 ? -30.915 8.765 -3.941 1.00 96.56 460 ARG A N 1
ATOM 3557 C CA . ARG A 1 460 ? -32.276 8.260 -3.781 1.00 96.56 460 ARG A CA 1
ATOM 3558 C C . ARG A 1 460 ? -32.288 6.807 -3.328 1.00 96.56 460 ARG A C 1
ATOM 3560 O O . ARG A 1 460 ? -31.490 5.990 -3.794 1.00 96.56 460 ARG A O 1
ATOM 3567 N N . ILE A 1 461 ? -33.256 6.482 -2.481 1.00 96.00 461 ILE A N 1
ATOM 3568 C CA . ILE A 1 461 ? -33.584 5.109 -2.116 1.00 96.00 461 ILE A CA 1
ATOM 3569 C C . ILE A 1 461 ? -35.096 4.905 -2.099 1.00 96.00 461 ILE A C 1
ATOM 3571 O O . ILE A 1 461 ? -35.834 5.747 -1.589 1.00 96.00 461 ILE A O 1
ATOM 3575 N N . SER A 1 462 ? -35.543 3.786 -2.656 1.00 95.25 462 SER A N 1
ATOM 3576 C CA . SER A 1 462 ? -36.930 3.326 -2.586 1.00 95.25 462 SER A CA 1
ATOM 3577 C C . SER A 1 462 ? -37.011 2.150 -1.627 1.00 95.25 462 SER A C 1
ATOM 3579 O O . SER A 1 462 ? -36.151 1.278 -1.668 1.00 95.25 462 SER A O 1
ATOM 3581 N N . PHE A 1 463 ? -38.008 2.101 -0.753 1.00 93.94 463 PHE A N 1
ATOM 3582 C CA . PHE A 1 463 ? -38.179 0.986 0.168 1.00 93.94 463 PHE A CA 1
ATOM 3583 C C . PHE A 1 463 ? -39.639 0.652 0.438 1.00 93.94 463 PHE A C 1
ATOM 3585 O O . PHE A 1 463 ? -40.535 1.476 0.285 1.00 93.94 463 PHE A O 1
ATOM 3592 N N . SER A 1 464 ? -39.873 -0.579 0.870 1.00 90.75 464 SER A N 1
ATOM 3593 C CA . SER A 1 464 ? -41.173 -1.070 1.319 1.00 90.75 464 SER A CA 1
ATOM 3594 C C . SER A 1 464 ? -40.988 -1.987 2.526 1.00 90.75 464 SER A C 1
ATOM 3596 O O . SER A 1 464 ? -39.923 -2.577 2.721 1.00 90.75 464 SER A O 1
ATOM 3598 N N . PHE A 1 465 ? -42.023 -2.094 3.358 1.00 86.38 465 PHE A N 1
ATOM 3599 C CA . PHE A 1 465 ? -42.058 -3.032 4.476 1.00 86.38 465 PHE A CA 1
ATOM 3600 C C . PHE A 1 465 ? -43.341 -3.845 4.407 1.00 86.38 465 PHE A C 1
ATOM 3602 O O . PHE A 1 465 ? -44.443 -3.309 4.529 1.00 86.38 465 PHE A O 1
ATOM 3609 N N . ASP A 1 466 ? -43.189 -5.147 4.201 1.00 84.00 466 ASP A N 1
ATOM 3610 C CA . ASP A 1 466 ? -44.289 -6.092 4.296 1.00 84.00 466 ASP A CA 1
ATOM 3611 C C . ASP A 1 466 ? -44.506 -6.425 5.773 1.00 84.00 466 ASP A C 1
ATOM 3613 O O . ASP A 1 466 ? -43.814 -7.269 6.342 1.00 84.00 466 ASP A O 1
ATOM 3617 N N . VAL A 1 467 ? -45.477 -5.751 6.394 1.00 72.31 467 VAL A N 1
ATOM 3618 C CA . VAL A 1 467 ? -45.836 -5.937 7.809 1.00 72.31 467 VAL A CA 1
ATOM 3619 C C . VAL A 1 467 ? -46.240 -7.386 8.105 1.00 72.31 467 VAL A C 1
ATOM 3621 O O . VAL A 1 467 ? -45.943 -7.891 9.186 1.00 72.31 467 VAL A O 1
ATOM 3624 N N . ASN A 1 468 ? -46.868 -8.083 7.149 1.00 75.88 468 ASN A N 1
ATOM 3625 C CA . ASN A 1 468 ? -47.323 -9.463 7.345 1.00 75.88 468 ASN A CA 1
ATOM 3626 C C . ASN A 1 468 ? -46.157 -10.451 7.364 1.00 75.88 468 ASN A C 1
ATOM 3628 O O . ASN A 1 468 ? -46.234 -11.484 8.026 1.00 75.88 468 ASN A O 1
ATOM 3632 N N . ARG A 1 469 ? -45.089 -10.154 6.617 1.00 78.69 469 ARG A N 1
ATOM 3633 C CA . ARG A 1 469 ? -43.887 -10.998 6.553 1.00 78.69 469 ARG A CA 1
ATOM 3634 C C . ARG A 1 469 ? -42.759 -10.506 7.453 1.00 78.69 469 ARG A C 1
ATOM 3636 O O . ARG A 1 469 ? -41.796 -11.237 7.654 1.00 78.69 469 ARG A O 1
ATOM 3643 N N . GLY A 1 470 ? -42.858 -9.280 7.964 1.00 80.44 470 GLY A N 1
ATOM 3644 C CA . GLY A 1 470 ? -41.762 -8.602 8.642 1.00 80.44 470 GLY A CA 1
ATOM 3645 C C . GLY A 1 470 ? -40.544 -8.438 7.747 1.00 80.44 470 GLY A C 1
ATOM 3646 O O . GLY A 1 470 ? -39.438 -8.613 8.232 1.00 80.44 470 GLY A O 1
ATOM 3647 N N . VAL A 1 471 ? -40.729 -8.184 6.450 1.00 86.94 471 VAL A N 1
ATOM 3648 C CA . VAL A 1 471 ? -39.621 -8.068 5.492 1.00 86.94 471 VAL A CA 1
ATOM 3649 C C . VAL A 1 471 ? -39.532 -6.633 5.012 1.00 86.94 471 VAL A C 1
ATOM 3651 O O . VAL A 1 471 ? -40.490 -6.097 4.457 1.00 86.94 471 VAL A O 1
ATOM 3654 N N . PHE A 1 472 ? -38.372 -6.022 5.209 1.00 90.69 472 PHE A N 1
ATOM 3655 C CA . PHE A 1 472 ? -38.023 -4.745 4.607 1.00 90.69 472 PHE A CA 1
ATOM 3656 C C . PHE A 1 472 ? -37.215 -4.978 3.339 1.00 90.69 472 PHE A C 1
ATOM 3658 O O . PHE A 1 472 ? -36.294 -5.793 3.337 1.00 90.69 472 PHE A O 1
ATOM 3665 N N . ILE A 1 473 ? -37.527 -4.231 2.287 1.00 92.31 473 ILE A N 1
ATOM 3666 C CA . ILE A 1 473 ? -36.770 -4.227 1.037 1.00 92.31 473 ILE A CA 1
ATOM 3667 C C . ILE A 1 473 ? -36.442 -2.778 0.709 1.00 92.31 473 ILE A C 1
ATOM 3669 O O . ILE A 1 473 ? -37.352 -1.954 0.645 1.00 92.31 473 ILE A O 1
ATOM 3673 N N . GLY A 1 474 ? -35.164 -2.475 0.501 1.00 93.25 474 GLY A N 1
ATOM 3674 C CA . GLY A 1 474 ? -34.674 -1.185 0.027 1.00 93.25 474 GLY A CA 1
ATOM 3675 C C . GLY A 1 474 ? -33.891 -1.339 -1.274 1.00 93.25 474 GLY A C 1
ATOM 3676 O O . GLY A 1 474 ? -33.139 -2.293 -1.434 1.00 93.25 474 GLY A O 1
ATOM 3677 N N . THR A 1 475 ? -34.037 -0.389 -2.190 1.00 94.62 475 THR A N 1
ATOM 3678 C CA . THR A 1 475 ? -33.376 -0.364 -3.497 1.00 94.62 475 THR A CA 1
ATOM 3679 C C . THR A 1 475 ? -32.759 1.009 -3.722 1.00 94.62 475 THR A C 1
ATOM 3681 O O . THR A 1 475 ? -33.468 2.019 -3.776 1.00 94.62 475 THR A O 1
ATOM 3684 N N . ALA A 1 476 ? -31.433 1.058 -3.841 1.00 92.25 476 ALA A N 1
ATOM 3685 C CA . ALA A 1 476 ? -30.725 2.285 -4.182 1.00 92.25 476 ALA A CA 1
ATOM 3686 C C . ALA A 1 476 ? -30.904 2.586 -5.675 1.00 92.25 476 ALA A C 1
ATOM 3688 O O . ALA A 1 476 ? -30.795 1.692 -6.514 1.00 92.25 476 ALA A O 1
ATOM 3689 N N . SER A 1 477 ? -31.158 3.848 -6.027 1.00 94.31 477 SER A N 1
ATOM 3690 C CA . SER A 1 477 ? -31.254 4.243 -7.437 1.00 94.31 477 SER A CA 1
ATOM 3691 C C . SER A 1 477 ? -29.937 3.968 -8.171 1.00 94.31 477 SER A C 1
ATOM 3693 O O . SER A 1 477 ? -28.864 4.244 -7.636 1.00 94.31 477 SER A O 1
ATOM 3695 N N . ALA A 1 478 ? -30.012 3.472 -9.408 1.00 90.44 478 ALA A N 1
ATOM 3696 C CA . ALA A 1 478 ? -28.836 3.277 -10.265 1.00 90.44 478 ALA A CA 1
ATOM 3697 C C . ALA A 1 478 ? -28.107 4.597 -10.578 1.00 90.44 478 ALA A C 1
ATOM 3699 O O . ALA A 1 478 ? -26.905 4.598 -10.812 1.00 90.44 478 ALA A O 1
ATOM 3700 N N . ASP A 1 479 ? -28.829 5.720 -10.515 1.00 91.38 479 ASP A N 1
ATOM 3701 C CA . ASP A 1 479 ? -28.290 7.066 -10.743 1.00 91.38 479 ASP A CA 1
ATOM 3702 C C . ASP A 1 479 ? -27.601 7.676 -9.505 1.00 91.38 479 ASP A C 1
ATOM 3704 O O . ASP A 1 479 ? -27.205 8.842 -9.535 1.00 91.38 479 ASP A O 1
ATOM 3708 N N . ASN A 1 480 ? -27.502 6.944 -8.389 1.00 89.12 480 ASN A N 1
ATOM 3709 C CA . ASN A 1 480 ? -26.815 7.449 -7.202 1.00 89.12 480 ASN A CA 1
ATOM 3710 C C . ASN A 1 480 ? -25.323 7.652 -7.489 1.00 89.12 480 ASN A C 1
ATOM 3712 O O . ASN A 1 480 ? -24.668 6.812 -8.102 1.00 89.12 480 ASN A O 1
ATOM 3716 N N . SER A 1 481 ? -24.771 8.760 -6.996 1.00 84.38 481 SER A N 1
ATOM 3717 C CA . SER A 1 481 ? -23.347 9.083 -7.171 1.00 84.38 481 SER A CA 1
ATOM 3718 C C . SER A 1 481 ? -22.438 8.356 -6.174 1.00 84.38 481 SER A C 1
ATOM 3720 O O . SER A 1 481 ? -21.227 8.272 -6.376 1.00 84.38 481 SER A O 1
ATOM 3722 N N . SER A 1 482 ? -23.024 7.827 -5.100 1.00 82.62 482 SER A N 1
ATOM 3723 C CA . SER A 1 482 ? -22.354 7.061 -4.055 1.00 82.62 482 SER A CA 1
ATOM 3724 C C . SER A 1 482 ? -23.277 5.958 -3.517 1.00 82.62 482 SER A C 1
ATOM 3726 O O . SER A 1 482 ? -24.501 6.044 -3.668 1.00 82.62 482 SER A O 1
ATOM 3728 N N . PRO A 1 483 ? -22.719 4.920 -2.877 1.00 82.25 483 PRO A N 1
ATOM 3729 C CA . PRO A 1 483 ? -23.515 3.908 -2.192 1.00 82.25 483 PRO A CA 1
ATOM 3730 C C . PRO A 1 483 ? -24.355 4.489 -1.046 1.00 82.25 483 PRO A C 1
ATOM 3732 O O . PRO A 1 483 ? -23.989 5.501 -0.448 1.00 82.25 483 PRO A O 1
ATOM 3735 N N . VAL A 1 484 ? -25.460 3.823 -0.700 1.00 85.75 484 VAL A N 1
ATOM 3736 C CA . VAL A 1 484 ? -26.321 4.189 0.436 1.00 85.75 484 VAL A CA 1
ATOM 3737 C C . VAL A 1 484 ? -25.930 3.362 1.668 1.00 85.75 484 VAL A C 1
ATOM 3739 O O . VAL A 1 484 ? -26.228 2.163 1.707 1.00 85.75 484 VAL A O 1
ATOM 3742 N N . PRO A 1 485 ? -25.275 3.953 2.685 1.00 85.12 485 PRO A N 1
ATOM 3743 C CA . PRO A 1 485 ? -24.886 3.229 3.889 1.00 85.12 485 PRO A CA 1
ATOM 3744 C C . 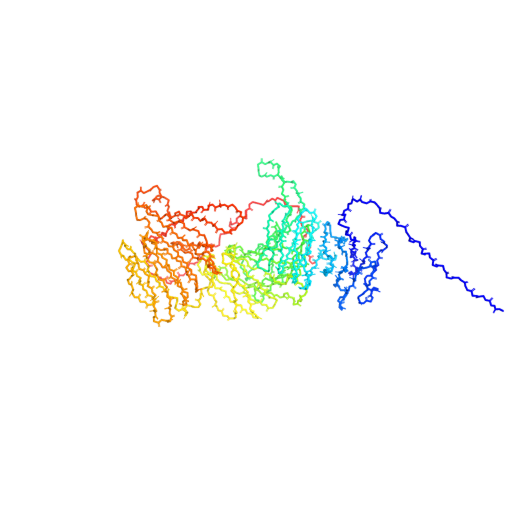PRO A 1 485 ? -26.068 3.044 4.848 1.00 85.12 485 PRO A C 1
ATOM 3746 O O . PRO A 1 485 ? -26.641 4.014 5.342 1.00 85.12 485 PRO A O 1
ATOM 3749 N N . PHE A 1 486 ? -26.378 1.796 5.176 1.00 85.94 486 PHE A N 1
ATOM 3750 C CA . PHE A 1 486 ? -27.264 1.362 6.251 1.00 85.94 486 PHE A CA 1
ATOM 3751 C C . PHE A 1 486 ? -26.473 1.059 7.522 1.00 85.94 486 PHE A C 1
ATOM 3753 O O . PHE A 1 486 ? -25.365 0.539 7.464 1.00 85.94 486 PHE A O 1
ATOM 3760 N N . THR A 1 487 ? -27.067 1.344 8.675 1.00 81.06 487 THR A N 1
ATOM 3761 C CA . THR A 1 487 ? -26.567 0.998 10.006 1.00 81.06 487 THR A CA 1
ATOM 3762 C C . THR A 1 487 ? -27.602 0.128 10.710 1.00 81.06 487 THR A C 1
ATOM 3764 O O . THR A 1 487 ? -28.755 0.536 10.853 1.00 81.06 487 THR A O 1
ATOM 3767 N N . GLY A 1 488 ? -27.198 -1.070 11.125 1.00 79.06 488 GLY A N 1
ATOM 3768 C CA . GLY A 1 488 ? -28.009 -1.986 11.921 1.00 79.06 488 GLY A CA 1
ATOM 3769 C C . GLY A 1 488 ? -27.967 -1.698 13.432 1.00 79.06 488 GLY A C 1
ATOM 3770 O O . GLY A 1 488 ? -27.213 -0.829 13.878 1.00 79.06 488 GLY A O 1
ATOM 3771 N N . PRO A 1 489 ? -28.720 -2.466 14.242 1.00 66.12 489 PRO A N 1
ATOM 3772 C CA . PRO A 1 489 ? -28.908 -2.245 15.685 1.00 66.12 489 PRO A CA 1
ATOM 3773 C C . PRO A 1 489 ? -27.626 -2.347 16.518 1.00 66.12 489 PRO A C 1
ATOM 3775 O O . PRO A 1 489 ? -27.477 -1.709 17.556 1.00 66.12 489 PRO A O 1
ATOM 3778 N N . ASP A 1 490 ? -26.685 -3.163 16.057 1.00 62.47 490 ASP A N 1
ATOM 3779 C CA . ASP A 1 490 ? -25.360 -3.389 16.635 1.00 62.47 490 ASP A CA 1
ATOM 3780 C C . ASP A 1 490 ? -24.296 -2.459 16.025 1.00 62.47 490 ASP A C 1
ATOM 3782 O O . ASP A 1 490 ? -23.092 -2.620 16.248 1.00 62.47 490 ASP A O 1
ATOM 3786 N N . GLY A 1 491 ? -24.738 -1.500 15.210 1.00 58.53 491 GLY A N 1
ATOM 3787 C CA . GLY A 1 491 ? -23.928 -0.585 14.429 1.00 58.53 491 GLY A CA 1
ATOM 3788 C C . GLY A 1 491 ? -23.329 -1.190 13.159 1.00 58.53 491 GLY A C 1
ATOM 3789 O O . GLY A 1 491 ? -22.523 -0.501 12.533 1.00 58.53 491 GLY A O 1
ATOM 3790 N N . MET A 1 492 ? -23.623 -2.450 12.790 1.00 58.25 492 MET A N 1
ATOM 3791 C CA . MET A 1 492 ? -23.135 -3.028 11.528 1.00 58.25 492 MET A CA 1
ATOM 3792 C C . MET A 1 492 ? -23.494 -2.142 10.347 1.00 58.25 492 MET A C 1
ATOM 3794 O O . MET A 1 492 ? -24.625 -1.685 10.228 1.00 58.25 492 MET A O 1
ATOM 3798 N N . LEU A 1 493 ? -22.499 -1.892 9.497 1.00 64.19 493 LEU A N 1
ATOM 3799 C CA . LEU A 1 493 ? -22.665 -1.065 8.317 1.00 64.19 493 LEU A CA 1
ATOM 3800 C C . LEU A 1 493 ? -22.851 -1.967 7.106 1.00 64.19 493 LEU A C 1
ATOM 3802 O O . LEU A 1 493 ? -22.046 -2.864 6.864 1.00 64.19 493 LEU A O 1
ATOM 3806 N N . PHE A 1 494 ? -23.909 -1.702 6.356 1.00 77.62 494 PHE A N 1
ATOM 3807 C CA . PHE A 1 494 ? -24.163 -2.300 5.053 1.00 77.62 494 PHE A CA 1
ATOM 3808 C C . PHE A 1 494 ? -24.139 -1.173 4.038 1.00 77.62 494 PHE A C 1
ATOM 3810 O O . PHE A 1 494 ? -24.626 -0.087 4.325 1.00 77.62 494 PHE A O 1
ATOM 3817 N N . SER A 1 495 ? -23.575 -1.401 2.864 1.00 79.06 495 SER A N 1
ATOM 3818 C CA . SER A 1 495 ? -23.557 -0.398 1.807 1.00 79.06 495 SER A CA 1
ATOM 3819 C C . SER A 1 495 ? -24.340 -0.936 0.627 1.00 79.06 495 SER A C 1
ATOM 3821 O O . SER A 1 495 ? -24.070 -2.046 0.171 1.00 79.06 495 SER A O 1
ATOM 3823 N N . VAL A 1 496 ? -25.335 -0.178 0.171 1.00 80.94 496 VAL A N 1
ATOM 3824 C CA . VAL A 1 496 ? -26.112 -0.530 -1.015 1.00 80.94 496 VAL A CA 1
ATOM 3825 C C . VAL A 1 496 ? -25.568 0.263 -2.188 1.00 80.94 496 VAL A C 1
ATOM 3827 O O . VAL A 1 496 ? -25.773 1.475 -2.260 1.00 80.94 496 VAL A O 1
ATOM 3830 N N . GLU A 1 497 ? -24.846 -0.411 -3.081 1.00 84.88 497 GLU A N 1
ATOM 3831 C CA . GLU A 1 497 ? -24.314 0.200 -4.303 1.00 84.88 497 GLU A CA 1
ATOM 3832 C C . GLU A 1 497 ? -25.451 0.765 -5.174 1.00 84.88 497 GLU A C 1
ATOM 3834 O O . GLU A 1 497 ? -26.587 0.290 -5.072 1.00 84.88 497 GLU A O 1
ATOM 3839 N N . PRO A 1 498 ? -25.188 1.753 -6.048 1.00 87.62 498 PRO A N 1
ATOM 3840 C CA . PRO A 1 498 ? -26.177 2.224 -7.018 1.00 87.62 498 PRO A CA 1
ATOM 3841 C C . PRO A 1 498 ? -26.795 1.060 -7.816 1.00 87.62 498 PRO A C 1
ATOM 3843 O O . PRO A 1 498 ? -26.078 0.267 -8.423 1.00 87.62 498 PRO A O 1
ATOM 3846 N N . GLY A 1 499 ? -28.128 0.939 -7.791 1.00 85.81 499 GLY A N 1
ATOM 3847 C CA . GLY A 1 499 ? -28.875 -0.171 -8.404 1.00 85.81 499 GLY A CA 1
ATOM 3848 C C . GLY A 1 499 ? -29.003 -1.427 -7.529 1.00 85.81 499 GLY A C 1
ATOM 3849 O O . GLY A 1 499 ? -29.737 -2.349 -7.878 1.00 85.81 499 GLY A O 1
ATOM 3850 N N . GLY A 1 500 ? -28.324 -1.474 -6.383 1.00 85.38 500 GLY A N 1
ATOM 3851 C CA . GLY A 1 500 ? -28.368 -2.588 -5.442 1.00 85.38 500 GLY A CA 1
ATOM 3852 C C . GLY A 1 500 ? -29.653 -2.654 -4.613 1.00 85.38 500 GLY A C 1
ATOM 3853 O O . GLY A 1 500 ? -30.364 -1.662 -4.419 1.00 85.38 500 GLY A O 1
ATOM 3854 N N . ILE A 1 501 ? -29.919 -3.846 -4.076 1.00 88.38 501 ILE A N 1
ATOM 3855 C CA . ILE A 1 501 ? -31.066 -4.163 -3.224 1.00 88.38 501 ILE A CA 1
ATOM 3856 C C . ILE A 1 501 ? -30.567 -4.678 -1.869 1.00 88.38 501 ILE A C 1
ATOM 3858 O O . ILE A 1 501 ? -29.681 -5.531 -1.796 1.00 88.38 501 ILE A O 1
ATOM 3862 N N . ILE A 1 502 ? -31.175 -4.191 -0.789 1.00 88.88 502 ILE A N 1
ATOM 3863 C CA . ILE A 1 502 ? -31.034 -4.724 0.566 1.00 88.88 502 ILE A CA 1
ATOM 3864 C C . ILE A 1 502 ? -32.371 -5.291 1.035 1.00 88.88 502 ILE A C 1
ATOM 3866 O O . ILE A 1 502 ? -33.400 -4.626 0.962 1.00 88.88 502 ILE A O 1
ATOM 3870 N N . THR A 1 503 ? -32.359 -6.520 1.539 1.00 88.94 503 THR A N 1
ATOM 3871 C CA . THR A 1 503 ? -33.515 -7.135 2.197 1.00 88.94 503 THR A CA 1
ATOM 3872 C C . THR A 1 503 ? -33.175 -7.384 3.655 1.00 88.94 503 THR A C 1
ATOM 3874 O O . THR A 1 503 ? -32.180 -8.042 3.948 1.00 88.94 503 THR A O 1
ATOM 3877 N N . ILE A 1 504 ? -33.994 -6.879 4.573 1.00 88.00 504 ILE A N 1
ATOM 3878 C CA . ILE A 1 504 ? -33.802 -7.033 6.016 1.00 88.00 504 ILE A CA 1
ATOM 3879 C C . ILE A 1 504 ? -35.001 -7.792 6.574 1.00 88.00 504 ILE A C 1
ATOM 3881 O O . ILE A 1 504 ? -36.145 -7.360 6.434 1.00 88.00 504 ILE A O 1
ATOM 3885 N N . ILE A 1 505 ? -34.725 -8.915 7.229 1.00 85.19 505 ILE A N 1
ATOM 3886 C CA . ILE A 1 505 ? -35.714 -9.724 7.940 1.00 85.19 505 ILE A CA 1
ATOM 3887 C C . ILE A 1 505 ? -35.424 -9.594 9.442 1.00 85.19 505 ILE A C 1
ATOM 3889 O O . ILE A 1 505 ? -34.576 -10.329 9.962 1.00 85.19 505 ILE A O 1
ATOM 3893 N N . PRO A 1 506 ? -36.046 -8.630 10.150 1.00 73.56 506 PRO A N 1
ATOM 3894 C CA . PRO A 1 506 ? -35.969 -8.546 11.603 1.00 73.56 506 PRO A CA 1
ATOM 3895 C C . PRO A 1 506 ? -36.493 -9.823 12.286 1.00 73.56 506 PRO A C 1
ATOM 3897 O O . PRO A 1 506 ? -37.405 -10.479 11.775 1.00 73.56 506 PRO A O 1
ATOM 3900 N N . PRO A 1 507 ? -35.963 -10.166 13.472 1.00 67.62 507 PRO A N 1
ATOM 3901 C CA . PRO A 1 507 ? -36.464 -11.291 14.251 1.00 67.62 507 PRO A CA 1
ATOM 3902 C C . PRO A 1 507 ? -37.908 -11.019 14.695 1.00 67.62 507 PRO A C 1
ATOM 3904 O O . PRO A 1 507 ? -38.191 -10.022 15.361 1.00 67.62 507 PRO A O 1
ATOM 3907 N N . GLN A 1 508 ? -38.835 -11.913 14.342 1.00 69.19 508 GLN A N 1
ATOM 3908 C CA . GLN A 1 508 ? -40.229 -11.826 14.788 1.00 69.19 508 GLN A CA 1
ATOM 3909 C C . GLN A 1 508 ? -40.492 -12.736 15.994 1.00 69.19 508 GLN A C 1
ATOM 3911 O O . GLN A 1 508 ? -40.024 -13.881 15.967 1.00 69.19 508 GLN A O 1
ATOM 3916 N N . PRO A 1 509 ? -41.271 -12.291 17.005 1.00 62.16 509 PRO A N 1
ATOM 3917 C CA . PRO A 1 509 ? -41.693 -13.127 18.128 1.00 62.16 509 PRO A CA 1
ATOM 3918 C C . PRO A 1 509 ? -42.276 -14.468 17.664 1.00 62.16 509 PRO A C 1
ATOM 3920 O O . PRO A 1 509 ? -43.275 -14.501 16.951 1.00 62.16 509 PRO A O 1
ATOM 3923 N N . GLY A 1 510 ? -41.643 -15.580 18.055 1.00 55.88 510 GLY A N 1
ATOM 3924 C CA . GLY A 1 510 ? -42.093 -16.939 17.716 1.00 55.88 510 GLY A CA 1
ATOM 3925 C C . GLY A 1 510 ? -41.610 -17.501 16.370 1.00 55.88 510 GLY A C 1
ATOM 3926 O O . GLY A 1 510 ? -41.934 -18.643 16.047 1.00 55.88 510 GLY A O 1
ATOM 3927 N N . SER A 1 511 ? -40.820 -16.756 15.592 1.00 63.47 511 SER A N 1
ATOM 3928 C CA . SER A 1 511 ? -40.140 -17.298 14.404 1.00 63.47 511 SER A CA 1
ATOM 3929 C C . SER A 1 511 ? -38.919 -18.152 14.787 1.00 63.47 511 SER A C 1
ATOM 3931 O O . SER A 1 511 ? -38.357 -17.991 15.866 1.00 63.47 511 SER A O 1
ATOM 3933 N N . LEU A 1 512 ? -38.437 -19.026 13.893 1.00 53.50 512 LEU A N 1
ATOM 3934 C CA . LEU A 1 512 ? -37.130 -19.694 14.069 1.00 53.50 512 LEU A CA 1
ATOM 3935 C C . LEU A 1 512 ? -35.990 -18.677 14.267 1.00 53.50 512 LEU A C 1
ATOM 3937 O O . LEU A 1 512 ? -35.043 -18.946 15.003 1.00 53.50 512 LEU A O 1
ATOM 3941 N N . LEU A 1 513 ? -36.130 -17.494 13.658 1.00 51.62 513 LEU A N 1
ATOM 3942 C CA . LEU A 1 513 ? -35.198 -16.381 13.793 1.00 51.62 513 LEU A CA 1
ATOM 3943 C C . LEU A 1 513 ? -35.350 -15.609 15.113 1.00 51.62 513 LEU A C 1
ATOM 3945 O O . LEU A 1 513 ? -34.524 -14.766 15.416 1.00 51.62 513 LEU A O 1
ATOM 3949 N N . TRP A 1 514 ? -36.371 -15.896 15.926 1.00 48.62 514 TRP A N 1
ATOM 3950 C CA . TRP A 1 514 ? -36.507 -15.338 17.276 1.00 48.62 514 TRP A CA 1
ATOM 3951 C C . TRP A 1 514 ? -35.427 -15.860 18.229 1.00 48.62 514 TRP A C 1
ATOM 3953 O O . TRP A 1 514 ? -35.065 -15.189 19.190 1.00 48.62 514 TRP A O 1
ATOM 3963 N N . HIS A 1 515 ? -34.935 -17.077 17.971 1.00 46.66 515 HIS A N 1
ATOM 3964 C CA . HIS A 1 515 ? -33.867 -17.715 18.742 1.00 46.66 515 HIS A CA 1
ATOM 3965 C C . HIS A 1 515 ? -32.473 -17.453 18.164 1.00 46.66 515 HIS A C 1
ATOM 3967 O O . HIS A 1 515 ? -31.482 -17.657 18.861 1.00 46.66 515 HIS A O 1
ATOM 3973 N N . THR A 1 516 ? -32.377 -17.014 16.906 1.00 46.41 516 THR A N 1
ATOM 3974 C CA . THR A 1 516 ? -31.149 -16.397 16.403 1.00 46.41 516 THR A CA 1
ATOM 3975 C C . THR A 1 516 ? -31.154 -14.968 16.901 1.00 46.41 516 THR A C 1
ATOM 3977 O O . THR A 1 516 ? -32.083 -14.226 16.617 1.00 46.41 516 THR A O 1
ATOM 3980 N N . GLU A 1 517 ? -30.162 -14.574 17.682 1.00 50.88 517 GLU A N 1
ATOM 3981 C CA . GLU A 1 517 ? -30.193 -13.306 18.408 1.00 50.88 517 GLU A CA 1
ATOM 3982 C C . GLU A 1 517 ? -30.026 -12.066 17.495 1.00 50.88 517 GLU A C 1
ATOM 3984 O O . GLU A 1 517 ? -29.421 -11.113 17.928 1.00 50.88 517 GLU A O 1
ATOM 3989 N N . GLY A 1 518 ? -30.562 -12.007 16.266 1.00 54.31 518 GLY A N 1
ATOM 3990 C CA . GLY A 1 518 ? -30.779 -10.765 15.504 1.00 54.31 518 GLY A CA 1
ATOM 3991 C C . GLY A 1 518 ? -31.219 -10.973 14.046 1.00 54.31 518 GLY A C 1
ATOM 3992 O O . GLY A 1 518 ? -31.740 -12.030 13.695 1.00 54.31 518 GLY A O 1
ATOM 3993 N N . GLY A 1 519 ? -31.146 -9.920 13.221 1.00 58.66 519 GLY A N 1
ATOM 3994 C CA . GLY A 1 519 ? -31.783 -9.874 11.895 1.00 58.66 519 GLY A CA 1
ATOM 3995 C C . GLY A 1 519 ? -30.965 -10.553 10.796 1.00 58.66 519 GLY A C 1
ATOM 3996 O O . GLY A 1 519 ? -29.739 -10.604 10.876 1.00 58.66 519 GLY A O 1
ATOM 3997 N N . VAL A 1 520 ? -31.637 -11.046 9.751 1.00 62.22 520 VAL A N 1
ATOM 3998 C CA . VAL A 1 520 ? -30.975 -11.567 8.541 1.00 62.22 520 VAL A CA 1
ATOM 3999 C C . VAL A 1 520 ? -31.002 -10.500 7.458 1.00 62.22 520 VAL A C 1
ATOM 4001 O O . VAL A 1 520 ? -32.066 -9.975 7.126 1.00 62.22 520 VAL A O 1
ATOM 4004 N N . VAL A 1 521 ? -29.834 -10.195 6.900 1.00 68.56 521 VAL A N 1
ATOM 4005 C CA . VAL A 1 521 ? -29.671 -9.201 5.836 1.00 68.56 521 VAL A CA 1
ATOM 4006 C C . VAL A 1 521 ? -29.221 -9.904 4.569 1.00 68.56 521 VAL A C 1
ATOM 4008 O O . VAL A 1 521 ? -28.203 -10.592 4.600 1.00 68.56 521 VAL A O 1
ATOM 4011 N N . PHE A 1 522 ? -29.951 -9.712 3.472 1.00 74.94 522 PHE A N 1
ATOM 4012 C CA . PHE A 1 522 ? -29.542 -10.124 2.132 1.00 74.94 522 PHE A CA 1
ATOM 4013 C C . PHE A 1 522 ? -29.160 -8.900 1.310 1.00 74.94 522 PHE A C 1
ATOM 4015 O O . PHE A 1 522 ? -29.880 -7.900 1.312 1.00 74.94 522 PHE A O 1
ATOM 4022 N N . TYR A 1 523 ? -28.048 -9.001 0.589 1.00 67.88 523 TYR A N 1
ATOM 4023 C CA . TYR A 1 523 ? -27.598 -7.983 -0.352 1.00 67.88 523 TYR A CA 1
ATOM 4024 C C . TYR A 1 523 ? -27.515 -8.553 -1.766 1.00 67.88 523 TYR A C 1
ATOM 4026 O O . TYR A 1 523 ? -26.861 -9.577 -1.973 1.00 67.88 523 TYR A O 1
ATOM 4034 N N . GLU A 1 524 ? -28.151 -7.880 -2.724 1.00 69.75 524 GLU A N 1
ATOM 4035 C CA . GLU A 1 524 ? -28.088 -8.204 -4.148 1.00 69.75 524 GLU A CA 1
ATOM 4036 C C . GLU A 1 524 ? -27.580 -6.980 -4.919 1.00 69.75 524 GLU A C 1
ATOM 4038 O O . GLU A 1 524 ? -28.251 -5.953 -4.991 1.00 69.75 524 GLU A O 1
ATOM 4043 N N . ALA A 1 525 ? -26.384 -7.072 -5.503 1.00 54.59 525 ALA A N 1
ATOM 4044 C CA . ALA A 1 525 ? -25.872 -6.037 -6.397 1.00 54.59 525 ALA A CA 1
ATOM 4045 C C . ALA A 1 525 ? -26.320 -6.323 -7.839 1.00 54.59 525 ALA A C 1
ATOM 4047 O O . ALA A 1 525 ? -25.831 -7.267 -8.466 1.00 54.59 525 ALA A O 1
ATOM 4048 N N . GLU A 1 526 ? -27.209 -5.500 -8.394 1.00 50.22 526 GLU A N 1
ATOM 4049 C CA . GLU A 1 526 ? -27.417 -5.428 -9.843 1.00 50.22 526 GLU A CA 1
ATOM 4050 C C . GLU A 1 526 ? -26.586 -4.266 -10.396 1.00 50.22 526 GLU A C 1
ATOM 4052 O O . GLU A 1 526 ? -26.966 -3.110 -10.265 1.00 50.22 526 GLU A O 1
ATOM 4057 N N . GLY A 1 527 ? -25.425 -4.548 -11.002 1.00 44.22 527 GLY A N 1
ATOM 4058 C CA . GLY A 1 527 ? -24.688 -3.478 -11.692 1.00 44.22 527 GLY A CA 1
ATOM 4059 C C . GLY A 1 527 ? -23.258 -3.759 -12.149 1.00 44.22 527 GLY A C 1
ATOM 4060 O O . GLY A 1 527 ? -22.795 -3.129 -13.093 1.00 44.22 527 GLY A O 1
ATOM 4061 N N . GLY A 1 528 ? -22.545 -4.722 -11.566 1.00 38.75 528 GLY A N 1
ATOM 4062 C CA . GLY A 1 528 ? -21.130 -4.940 -11.885 1.00 38.75 528 GLY A CA 1
ATOM 4063 C C . GLY A 1 528 ? -20.851 -6.207 -12.686 1.00 38.75 528 GLY A C 1
ATOM 4064 O O . GLY A 1 528 ? -20.309 -7.132 -12.110 1.00 38.75 528 GLY A O 1
ATOM 4065 N N . GLY A 1 529 ? -21.207 -6.277 -13.976 1.00 34.41 529 GLY A N 1
ATOM 4066 C CA . GLY A 1 529 ? -20.589 -7.155 -15.000 1.00 34.41 529 GLY A CA 1
ATOM 4067 C C . GLY A 1 529 ? -20.332 -8.659 -14.738 1.00 34.41 529 GLY A C 1
ATOM 4068 O O . GLY A 1 529 ? -19.739 -9.312 -15.595 1.00 34.41 529 GLY A O 1
ATOM 4069 N N . GLY A 1 530 ? -20.751 -9.253 -13.620 1.00 34.59 530 GLY A N 1
ATOM 4070 C CA . GLY A 1 530 ? -20.396 -10.620 -13.256 1.00 34.59 530 GLY A CA 1
ATOM 4071 C C . GLY A 1 530 ? -21.119 -11.102 -12.003 1.00 34.59 530 GLY A C 1
ATOM 4072 O O . GLY A 1 530 ? -20.770 -10.707 -10.904 1.00 34.59 530 GLY A O 1
ATOM 4073 N N . GLY A 1 531 ? -22.086 -12.006 -12.192 1.00 34.56 531 GLY A N 1
ATOM 4074 C CA . GLY A 1 531 ? -22.647 -12.878 -11.152 1.00 34.56 531 GLY A CA 1
ATOM 4075 C C . GLY A 1 531 ? -23.499 -12.200 -10.071 1.00 34.56 531 GLY A C 1
ATOM 4076 O O . GLY A 1 531 ? -23.004 -11.449 -9.242 1.00 34.56 531 GLY A O 1
ATOM 4077 N N . ARG A 1 532 ? -24.787 -12.565 -10.001 1.00 39.91 532 ARG A N 1
ATOM 4078 C CA . ARG A 1 532 ? -25.641 -12.293 -8.834 1.00 39.91 532 ARG A CA 1
ATOM 4079 C C . ARG A 1 532 ? -25.107 -13.081 -7.633 1.00 39.91 532 ARG A C 1
ATOM 4081 O O . ARG A 1 532 ? -25.371 -14.277 -7.525 1.00 39.91 532 ARG A O 1
ATOM 4088 N N . ALA A 1 533 ? -24.336 -12.446 -6.759 1.00 38.72 533 ALA A N 1
ATOM 4089 C CA . ALA A 1 533 ? -23.954 -13.024 -5.476 1.00 38.72 533 ALA A CA 1
ATOM 4090 C C . ALA A 1 533 ? -24.858 -12.435 -4.388 1.00 38.72 533 ALA A C 1
ATOM 4092 O O . ALA A 1 533 ? -24.748 -11.255 -4.066 1.00 38.72 533 ALA A O 1
ATOM 4093 N N . ALA A 1 534 ? -25.762 -13.255 -3.848 1.00 40.50 534 ALA A N 1
ATOM 4094 C CA . ALA A 1 534 ? -26.526 -12.909 -2.657 1.00 40.50 534 ALA A CA 1
ATOM 4095 C C . ALA A 1 534 ? -25.677 -13.230 -1.420 1.00 40.50 534 ALA A C 1
ATOM 4097 O O . ALA A 1 534 ? -25.303 -14.386 -1.208 1.00 40.50 534 ALA A O 1
ATOM 4098 N N . TYR A 1 535 ? -25.368 -12.220 -0.608 1.00 44.91 535 TYR A N 1
ATOM 4099 C CA . TYR A 1 535 ? -24.679 -12.407 0.671 1.00 44.91 535 TYR A CA 1
ATOM 4100 C C . TYR A 1 535 ? -25.680 -12.276 1.816 1.00 44.91 535 TYR A C 1
ATOM 4102 O O . TYR A 1 535 ? -26.355 -11.256 1.926 1.00 44.91 535 TYR A O 1
ATOM 4110 N N . GLY A 1 536 ? -25.778 -13.320 2.645 1.00 40.28 536 GLY A N 1
ATOM 4111 C CA . GLY A 1 536 ? -26.589 -13.347 3.859 1.00 40.28 536 GLY A CA 1
ATOM 4112 C C . GLY A 1 536 ? -25.714 -13.215 5.104 1.00 40.28 536 GLY A C 1
ATOM 4113 O O . GLY A 1 536 ? -24.778 -13.999 5.260 1.00 40.28 536 GLY A O 1
ATOM 4114 N N . THR A 1 537 ? -26.010 -12.273 6.001 1.00 49.50 537 THR A N 1
ATOM 4115 C CA . THR A 1 537 ? -25.374 -12.210 7.331 1.00 49.50 537 THR A CA 1
ATOM 4116 C C . THR A 1 537 ? -26.413 -12.058 8.439 1.00 49.50 537 THR A C 1
ATOM 4118 O O . THR A 1 537 ? -27.443 -11.411 8.242 1.00 49.50 537 THR A O 1
ATOM 4121 N N . ALA A 1 538 ? -26.153 -12.688 9.586 1.00 44.78 538 ALA A N 1
ATOM 4122 C CA . ALA A 1 538 ? -26.970 -12.581 10.791 1.00 44.78 538 ALA A CA 1
ATOM 4123 C C . ALA A 1 538 ? -26.351 -11.544 11.739 1.00 44.78 538 ALA A C 1
ATOM 4125 O O . ALA A 1 538 ? -25.145 -11.584 11.990 1.00 44.78 538 ALA A O 1
ATOM 4126 N N . THR A 1 539 ? -27.159 -10.624 12.265 1.00 45.72 539 THR A N 1
ATOM 4127 C CA . THR A 1 539 ? -26.712 -9.628 13.252 1.00 45.72 539 THR A CA 1
ATOM 4128 C C . THR A 1 539 ? -26.953 -10.143 14.679 1.00 45.72 539 THR A C 1
ATOM 4130 O O . THR A 1 539 ? -27.937 -10.845 14.872 1.00 45.72 539 THR A O 1
ATOM 4133 N N . PRO A 1 540 ? -26.120 -9.846 15.694 1.00 39.78 540 PRO A N 1
ATOM 4134 C CA . PRO A 1 540 ? -26.447 -10.089 17.105 1.00 39.78 540 PRO A CA 1
ATOM 4135 C C . PRO A 1 540 ? -27.293 -8.948 17.712 1.00 39.78 540 PRO A C 1
ATOM 4137 O O . PRO A 1 540 ? -27.333 -7.838 17.180 1.00 39.78 540 PRO A O 1
ATOM 4140 N N . ALA A 1 541 ? -27.943 -9.199 18.848 1.00 40.03 541 ALA A N 1
ATOM 4141 C CA . ALA A 1 541 ? -28.838 -8.276 19.534 1.00 40.03 541 ALA A CA 1
ATOM 4142 C C . ALA A 1 541 ? -28.081 -7.542 20.635 1.00 40.03 541 ALA A C 1
ATOM 4144 O O . ALA A 1 541 ? -27.158 -8.068 21.261 1.00 40.03 541 ALA A O 1
ATOM 4145 N N . HIS A 1 542 ? -28.511 -6.313 20.906 1.00 40.59 542 HIS A N 1
ATOM 4146 C CA . HIS A 1 542 ? -27.981 -5.518 21.999 1.00 40.59 542 HIS A CA 1
ATOM 4147 C C . HIS A 1 542 ? -28.415 -6.143 23.336 1.00 40.59 542 HIS A C 1
ATOM 4149 O O . HIS A 1 542 ? -29.579 -6.054 23.720 1.00 40.59 542 HIS A O 1
ATOM 4155 N N . ILE A 1 543 ? -27.485 -6.764 24.065 1.00 34.41 543 ILE A N 1
ATOM 4156 C CA . ILE A 1 543 ? -27.704 -7.145 25.465 1.00 34.41 543 ILE A CA 1
ATOM 4157 C C . ILE A 1 543 ? -27.559 -5.858 26.294 1.00 34.41 543 ILE A C 1
ATOM 4159 O O . ILE A 1 543 ? -26.459 -5.294 26.328 1.00 34.41 543 ILE A O 1
ATOM 4163 N N . PRO A 1 544 ? -28.615 -5.325 26.938 1.00 32.00 544 PRO A N 1
ATOM 4164 C CA . PRO A 1 544 ? -28.412 -4.325 27.974 1.00 32.00 544 PRO A CA 1
ATOM 4165 C C . PRO A 1 544 ? -27.614 -4.984 29.110 1.00 32.00 544 PRO A C 1
ATOM 4167 O O . PRO A 1 544 ? -27.878 -6.146 29.433 1.00 32.00 544 PRO A O 1
ATOM 4170 N N . PRO A 1 545 ? -26.635 -4.294 29.724 1.00 28.70 545 PRO A N 1
ATOM 4171 C CA . PRO A 1 545 ? -25.915 -4.858 30.857 1.00 28.70 545 PRO A CA 1
ATOM 4172 C C . PRO A 1 545 ? -26.932 -5.308 31.917 1.00 28.70 545 PRO A C 1
ATOM 4174 O O . PRO A 1 545 ? -27.936 -4.614 32.117 1.00 28.70 545 PRO A O 1
ATOM 4177 N N . PRO A 1 546 ? -26.714 -6.456 32.584 1.00 28.56 546 PRO A N 1
ATOM 4178 C CA . PRO A 1 546 ? -27.629 -6.935 33.607 1.00 28.56 546 PRO A CA 1
ATOM 4179 C C . PRO A 1 546 ? -27.872 -5.813 34.619 1.00 28.56 546 PRO A C 1
ATOM 4181 O O . PRO A 1 546 ? -26.933 -5.240 35.177 1.00 28.56 546 PRO A O 1
ATOM 4184 N N . SER A 1 547 ? -29.145 -5.464 34.800 1.00 33.59 547 SER A N 1
ATOM 4185 C CA . SER A 1 547 ? -29.606 -4.442 35.733 1.00 33.59 547 SER A CA 1
ATOM 4186 C C . SER A 1 547 ? -29.081 -4.765 37.134 1.00 33.59 547 SER A C 1
ATOM 4188 O O . SER A 1 547 ? -29.578 -5.684 37.785 1.00 33.59 547 SER A O 1
ATOM 4190 N N . GLY A 1 548 ? -28.050 -4.043 37.576 1.00 32.47 548 GLY A N 1
ATOM 4191 C CA . GLY A 1 548 ? -27.420 -4.300 38.871 1.00 32.47 548 GLY A CA 1
ATOM 4192 C C . GLY A 1 548 ? -26.096 -3.592 39.172 1.00 32.47 548 GLY A C 1
ATOM 4193 O O . GLY A 1 548 ? -25.564 -3.814 40.255 1.00 32.47 548 GLY A O 1
ATOM 4194 N N . GLN A 1 549 ? -25.543 -2.741 38.297 1.00 28.17 549 GLN A N 1
ATOM 4195 C CA . GLN A 1 549 ? -24.368 -1.939 38.671 1.00 28.17 549 GLN A CA 1
ATOM 4196 C C . GLN A 1 549 ? -24.780 -0.623 39.361 1.00 28.17 549 GLN A C 1
ATOM 4198 O O . GLN A 1 549 ? -25.523 0.162 38.767 1.00 28.17 549 GLN A O 1
ATOM 4203 N N . PRO A 1 550 ? -24.323 -0.361 40.603 1.00 26.89 550 PRO A N 1
ATOM 4204 C CA . PRO A 1 550 ? -24.541 0.915 41.277 1.00 26.89 550 PRO A CA 1
ATOM 4205 C C . PRO A 1 550 ? -23.657 2.020 40.663 1.00 26.89 550 PRO A C 1
ATOM 4207 O O . PRO A 1 550 ? -22.673 1.720 39.981 1.00 26.89 550 PRO A O 1
ATOM 4210 N N . PRO A 1 551 ? -23.990 3.306 40.888 1.00 27.98 551 PRO A N 1
ATOM 4211 C CA . PRO A 1 551 ? -23.306 4.418 40.246 1.00 27.98 551 PRO A CA 1
ATOM 4212 C C . PRO A 1 551 ? -21.875 4.590 40.772 1.00 27.98 551 PRO A C 1
ATOM 4214 O O . PRO A 1 551 ? -21.617 4.499 41.969 1.00 27.98 551 PRO A O 1
ATOM 4217 N N . LEU A 1 552 ? -20.979 4.858 39.819 1.00 36.91 552 LEU A N 1
ATOM 4218 C CA . LEU A 1 552 ? -19.644 5.460 39.908 1.00 36.91 552 LEU A CA 1
ATOM 4219 C C . LEU A 1 552 ? -19.140 5.805 41.323 1.00 36.91 552 LEU A C 1
ATOM 4221 O O . LEU A 1 552 ? -19.505 6.826 41.905 1.00 36.91 552 LEU A O 1
ATOM 4225 N N . GLY A 1 553 ? -18.190 5.001 41.805 1.00 24.28 553 GLY A N 1
ATOM 4226 C CA . GLY A 1 553 ? -17.327 5.310 42.941 1.00 24.28 553 GLY A CA 1
ATOM 4227 C C . GLY A 1 553 ? -15.857 5.213 42.535 1.00 24.28 553 GLY A C 1
ATOM 4228 O O . GLY A 1 553 ? -15.399 4.170 42.079 1.00 24.28 553 GLY A O 1
ATOM 4229 N N . PHE A 1 554 ? -15.136 6.323 42.684 1.00 33.59 554 PHE A N 1
ATOM 4230 C CA . PHE A 1 554 ? -13.683 6.431 42.560 1.00 33.59 554 PHE A CA 1
ATOM 4231 C C . PHE A 1 554 ? -12.944 5.397 43.443 1.00 33.59 554 PHE A C 1
ATOM 4233 O O . PHE A 1 554 ? -13.404 5.102 44.542 1.00 33.59 554 PHE A O 1
ATOM 4240 N N . TRP A 1 555 ? -11.759 4.972 42.971 1.00 25.58 555 TRP A N 1
ATOM 4241 C CA . TRP A 1 555 ? -10.643 4.249 43.628 1.00 25.58 555 TRP A CA 1
ATOM 4242 C C . TRP A 1 555 ? -10.323 2.818 43.136 1.00 25.58 555 TRP A C 1
ATOM 4244 O O . TRP A 1 555 ? -11.070 1.869 43.332 1.00 25.58 555 TRP A O 1
ATOM 4254 N N . ARG A 1 556 ? -9.100 2.711 42.582 1.00 31.23 556 ARG A N 1
ATOM 4255 C CA . ARG A 1 556 ? -8.170 1.562 42.521 1.00 31.23 556 ARG A CA 1
ATOM 4256 C C . ARG A 1 556 ? -8.735 0.187 42.136 1.00 31.23 556 ARG A C 1
ATOM 4258 O O . ARG A 1 556 ? -9.037 -0.623 43.003 1.00 31.23 556 ARG A O 1
ATOM 4265 N N . TRP A 1 557 ? -8.602 -0.142 40.852 1.00 26.06 557 TRP A N 1
ATOM 4266 C CA . TRP A 1 557 ? -8.328 -1.508 40.399 1.00 26.06 557 TRP A CA 1
ATOM 4267 C C . TRP A 1 557 ? -7.205 -1.479 39.356 1.00 26.06 557 TRP A C 1
ATOM 4269 O O . TRP A 1 557 ? -7.340 -0.863 38.303 1.00 26.06 557 TRP A O 1
ATOM 4279 N N . GLN A 1 558 ? -6.068 -2.097 39.684 1.00 29.20 558 GLN A N 1
ATOM 4280 C CA . GLN A 1 558 ? -5.058 -2.492 38.700 1.00 29.20 558 GLN A CA 1
ATOM 4281 C C . GLN A 1 558 ? -5.570 -3.758 37.998 1.00 29.20 558 GLN A C 1
ATOM 4283 O O . GLN A 1 558 ? -5.895 -4.715 38.706 1.00 29.20 558 GLN A O 1
ATOM 4288 N N . PRO A 1 559 ? -5.619 -3.831 36.658 1.00 32.41 559 PRO A N 1
ATOM 4289 C CA . PRO A 1 559 ? -5.744 -5.112 35.985 1.00 32.41 559 PRO A CA 1
ATOM 4290 C C . PRO A 1 559 ? -4.397 -5.830 36.096 1.00 32.41 559 PRO A C 1
ATOM 4292 O O . PRO A 1 559 ? -3.361 -5.300 35.688 1.00 32.41 559 PRO A O 1
ATOM 4295 N N . GLY A 1 560 ? -4.409 -7.022 36.690 1.00 26.06 560 GLY A N 1
ATOM 4296 C CA . GLY A 1 560 ? -3.270 -7.927 36.660 1.00 26.06 560 GLY A CA 1
ATOM 4297 C C . GLY A 1 560 ? -2.923 -8.266 35.213 1.00 26.06 560 GLY A C 1
ATOM 4298 O O . GLY A 1 560 ? -3.774 -8.716 34.452 1.00 26.06 560 GLY A O 1
ATOM 4299 N N . PHE A 1 561 ? -1.669 -8.020 34.849 1.00 32.44 561 PHE A N 1
ATOM 4300 C CA . PHE A 1 561 ? -1.040 -8.550 33.649 1.00 32.44 561 PHE A CA 1
ATOM 4301 C C . PHE A 1 561 ? -1.111 -10.082 33.714 1.00 32.44 561 PHE A C 1
ATOM 4303 O O . PHE A 1 561 ? -0.646 -10.654 34.700 1.00 32.44 561 PHE A O 1
ATOM 4310 N N . ASP A 1 562 ? -1.695 -10.735 32.708 1.00 34.84 562 ASP A N 1
ATOM 4311 C CA . ASP A 1 562 ? -1.608 -12.188 32.549 1.00 34.84 562 ASP A CA 1
ATOM 4312 C C . ASP A 1 562 ? -0.365 -12.517 31.697 1.00 34.84 562 ASP A C 1
ATOM 4314 O O . ASP A 1 562 ? -0.373 -12.290 30.484 1.00 34.84 562 ASP A O 1
ATOM 4318 N N . PRO A 1 563 ? 0.735 -13.015 32.295 1.00 35.72 563 PRO A N 1
ATOM 4319 C CA . PRO A 1 563 ? 1.943 -13.387 31.563 1.00 35.72 563 PRO A CA 1
ATOM 4320 C C . PRO A 1 563 ? 1.789 -14.676 30.731 1.00 35.72 563 PRO A C 1
ATOM 4322 O O . PRO A 1 563 ? 2.767 -15.108 30.122 1.00 35.72 563 PRO A O 1
ATOM 4325 N N . ALA A 1 564 ? 0.608 -15.308 30.695 1.00 29.84 564 ALA A N 1
ATOM 4326 C CA . ALA A 1 564 ? 0.376 -16.588 30.026 1.00 29.84 564 ALA A CA 1
ATOM 4327 C C . ALA A 1 564 ? -0.246 -16.488 28.620 1.00 29.84 564 ALA A C 1
ATOM 4329 O O . ALA A 1 564 ? -0.722 -17.500 28.105 1.00 29.84 564 ALA A O 1
ATOM 4330 N N . LEU A 1 565 ? -0.212 -15.326 27.953 1.00 32.97 565 LEU A N 1
ATOM 4331 C CA . LEU A 1 565 ? -0.557 -15.242 26.527 1.00 32.97 565 LEU A CA 1
ATOM 4332 C C . LEU A 1 565 ? 0.484 -16.001 25.688 1.00 32.97 565 LEU A C 1
ATOM 4334 O O . LEU A 1 565 ? 1.468 -15.451 25.194 1.00 32.97 565 LEU A O 1
ATOM 4338 N N . VAL A 1 566 ? 0.252 -17.305 25.549 1.00 32.25 566 VAL A N 1
ATOM 4339 C CA . VAL A 1 566 ? 0.959 -18.188 24.629 1.00 32.25 566 VAL A CA 1
ATOM 4340 C C . VAL A 1 566 ? 0.698 -17.659 23.214 1.00 32.25 566 VAL A C 1
ATOM 4342 O O . VAL A 1 566 ? -0.466 -17.567 22.813 1.00 32.25 566 VAL A O 1
ATOM 4345 N N . PRO A 1 567 ? 1.733 -17.283 22.440 1.00 34.62 567 PRO A N 1
ATOM 4346 C CA . PRO A 1 567 ? 1.536 -16.933 21.040 1.00 34.62 567 PRO A CA 1
ATOM 4347 C C . PRO A 1 567 ? 0.889 -18.123 20.310 1.00 34.62 567 PRO A C 1
ATOM 4349 O O . PRO A 1 567 ? 1.194 -19.269 20.650 1.00 34.62 567 PRO A O 1
ATOM 4352 N N . PRO A 1 568 ? 0.025 -17.897 19.301 1.00 31.98 568 PRO A N 1
ATOM 4353 C CA . PRO A 1 568 ? -0.570 -18.991 18.534 1.00 31.98 568 PRO A CA 1
ATOM 4354 C C . PRO A 1 568 ? 0.529 -19.929 17.999 1.00 31.98 568 PRO A C 1
ATOM 4356 O O . PRO A 1 568 ? 1.629 -19.446 17.702 1.00 31.98 568 PRO A O 1
ATOM 4359 N N . PRO A 1 569 ? 0.273 -21.248 17.897 1.00 26.20 569 PRO A N 1
ATOM 4360 C CA . PRO A 1 569 ? 1.292 -22.233 17.541 1.00 26.20 569 PRO A CA 1
ATOM 4361 C C . PRO A 1 569 ? 1.956 -21.873 16.205 1.00 26.20 569 PRO A C 1
ATOM 4363 O O . PRO A 1 569 ? 1.286 -21.586 15.214 1.00 26.20 569 PRO A O 1
ATOM 4366 N N . ARG A 1 570 ? 3.296 -21.829 16.198 1.00 36.66 570 ARG A N 1
ATOM 4367 C CA . ARG A 1 570 ? 4.120 -21.435 15.043 1.00 36.66 570 ARG A CA 1
ATOM 4368 C C . ARG A 1 570 ? 4.878 -22.630 14.484 1.00 36.66 570 ARG A C 1
ATOM 4370 O O . ARG A 1 570 ? 5.431 -23.431 15.234 1.00 36.66 570 ARG A O 1
ATOM 4377 N N . VAL A 1 571 ? 4.965 -22.678 13.159 1.00 36.31 571 VAL A N 1
ATOM 4378 C CA . VAL A 1 571 ? 5.806 -23.609 12.396 1.00 36.31 571 VAL A CA 1
ATOM 4379 C C . VAL A 1 571 ? 7.293 -23.376 12.739 1.00 36.31 571 VAL A C 1
ATOM 4381 O O . VAL A 1 571 ? 7.725 -22.218 12.775 1.00 36.31 571 VAL A O 1
ATOM 4384 N N . PRO A 1 572 ? 8.107 -24.428 12.966 1.00 29.97 572 PRO A N 1
ATOM 4385 C CA . PRO A 1 572 ? 9.538 -24.276 13.216 1.00 29.97 572 PRO A CA 1
ATOM 4386 C C . PRO A 1 572 ? 10.247 -23.663 11.999 1.00 29.97 572 PRO A C 1
ATOM 4388 O O . PRO A 1 572 ? 10.146 -24.175 10.885 1.00 29.97 572 PRO A O 1
ATOM 4391 N N . SER A 1 573 ? 10.987 -22.576 12.211 1.00 35.78 573 SER A N 1
ATOM 4392 C CA . SER A 1 573 ? 11.890 -21.982 11.215 1.00 35.78 573 SER A CA 1
ATOM 4393 C C . SER A 1 573 ? 13.351 -22.307 11.563 1.00 35.78 573 SER A C 1
ATOM 4395 O O . SER A 1 573 ? 13.650 -22.521 12.740 1.00 35.78 573 SER A O 1
ATOM 4397 N N . PRO A 1 574 ? 14.269 -22.366 10.578 1.00 32.66 574 PRO A N 1
ATOM 4398 C CA . PRO A 1 574 ? 15.686 -22.634 10.829 1.00 32.66 574 PRO A CA 1
ATOM 4399 C C . PRO A 1 574 ? 16.326 -21.580 11.759 1.00 32.66 574 PRO A C 1
ATOM 4401 O O . PRO A 1 574 ? 15.839 -20.447 11.825 1.00 32.66 574 PRO A O 1
ATOM 4404 N N . PRO A 1 575 ? 17.412 -21.937 12.475 1.00 33.75 575 PRO A N 1
ATOM 4405 C CA . PRO A 1 575 ? 18.062 -21.064 13.452 1.00 33.75 575 PRO A CA 1
ATOM 4406 C C . PRO A 1 575 ? 18.563 -19.761 12.817 1.00 33.75 575 PRO A C 1
ATOM 4408 O O . PRO A 1 575 ? 19.074 -19.752 11.698 1.00 33.75 575 PRO A O 1
ATOM 4411 N N . VAL A 1 576 ? 18.417 -18.656 13.550 1.00 36.25 576 VAL A N 1
ATOM 4412 C CA . VAL A 1 576 ? 18.787 -17.305 13.109 1.00 36.25 576 VAL A CA 1
ATOM 4413 C C . VAL A 1 576 ? 20.033 -16.825 13.848 1.00 36.25 576 VAL A C 1
ATOM 4415 O O . VAL A 1 576 ? 20.179 -17.037 15.051 1.00 36.25 576 VAL A O 1
ATOM 4418 N N . THR A 1 577 ? 20.925 -16.141 13.132 1.00 36.50 577 THR A N 1
ATOM 4419 C CA . THR A 1 577 ? 22.138 -15.545 13.699 1.00 36.50 577 THR A CA 1
ATOM 4420 C C . THR A 1 577 ? 21.823 -14.183 14.308 1.00 36.50 577 THR A C 1
ATOM 4422 O O . THR A 1 577 ? 21.494 -13.234 13.601 1.00 36.50 577 THR A O 1
ATOM 4425 N N . VAL A 1 578 ? 21.987 -14.052 15.623 1.00 35.78 578 VAL A N 1
ATOM 4426 C CA . VAL A 1 578 ? 21.962 -12.755 16.307 1.00 35.78 578 VAL A CA 1
ATOM 4427 C C . VAL A 1 578 ? 23.402 -12.276 16.460 1.00 35.78 578 VAL A C 1
ATOM 4429 O O . VAL A 1 578 ? 24.145 -12.813 17.278 1.00 35.78 578 VAL A O 1
ATOM 4432 N N . LYS A 1 579 ? 23.818 -11.265 15.692 1.00 31.25 579 LYS A N 1
ATOM 4433 C CA . LYS A 1 579 ? 25.120 -10.617 15.912 1.00 31.25 579 LYS A CA 1
ATOM 4434 C C . LYS A 1 579 ? 24.984 -9.601 17.053 1.00 31.25 579 LYS A C 1
ATOM 4436 O O . LYS A 1 579 ? 24.110 -8.734 17.027 1.00 31.25 579 LYS A O 1
ATOM 4441 N N . GLY A 1 580 ? 25.777 -9.772 18.109 1.00 32.28 580 GLY A N 1
ATOM 4442 C CA . GLY A 1 580 ? 26.062 -8.693 19.059 1.00 32.28 580 GLY A CA 1
ATOM 4443 C C . GLY A 1 580 ? 27.050 -7.692 18.444 1.00 32.28 580 GLY A C 1
ATOM 4444 O O . GLY A 1 580 ? 27.609 -8.006 17.389 1.00 32.28 580 GLY A O 1
ATOM 4445 N N . PRO A 1 581 ? 27.217 -6.503 19.047 1.00 33.16 581 PRO A N 1
ATOM 4446 C CA . PRO A 1 581 ? 28.331 -5.618 18.712 1.00 33.16 581 PRO A CA 1
ATOM 4447 C C . PRO A 1 581 ? 29.689 -6.314 18.860 1.00 33.16 581 PRO A C 1
ATOM 4449 O O . PRO A 1 581 ? 29.798 -7.230 19.713 1.00 33.16 581 PRO A O 1
#

Radius of gyration: 30.27 Å; chains: 1; bounding box: 106×60×97 Å